Protein AF-0000000086527463 (afdb_homodimer)

Organism: NCBI:txid488447

pLDDT: mean 90.23, std 19.52, range [22.48, 98.94]

Radius of gyration: 25.92 Å; Cα contacts (8 Å, |Δi|>4): 1272; chains: 2; bounding box: 123×71×60 Å

Sequence (572 aa):
MDASEFSKFLKAALPVQATAGAALTVAEVEIPGYAQDIVLRLYRRPDKTGLPVVLYFHGGGFVRGSLEDADFAARFLAERLPALVVSVDYSLAPAFPFPAAPEDAYRAAVWAATRARAFGGNPKKIGVAGHDAGGQLANCLAFIARDRGEVQIVAQALFGPMLDPSMTRIGDADRLASDITPRECAACYRAYLPQAAQRMHPYAAPLESVRLAGLPPTLVVTAQNDVLHVEAEKYAGCLISSGVLTQVIRYPDITHAALATHEAAFEEAVRFFQCRFQARQPNRSEMDASEFSKFLKAALPVQATAGAALTVAEVEIPGYAQDIVLRLYRRPDKTGLPVVLYFHGGGFVRGSLEDADFAARFLAERLPALVVSVDYSLAPAFPFPAAPEDAYRAAVWAATRARAFGGNPKKIGVAGHDAGGQLANCLAFIARDRGEVQIVAQALFGPMLDPSMTRIGDADRLASDITPRECAACYRAYLPQAAQRMHPYAAPLESVRLAGLPPTLVVTAQNDVLHVEAEKYAGCLISSGVLTQVIRYPDITHAALATHEAAFEEAVRFFQCRFQARQPNRSE

InterPro domains:
  IPR013094 Alpha/beta hydrolase fold-3 [PF07859] (54-258)
  IPR029058 Alpha/Beta hydrolase fold [G3DSA:3.40.50.1820] (1-284)
  IPR029058 Alpha/Beta hydrolase fold [SSF53474] (37-273)
  IPR050300 GDXG lipolytic enzyme [PTHR48081] (34-261)

Solvent-accessible surface area (backbone atoms only — not comparable to full-atom values): 29367 Å² total; per-residue (Å²): 136,88,83,73,74,75,78,79,78,71,75,76,71,72,73,77,73,68,74,78,67,76,71,66,47,75,50,74,47,77,44,78,38,66,87,47,72,32,43,35,39,37,30,26,44,77,92,52,65,67,18,39,26,33,41,35,27,35,35,45,46,45,53,47,70,43,63,75,72,30,42,62,49,41,51,50,42,11,66,70,55,52,20,29,19,37,36,48,44,56,55,39,16,63,90,34,31,71,63,29,32,47,44,21,48,43,46,50,47,50,46,38,56,72,47,25,55,86,72,29,18,28,49,86,35,26,30,30,24,19,26,28,35,8,10,28,41,32,53,28,30,45,51,50,25,62,75,68,65,82,46,70,57,61,32,35,38,26,34,46,25,54,42,52,69,79,53,86,47,57,46,59,29,78,86,37,63,25,82,55,47,70,68,58,52,49,54,26,41,46,38,29,40,75,48,76,74,46,49,65,33,55,66,58,10,49,64,76,38,86,78,50,56,83,45,46,40,33,39,41,38,30,27,55,11,24,28,42,33,52,42,43,52,51,37,47,51,52,34,28,76,41,44,18,42,31,32,36,34,31,43,75,90,34,32,53,75,49,57,61,72,31,62,71,61,50,52,50,50,34,48,51,49,52,48,55,68,64,49,78,73,76,76,80,73,133,134,86,80,76,68,77,72,79,78,68,73,75,69,69,72,73,72,68,71,78,65,75,72,66,44,75,49,75,48,77,46,80,39,67,86,48,72,30,44,34,39,38,29,25,46,76,92,54,64,66,19,39,26,33,40,36,27,36,34,44,48,46,53,48,72,44,61,74,71,28,41,62,50,40,51,50,43,12,66,69,55,52,21,30,20,37,36,47,41,56,54,40,16,64,87,33,31,70,63,28,34,48,44,22,48,44,46,52,48,49,45,37,56,73,48,26,55,86,72,27,17,28,49,88,36,26,30,29,24,18,28,27,35,7,10,30,41,32,53,28,30,46,52,52,25,62,75,70,64,82,44,71,58,60,30,37,39,27,33,48,27,54,43,52,68,80,54,84,47,58,45,59,29,77,87,38,63,26,82,56,45,70,67,58,52,50,53,28,43,47,39,29,38,74,48,76,72,46,49,66,32,56,64,58,10,50,63,78,37,86,77,51,58,85,45,45,39,33,39,41,37,28,27,55,11,24,29,41,35,52,43,44,52,51,39,46,51,53,33,27,76,42,44,19,42,32,32,37,34,31,42,75,90,35,33,52,75,49,60,61,70,32,62,70,61,51,52,50,48,32,48,52,48,52,49,54,68,64,50,76,72,76,77,77,75,130

Foldseek 3Di:
DCPPCPDCPVPPPPPPPPVCQADWDKDKDWDQFDVGIKIKIKTARPVAAQFAEEEEEEADLLADDDVVLQVLLQNLLCRQLVHTYIYIGFHGFLVDAPPRRLRRVLVVLLCCLVPVRVVRYNQLRYAYEYAECRLLSRQLNLVVCVVVVNGHHQEYEGALYDAQLVCPQFADQVVQVAPDDPVNSNVSSCRRPVDPVVNQPCSNHVLNHLPLAPGHAYEYEEESNERSVRSSVSSQVSNVVNVHHYHYDYDYPDYSSCSSNVSVSSVVVSVVSSVRSPDDDPPPDD/DCPPPPDDPVVPPPPPPPVPQADWDKDKDWDQFDVGIKIKIKTARPVAAQFAEEEEEEADLQADDDPVLQVLLQNLLCRQLVHTYIYIGFHGFPVDAPPRRLRRLLVVLLCCLPPVRVVRYNQLRYAYEYAECRLLSRQLNLVVCVVVVNGHHQEYEGALYDAQLVCPQFADQVVQVAPDDPVNSNVSSCRRPVDPVVNQPCSNHVLNHLPLAPGHAYEYEEESNERSVRSSVSSQVSNVVNVHHYHYDYDYPDYRSCSSNVSVSSVVVSVVSSVRSPDDDPPPDD

Secondary structure (DSSP, 8-state):
------------------------EEEEEEEE-SSSEEEEEEEE-TT--SEEEEEEE--STTTS--GGGGHHHHHHHHHHTT-EEEEE----TTTS-TTHHHHHHHHHHHHHHHHGGGGTEEEEEEEEEEETHHHHHHHHHHHHHHHH-SS---EEEEES----TT-TT---HHHHT-SS-HHHHHHHHHHH--SGGGGG-TTT-GGG-S--TTPPPEEEEEEEE-TTHHHHHHHHHHHHHTT--EEEEEEEEEEHHHHTT-HHHHHHHHHHHHHHHHS-------/--TT--------------------EEEEEEEE-SSSEEEEEEEE-TT--SEEEEEEE--STTTS--GGGGHHHHHHHHHHTT-EEEEE----TTTS-TTHHHHHHHHHHHHHHHHGGGGTEEEEEEEEEEETHHHHHHHHHHHHHHHH-SS---EEEEES----TT-TT---HHHHT-SS-HHHHHHHHHHH--SGGGGG-TTT-GGG-S--TTPPPEEEEEEEE-TTHHHHHHHHHHHHHTT--EEEEEEEEEETGGGGG-HHHHHHHHHHHHHHHHS-------

Nearest PDB structures (foldseek):
  3zwq-assembly1_A-2  TM=9.003E-01  e=4.427E-28  Pyrobaculum calidifontis JCM 11548
  2yh2-assembly1_C  TM=8.959E-01  e=8.079E-28  Pyrobaculum calidifontis
  2yh2-assembly1_B  TM=9.011E-01  e=1.388E-27  Pyrobaculum calidifontis
  2yh2-assembly1_D  TM=8.986E-01  e=1.011E-26  Pyrobaculum calidifontis
  4ypv-assembly1_A  TM=9.272E-01  e=2.887E-24  Parvibaculum

Structure (mmCIF, N/CA/C/O backbone):
data_AF-0000000086527463-model_v1
#
loop_
_entity.id
_entity.type
_entity.pdbx_description
1 polymer 'Alpha/beta hydrolase'
#
loop_
_atom_site.group_PDB
_atom_site.id
_atom_site.type_symbol
_atom_site.label_atom_id
_atom_site.label_alt_id
_atom_site.label_comp_id
_atom_site.label_asym_id
_atom_site.label_entity_id
_atom_site.label_seq_id
_atom_site.pdbx_PDB_ins_code
_atom_site.Cartn_x
_atom_site.Cartn_y
_atom_site.Cartn_z
_atom_site.occupancy
_atom_site.B_iso_or_equiv
_atom_site.auth_seq_id
_atom_site.auth_comp_id
_atom_site.auth_asym_id
_atom_site.auth_atom_id
_atom_site.pdbx_PDB_model_num
ATOM 1 N N . MET A 1 1 ? 66.438 6.785 -9.094 1 24.23 1 MET A N 1
ATOM 2 C CA . MET A 1 1 ? 65.438 7.273 -10.047 1 24.23 1 MET A CA 1
ATOM 3 C C . MET A 1 1 ? 64.062 7.195 -9.453 1 24.23 1 MET A C 1
ATOM 5 O O . MET A 1 1 ? 63.625 6.141 -8.977 1 24.23 1 MET A O 1
ATOM 9 N N . ASP A 1 2 ? 63.406 8.359 -8.914 1 25 2 ASP A N 1
ATOM 10 C CA . ASP A 1 2 ? 62.469 8.82 -7.895 1 25 2 ASP A CA 1
ATOM 11 C C . ASP A 1 2 ? 61.031 8.547 -8.312 1 25 2 ASP A C 1
ATOM 13 O O . ASP A 1 2 ? 60.562 9.086 -9.305 1 25 2 ASP A O 1
ATOM 17 N N . ALA A 1 3 ? 60.562 7.195 -8.25 1 35.34 3 ALA A N 1
ATOM 18 C CA . ALA A 1 3 ? 59.375 6.398 -8.641 1 35.34 3 ALA A CA 1
ATOM 19 C C . ALA A 1 3 ? 58.094 7.062 -8.195 1 35.34 3 ALA A C 1
ATOM 21 O O . ALA A 1 3 ? 57.031 6.445 -8.227 1 35.34 3 ALA A O 1
ATOM 22 N N . SER A 1 4 ? 58.125 8.273 -7.574 1 26.22 4 SER A N 1
ATOM 23 C CA . SER A 1 4 ? 57.094 8.938 -6.758 1 26.22 4 SER A CA 1
ATOM 24 C C . SER A 1 4 ? 55.906 9.328 -7.594 1 26.22 4 SER A C 1
ATOM 26 O O . SER A 1 4 ? 54.875 9.773 -7.055 1 26.22 4 SER A O 1
ATOM 28 N N . GLU A 1 5 ? 55.938 9.5 -8.914 1 25.58 5 GLU A N 1
ATOM 29 C CA . GLU A 1 5 ? 55.031 10.445 -9.539 1 25.58 5 GLU A CA 1
ATOM 30 C C . GLU A 1 5 ? 53.656 9.812 -9.75 1 25.58 5 GLU A C 1
ATOM 32 O O . GLU A 1 5 ? 53.375 9.258 -10.82 1 25.58 5 GLU A O 1
ATOM 37 N N . PHE A 1 6 ? 53.344 8.859 -8.961 1 30.77 6 PHE A N 1
ATOM 38 C CA . PHE A 1 6 ? 52.125 8.172 -9.367 1 30.77 6 PHE A CA 1
ATOM 39 C C . PHE A 1 6 ? 50.969 9.164 -9.531 1 30.77 6 PHE A C 1
ATOM 41 O O . PHE A 1 6 ? 50.562 9.805 -8.562 1 30.77 6 PHE A O 1
ATOM 48 N N . SER A 1 7 ? 50.719 9.711 -10.688 1 26.78 7 SER A N 1
ATOM 49 C CA . SER A 1 7 ? 49.844 10.711 -11.266 1 26.78 7 SER A CA 1
ATOM 50 C C . SER A 1 7 ? 48.375 10.445 -10.883 1 26.78 7 SER A C 1
ATOM 52 O O . SER A 1 7 ? 47.938 9.289 -10.812 1 26.78 7 SER A O 1
ATOM 54 N N . LYS A 1 8 ? 47.562 11.477 -10.32 1 25.36 8 LYS A N 1
ATOM 55 C CA . LYS A 1 8 ? 46.281 11.945 -9.828 1 25.36 8 LYS A CA 1
ATOM 56 C C . LYS A 1 8 ? 45.188 11.695 -10.852 1 25.36 8 LYS A C 1
ATOM 58 O O . LYS A 1 8 ? 44.906 12.555 -11.695 1 25.36 8 LYS A O 1
ATOM 63 N N . PHE A 1 9 ? 45.156 10.656 -11.594 1 30.12 9 PHE A N 1
ATOM 64 C CA . PHE A 1 9 ? 44.062 10.68 -12.531 1 30.12 9 PHE A CA 1
ATOM 65 C C . PHE A 1 9 ? 42.719 10.805 -11.797 1 30.12 9 PHE A C 1
ATOM 67 O O . PHE A 1 9 ? 42.281 9.859 -11.141 1 30.12 9 PHE A O 1
ATOM 74 N N . LEU A 1 10 ? 42.469 11.938 -11.18 1 24.44 10 LEU A N 1
ATOM 75 C CA . LEU A 1 10 ? 41.188 12.375 -10.602 1 24.44 10 LEU A CA 1
ATOM 76 C C . LEU A 1 10 ? 40.031 12.117 -11.57 1 24.44 10 LEU A C 1
ATOM 78 O O . LEU A 1 10 ? 40.031 12.664 -12.672 1 24.44 10 LEU A O 1
ATOM 82 N N . LYS A 1 11 ? 39.625 10.945 -11.75 1 27.78 11 LYS A N 1
ATOM 83 C CA . LYS A 1 11 ? 38.438 10.758 -12.555 1 27.78 11 LYS A CA 1
ATOM 84 C C . LYS A 1 11 ? 37.375 11.805 -12.203 1 27.78 11 LYS A C 1
ATOM 86 O O . LYS A 1 11 ? 36.969 11.914 -11.047 1 27.78 11 LYS A O 1
ATOM 91 N N . ALA A 1 12 ? 37.156 12.82 -12.977 1 28.91 12 ALA A N 1
ATOM 92 C CA . ALA A 1 12 ? 36.094 13.828 -13 1 28.91 12 ALA A CA 1
ATOM 93 C C . ALA A 1 12 ? 34.719 13.172 -12.898 1 28.91 12 ALA A C 1
ATOM 95 O O . ALA A 1 12 ? 34.344 12.352 -13.742 1 28.91 12 ALA A O 1
ATOM 96 N N . ALA A 1 13 ? 34.281 12.867 -11.711 1 28.38 13 ALA A N 1
ATOM 97 C CA . ALA A 1 13 ? 32.875 12.492 -11.461 1 28.38 13 ALA A CA 1
ATOM 98 C C . ALA A 1 13 ? 31.938 13.273 -12.367 1 28.38 13 ALA A C 1
ATOM 100 O O . ALA A 1 13 ? 31.984 14.508 -12.414 1 28.38 13 ALA A O 1
ATOM 101 N N . LEU A 1 14 ? 31.625 12.734 -13.445 1 30.86 14 LEU A N 1
ATOM 102 C CA . LEU A 1 14 ? 30.609 13.422 -14.242 1 30.86 14 LEU A CA 1
ATOM 103 C C . LEU A 1 14 ? 29.5 13.969 -13.359 1 30.86 14 LEU A C 1
ATOM 105 O O . LEU A 1 14 ? 29.016 13.281 -12.461 1 30.86 14 LEU A O 1
ATOM 109 N N . PRO A 1 15 ? 29.359 15.297 -13.203 1 29.77 15 PRO A N 1
ATOM 110 C CA . PRO A 1 15 ? 28.297 15.875 -12.391 1 29.77 15 PRO A CA 1
ATOM 111 C C . PRO A 1 15 ? 26.938 15.219 -12.648 1 29.77 15 PRO A C 1
ATOM 113 O O . PRO A 1 15 ? 26.625 14.867 -13.789 1 29.77 15 PRO A O 1
ATOM 116 N N . VAL A 1 16 ? 26.5 14.281 -11.914 1 32.75 16 VAL A N 1
ATOM 117 C CA . VAL A 1 16 ? 25.094 13.945 -11.953 1 32.75 16 VAL A CA 1
ATOM 118 C C . VAL A 1 16 ? 24.266 15.195 -12.227 1 32.75 16 VAL A C 1
ATOM 120 O O . VAL A 1 16 ? 24.312 16.156 -11.453 1 32.75 16 VAL A O 1
ATOM 123 N N . GLN A 1 17 ? 24.141 15.641 -13.453 1 32.16 17 GLN A N 1
ATOM 124 C CA . GLN A 1 17 ? 23.344 16.812 -13.82 1 32.16 17 GLN A CA 1
ATOM 125 C C . GLN A 1 17 ? 22.094 16.906 -12.969 1 32.16 17 GLN A C 1
ATOM 127 O O . GLN A 1 17 ? 21.266 15.992 -12.945 1 32.16 17 GLN A O 1
ATOM 132 N N . ALA A 1 18 ? 22.031 17.516 -11.773 1 36.59 18 ALA A N 1
ATOM 133 C CA . ALA A 1 18 ? 20.828 18.094 -11.18 1 36.59 18 ALA A CA 1
ATOM 134 C C . ALA A 1 18 ? 19.859 18.578 -12.266 1 36.59 18 ALA A C 1
ATOM 136 O O . ALA A 1 18 ? 20.188 19.484 -13.039 1 36.59 18 ALA A O 1
ATOM 137 N N . THR A 1 19 ? 19.219 17.828 -13.039 1 37.28 19 THR A N 1
ATOM 138 C CA . THR A 1 19 ? 18.219 18.484 -13.883 1 37.28 19 THR A CA 1
ATOM 139 C C . THR A 1 19 ? 17.719 19.766 -13.219 1 37.28 19 THR A C 1
ATOM 141 O O . THR A 1 19 ? 17.312 19.75 -12.055 1 37.28 19 THR A O 1
ATOM 144 N N . ALA A 1 20 ? 18.203 20.828 -13.352 1 40.69 20 ALA A N 1
ATOM 145 C CA . ALA A 1 20 ? 17.828 22.188 -12.93 1 40.69 20 ALA A CA 1
ATOM 146 C C . ALA A 1 20 ? 16.312 22.359 -12.906 1 40.69 20 ALA A C 1
ATOM 148 O O . ALA A 1 20 ? 15.688 22.547 -13.945 1 40.69 20 ALA A O 1
ATOM 149 N N . GLY A 1 21 ? 15.469 21.453 -12.398 1 48.06 21 GLY A N 1
ATOM 150 C CA . GLY A 1 21 ? 14.039 21.656 -12.297 1 48.06 21 GLY A CA 1
ATOM 151 C C . GLY A 1 21 ? 13.672 23.109 -12.062 1 48.06 21 GLY A C 1
ATOM 152 O O . GLY A 1 21 ? 14.438 23.875 -11.461 1 48.06 21 GLY A O 1
ATOM 153 N N . ALA A 1 22 ? 12.789 23.641 -12.914 1 58.19 22 ALA A N 1
ATOM 154 C CA . ALA A 1 22 ? 12.297 25.016 -12.852 1 58.19 22 ALA A CA 1
ATOM 155 C C . ALA A 1 22 ? 12.031 25.438 -11.414 1 58.19 22 ALA A C 1
ATOM 157 O O . ALA A 1 22 ? 11.555 24.641 -10.602 1 58.19 22 ALA A O 1
ATOM 158 N N . ALA A 1 23 ? 12.602 26.438 -10.891 1 82.62 23 ALA A N 1
ATOM 159 C CA . ALA A 1 23 ? 12.484 27.016 -9.562 1 82.62 23 ALA A CA 1
ATOM 160 C C . ALA A 1 23 ? 11.023 27.125 -9.133 1 82.62 23 ALA A C 1
ATOM 162 O O . ALA A 1 23 ? 10.172 27.531 -9.922 1 82.62 23 ALA A O 1
ATOM 163 N N . LEU A 1 24 ? 10.664 26.469 -7.969 1 95.5 24 LEU A N 1
ATOM 164 C CA . LEU A 1 24 ? 9.32 26.562 -7.402 1 95.5 24 LEU A CA 1
ATOM 165 C C . LEU A 1 24 ? 8.953 28.016 -7.121 1 95.5 24 LEU A C 1
ATOM 167 O O . LEU A 1 24 ? 9.828 28.828 -6.801 1 95.5 24 LEU A O 1
ATOM 171 N N . THR A 1 25 ? 7.754 28.359 -7.387 1 97.19 25 THR A N 1
ATOM 172 C CA . THR A 1 25 ? 7.211 29.594 -6.82 1 97.19 25 THR A CA 1
ATOM 173 C C . THR A 1 25 ? 6.586 29.328 -5.453 1 97.19 25 THR A C 1
ATOM 175 O O . THR A 1 25 ? 5.891 28.328 -5.266 1 97.19 25 THR A O 1
ATOM 178 N N . VAL A 1 26 ? 6.859 30.188 -4.566 1 98 26 VAL A N 1
ATOM 179 C CA . VAL A 1 26 ? 6.32 30.109 -3.211 1 98 26 VAL A CA 1
ATOM 180 C C . VAL A 1 26 ? 5.555 31.391 -2.885 1 98 26 VAL A C 1
ATOM 182 O O . VAL A 1 26 ? 6.047 32.5 -3.117 1 98 26 VAL A O 1
ATOM 185 N N . ALA A 1 27 ? 4.312 31.25 -2.424 1 97.56 27 ALA A N 1
ATOM 186 C CA . ALA A 1 27 ? 3.461 32.375 -2.033 1 97.56 27 ALA A CA 1
ATOM 187 C C . ALA A 1 27 ? 2.701 32.062 -0.748 1 97.56 27 ALA A C 1
ATOM 189 O O . ALA A 1 27 ? 2.57 30.891 -0.365 1 97.56 27 ALA A O 1
ATOM 190 N N . GLU A 1 28 ? 2.266 33.094 -0.1 1 98.38 28 GLU A N 1
ATOM 191 C CA . GLU A 1 28 ? 1.471 32.906 1.112 1 98.38 28 GLU A CA 1
ATOM 192 C C . GLU A 1 28 ? 0.116 33.594 0.99 1 98.38 28 GLU A C 1
ATOM 194 O O . GLU A 1 28 ? 0.011 34.688 0.384 1 98.38 28 GLU A O 1
ATOM 199 N N . VAL A 1 29 ? -0.867 33.031 1.497 1 98.31 29 VAL A N 1
ATOM 200 C CA . VAL A 1 29 ? -2.209 33.594 1.59 1 98.31 29 VAL A CA 1
ATOM 201 C C . VAL A 1 29 ? -2.729 33.438 3.02 1 98.31 29 VAL A C 1
ATOM 203 O O . VAL A 1 29 ? -2.49 32.438 3.684 1 98.31 29 VAL A O 1
ATOM 206 N N . GLU A 1 30 ? -3.369 34.469 3.461 1 98.56 30 GLU A N 1
ATOM 207 C CA . GLU A 1 30 ? -4.035 34.438 4.762 1 98.56 30 GLU A CA 1
ATOM 208 C C . GLU A 1 30 ? -5.527 34.156 4.605 1 98.56 30 GLU A C 1
ATOM 210 O O . GLU A 1 30 ? -6.191 34.781 3.771 1 98.56 30 GLU A O 1
ATOM 215 N N . ILE A 1 31 ? -6.043 33.25 5.371 1 98.56 31 ILE A N 1
ATOM 216 C CA . ILE A 1 31 ? -7.469 32.969 5.34 1 98.56 31 ILE A CA 1
ATOM 217 C C . ILE A 1 31 ? -8.031 32.969 6.762 1 98.56 31 ILE A C 1
ATOM 219 O O . ILE A 1 31 ? -7.277 32.812 7.73 1 98.56 31 ILE A O 1
ATOM 223 N N . PRO A 1 32 ? -9.391 33.125 6.902 1 98.25 32 PRO A N 1
ATOM 224 C CA . PRO A 1 32 ? -9.977 32.906 8.227 1 98.25 32 PRO A CA 1
ATOM 225 C C . PRO A 1 32 ? -9.852 31.484 8.719 1 98.25 32 PRO A C 1
ATOM 227 O O . PRO A 1 32 ? -10.211 30.547 7.992 1 98.25 32 PRO A O 1
ATOM 230 N N . GLY A 1 33 ? -9.289 31.312 9.859 1 97.88 33 GLY A N 1
ATOM 231 C CA . GLY A 1 33 ? -9.273 30.016 10.508 1 97.88 33 GLY A CA 1
ATOM 232 C C . GLY A 1 33 ? -10.422 29.812 11.484 1 97.88 33 GLY A C 1
ATOM 233 O O . GLY A 1 33 ? -11.461 30.469 11.359 1 97.88 33 GLY A O 1
ATOM 234 N N . TYR A 1 34 ? -10.25 28.781 12.328 1 97.81 34 TYR A N 1
ATOM 235 C CA . TYR A 1 34 ? -11.305 28.484 13.289 1 97.81 34 TYR A CA 1
ATOM 236 C C . TYR A 1 34 ? -11.328 29.516 14.414 1 97.81 34 TYR A C 1
ATOM 238 O O . TYR A 1 34 ? -12.375 30.094 14.703 1 97.81 34 TYR A O 1
ATOM 246 N N . ALA A 1 35 ? -10.172 29.75 15.023 1 97.75 35 ALA A N 1
ATOM 247 C CA . ALA A 1 35 ? -10.094 30.641 16.172 1 97.75 35 ALA A CA 1
ATOM 248 C C . ALA A 1 35 ? -9.352 31.922 15.828 1 97.75 35 ALA A C 1
ATOM 250 O O . ALA A 1 35 ? -9.492 32.938 16.531 1 97.75 35 ALA A O 1
ATOM 251 N N . GLN A 1 36 ? -8.562 31.891 14.789 1 98.25 36 GLN A N 1
ATOM 252 C CA . GLN A 1 36 ? -7.77 33 14.281 1 98.25 36 GLN A CA 1
ATOM 253 C C . GLN A 1 36 ? -7.484 32.844 12.789 1 98.25 36 GLN A C 1
ATOM 255 O O . GLN A 1 36 ? -7.703 31.766 12.227 1 98.25 36 GLN A O 1
ATOM 260 N N . ASP A 1 37 ? -7.031 33.906 12.25 1 98.62 37 ASP A N 1
ATOM 261 C CA . ASP A 1 37 ? -6.57 33.75 10.867 1 98.62 37 ASP A CA 1
ATOM 262 C C . ASP A 1 37 ? -5.352 32.844 10.781 1 98.62 37 ASP A C 1
ATOM 264 O O . ASP A 1 37 ? -4.527 32.812 11.695 1 98.62 37 ASP A O 1
ATOM 268 N N . ILE A 1 38 ? -5.25 32.094 9.672 1 98.75 38 ILE A N 1
ATOM 269 C CA . ILE A 1 38 ? -4.105 31.219 9.477 1 98.75 38 ILE A CA 1
ATOM 270 C C . ILE A 1 38 ? -3.471 31.5 8.117 1 98.75 38 ILE A C 1
ATOM 272 O O . ILE A 1 38 ? -4.113 32.062 7.227 1 98.75 38 ILE A O 1
ATOM 276 N N . VAL A 1 39 ? -2.252 31.125 8.008 1 98.81 39 VAL A N 1
ATOM 277 C CA . VAL A 1 39 ? -1.498 31.328 6.773 1 98.81 39 VAL A CA 1
ATOM 278 C C . VAL A 1 39 ? -1.345 30.016 6.023 1 98.81 39 VAL A C 1
ATOM 280 O O . VAL A 1 39 ? -1.074 28.969 6.629 1 98.81 39 VAL A O 1
ATOM 283 N N . LEU A 1 40 ? -1.614 30.047 4.73 1 98.88 40 LEU A N 1
ATOM 284 C CA . LEU A 1 40 ? -1.284 28.984 3.801 1 98.88 40 LEU A CA 1
ATOM 285 C C . LEU A 1 40 ? -0.083 29.359 2.939 1 98.88 40 LEU A C 1
ATOM 287 O O . LEU A 1 40 ? -0.058 30.438 2.34 1 98.88 40 LEU A O 1
ATOM 291 N N . ARG A 1 41 ? 0.917 28.531 2.953 1 98.88 41 ARG A N 1
ATOM 292 C CA . ARG A 1 41 ? 2.021 28.703 2.018 1 98.88 41 ARG A CA 1
ATOM 293 C C . ARG A 1 41 ? 1.896 27.766 0.829 1 98.88 41 ARG A C 1
ATOM 295 O O . ARG A 1 41 ? 1.764 26.547 1.007 1 98.88 41 ARG A O 1
ATOM 302 N N . LEU A 1 42 ? 1.976 28.344 -0.354 1 98.75 42 LEU A N 1
ATOM 303 C CA . LEU A 1 42 ? 1.746 27.625 -1.598 1 98.75 42 LEU A CA 1
ATOM 304 C C . LEU A 1 42 ? 3.059 27.375 -2.336 1 98.75 42 LEU A C 1
ATOM 306 O O . LEU A 1 42 ? 3.85 28.312 -2.527 1 98.75 42 LEU A O 1
ATOM 310 N N . TYR A 1 43 ? 3.357 26.141 -2.666 1 98.62 43 TYR A N 1
ATOM 311 C CA . TYR A 1 43 ? 4.504 25.734 -3.475 1 98.62 43 TYR A CA 1
ATOM 312 C C . TYR A 1 43 ? 4.051 25.141 -4.801 1 98.62 43 TYR A C 1
ATOM 314 O O . TYR A 1 43 ? 3.213 24.234 -4.828 1 98.62 43 TYR A O 1
ATOM 322 N N . ARG A 1 44 ? 4.605 25.609 -5.922 1 97.75 44 ARG A N 1
ATOM 323 C CA . ARG A 1 44 ? 4.23 25 -7.195 1 97.75 44 ARG A CA 1
ATOM 324 C C . ARG A 1 44 ? 5.277 25.281 -8.266 1 97.75 44 ARG A C 1
ATOM 326 O O . ARG A 1 44 ? 6.012 26.281 -8.18 1 97.75 44 ARG A O 1
ATOM 333 N N . ARG A 1 45 ? 5.312 24.375 -9.211 1 96.38 45 ARG A N 1
ATOM 334 C CA . ARG A 1 45 ? 6.008 24.656 -10.461 1 96.38 45 ARG A CA 1
ATOM 335 C C . ARG A 1 45 ? 5.215 25.625 -11.32 1 96.38 45 ARG A C 1
ATOM 337 O O . ARG A 1 45 ? 4.078 25.344 -11.703 1 96.38 45 ARG A O 1
ATOM 344 N N . PRO A 1 46 ? 5.809 26.766 -11.656 1 93.56 46 PRO A N 1
ATOM 345 C CA . PRO A 1 46 ? 5.047 27.781 -12.367 1 93.56 46 PRO A CA 1
ATOM 346 C C . PRO A 1 46 ? 4.754 27.406 -13.812 1 93.56 46 PRO A C 1
ATOM 348 O O . PRO A 1 46 ? 3.855 27.984 -14.438 1 93.56 46 PRO A O 1
ATOM 351 N N . ASP A 1 47 ? 5.449 26.484 -14.352 1 93.94 47 ASP A N 1
ATOM 352 C CA . ASP A 1 47 ? 5.309 26.109 -15.758 1 93.94 47 ASP A CA 1
ATOM 353 C C . ASP A 1 47 ? 4.211 25.062 -15.93 1 93.94 47 ASP A C 1
ATOM 355 O O . ASP A 1 47 ? 3.93 24.625 -17.047 1 93.94 47 ASP A O 1
ATOM 359 N N . LYS A 1 48 ? 3.586 24.719 -14.805 1 94.75 48 LYS A N 1
ATOM 360 C CA . LYS A 1 48 ? 2.574 23.656 -14.875 1 94.75 48 LYS A CA 1
ATOM 361 C C . LYS A 1 48 ? 1.218 24.172 -14.398 1 94.75 48 LYS A C 1
ATOM 363 O O . LYS A 1 48 ? 1.15 25.078 -13.562 1 94.75 48 LYS A O 1
ATOM 368 N N . THR A 1 49 ? 0.14 23.609 -14.945 1 94.75 49 THR A N 1
ATOM 369 C CA . THR A 1 49 ? -1.229 23.891 -14.523 1 94.75 49 THR A CA 1
ATOM 370 C C . THR A 1 49 ? -2.018 22.594 -14.344 1 94.75 49 THR A C 1
ATOM 372 O O . THR A 1 49 ? -1.514 21.5 -14.633 1 94.75 49 THR A O 1
ATOM 375 N N . GLY A 1 50 ? -3.186 22.734 -13.727 1 96.62 50 GLY A N 1
ATOM 376 C CA . GLY A 1 50 ? -3.99 21.547 -13.469 1 96.62 50 GLY A CA 1
ATOM 377 C C . GLY A 1 50 ? -3.35 20.594 -12.484 1 96.62 50 GLY A C 1
ATOM 378 O O . GLY A 1 50 ? -3.605 19.391 -12.516 1 96.62 50 GLY A O 1
ATOM 379 N N . LEU A 1 51 ? -2.529 21.109 -11.633 1 97.88 51 LEU A N 1
ATOM 380 C CA . LEU A 1 51 ? -1.77 20.297 -10.68 1 97.88 51 LEU A CA 1
ATOM 381 C C . LEU A 1 51 ? -2.689 19.703 -9.625 1 97.88 51 LEU A C 1
ATOM 383 O O . LEU A 1 51 ? -3.602 20.359 -9.133 1 97.88 51 LEU A O 1
ATOM 387 N N . PRO A 1 52 ? -2.494 18.406 -9.312 1 98.25 52 PRO A N 1
ATOM 388 C CA . PRO A 1 52 ? -3.139 17.969 -8.07 1 98.25 52 PRO A CA 1
ATOM 389 C C . PRO A 1 52 ? -2.742 18.828 -6.871 1 98.25 52 PRO A C 1
ATOM 391 O O . PRO A 1 52 ? -1.703 19.484 -6.898 1 98.25 52 PRO A O 1
ATOM 394 N N . VAL A 1 53 ? -3.6 18.875 -5.871 1 98.81 53 VAL A N 1
ATOM 395 C CA . VAL A 1 53 ? -3.352 19.656 -4.668 1 98.81 53 VAL A CA 1
ATOM 396 C C . VAL A 1 53 ? -3.025 18.734 -3.498 1 98.81 53 VAL A C 1
ATOM 398 O O . VAL A 1 53 ? -3.686 17.719 -3.305 1 98.81 53 VAL A O 1
ATOM 401 N N . VAL A 1 54 ? -1.982 19.031 -2.771 1 98.94 54 VAL A N 1
ATOM 402 C CA . VAL A 1 54 ? -1.675 18.297 -1.548 1 98.94 54 VAL A CA 1
ATOM 403 C C . VAL A 1 54 ? -1.601 19.266 -0.37 1 98.94 54 VAL A C 1
ATOM 405 O O . VAL A 1 54 ? -0.744 20.156 -0.341 1 98.94 54 VAL A O 1
ATOM 408 N N . LEU A 1 55 ? -2.549 19.188 0.557 1 98.94 55 LEU A N 1
ATOM 409 C CA . LEU A 1 55 ? -2.393 19.875 1.826 1 98.94 55 LEU A CA 1
ATOM 410 C C . LEU A 1 55 ? -1.363 19.188 2.709 1 98.94 55 LEU A C 1
ATOM 412 O O . LEU A 1 55 ? -1.397 17.953 2.861 1 98.94 55 LEU A O 1
ATOM 416 N N . TYR A 1 56 ? -0.48 19.938 3.266 1 98.94 56 TYR A N 1
ATOM 417 C CA . TYR A 1 56 ? 0.542 19.359 4.133 1 98.94 56 TYR A CA 1
ATOM 418 C C . TYR A 1 56 ? 0.501 20 5.52 1 98.94 56 TYR A C 1
ATOM 420 O O . TYR A 1 56 ? 0.375 21.219 5.645 1 98.94 56 TYR A O 1
ATOM 428 N N . PHE A 1 57 ? 0.634 19.188 6.523 1 98.94 57 PHE A N 1
ATOM 429 C CA . PHE A 1 57 ? 0.602 19.625 7.914 1 98.94 57 PHE A CA 1
ATOM 430 C C . PHE A 1 57 ? 1.903 19.266 8.625 1 98.94 57 PHE A C 1
ATOM 432 O O . PHE A 1 57 ? 2.283 18.094 8.688 1 98.94 57 PHE A O 1
ATOM 439 N N . HIS A 1 58 ? 2.541 20.281 9.164 1 98.88 58 HIS A N 1
ATOM 440 C CA . HIS A 1 58 ? 3.826 20.094 9.828 1 98.88 58 HIS A CA 1
ATOM 441 C C . HIS A 1 58 ? 3.656 19.391 11.164 1 98.88 58 HIS A C 1
ATOM 443 O O . HIS A 1 58 ? 2.564 19.391 11.742 1 98.88 58 HIS A O 1
ATOM 449 N N . GLY A 1 59 ? 4.773 18.797 11.617 1 98.62 59 GLY A N 1
ATOM 450 C CA . GLY A 1 59 ? 4.789 18.188 12.945 1 98.62 59 GLY A CA 1
ATOM 451 C C . GLY A 1 59 ? 4.93 19.219 14.055 1 98.62 59 GLY A C 1
ATOM 452 O O . GLY A 1 59 ? 4.688 20.406 13.844 1 98.62 59 GLY A O 1
ATOM 453 N N . GLY A 1 60 ? 5.164 18.656 15.281 1 98.44 60 GLY A N 1
ATOM 454 C CA . GLY A 1 60 ? 5.336 19.531 16.438 1 98.44 60 GLY A CA 1
ATOM 455 C C . GLY A 1 60 ? 4.41 19.188 17.594 1 98.44 60 GLY A C 1
ATOM 456 O O . GLY A 1 60 ? 4.215 19.984 18.5 1 98.44 60 GLY A O 1
ATOM 457 N N . GLY A 1 61 ? 3.811 18.047 17.5 1 98.44 61 GLY A N 1
ATOM 458 C CA . GLY A 1 61 ? 3.018 17.547 18.609 1 98.44 61 GLY A CA 1
ATOM 459 C C . GLY A 1 61 ? 1.823 18.422 18.922 1 98.44 61 GLY A C 1
ATOM 460 O O . GLY A 1 61 ? 1.418 18.531 20.094 1 98.44 61 GLY A O 1
ATOM 461 N N . PHE A 1 62 ? 1.405 19.219 18.016 1 98.56 62 PHE A N 1
ATOM 462 C CA . PHE A 1 62 ? 0.257 20.109 18.141 1 98.56 62 PHE A CA 1
ATOM 463 C C . PHE A 1 62 ? 0.637 21.391 18.891 1 98.56 62 PHE A C 1
ATOM 465 O O . PHE A 1 62 ? -0.159 22.328 18.969 1 98.56 62 PHE A O 1
ATOM 472 N N . VAL A 1 63 ? 1.843 21.469 19.469 1 98.75 63 VAL A N 1
ATOM 473 C CA . VAL A 1 63 ? 2.145 22.547 20.391 1 98.75 63 VAL A CA 1
ATOM 474 C C . VAL A 1 63 ? 3.266 23.422 19.828 1 98.75 63 VAL A C 1
ATOM 476 O O . VAL A 1 63 ? 3.535 24.516 20.344 1 98.75 63 VAL A O 1
ATOM 479 N N . ARG A 1 64 ? 3.91 22.938 18.875 1 98.44 64 ARG A N 1
ATOM 480 C CA . ARG A 1 64 ? 4.957 23.703 18.203 1 98.44 64 ARG A CA 1
ATOM 481 C C . ARG A 1 64 ? 4.969 23.422 16.703 1 98.44 64 ARG A C 1
ATOM 483 O O . ARG A 1 64 ? 4.125 22.672 16.203 1 98.44 64 ARG A O 1
ATOM 490 N N . GLY A 1 65 ? 5.957 24.062 15.961 1 98.06 65 GLY A N 1
ATOM 491 C CA . GLY A 1 65 ? 6.098 23.906 14.523 1 98.06 65 GLY A CA 1
ATOM 492 C C . GLY A 1 65 ? 5.691 25.141 13.742 1 98.06 65 GLY A C 1
ATOM 493 O O . GLY A 1 65 ? 5.09 26.062 14.297 1 98.06 65 GLY A O 1
ATOM 494 N N . SER A 1 66 ? 6.059 25.156 12.523 1 98.31 66 SER A N 1
ATOM 495 C CA . SER A 1 66 ? 5.824 26.281 11.617 1 98.31 66 SER A CA 1
ATOM 496 C C . SER A 1 66 ? 5.887 25.828 10.164 1 98.31 66 SER A C 1
ATOM 498 O O . SER A 1 66 ? 6.176 24.672 9.867 1 98.31 66 SER A O 1
ATOM 500 N N . LEU A 1 67 ? 5.617 26.781 9.305 1 98.56 67 LEU A N 1
ATOM 501 C CA . LEU A 1 67 ? 5.707 26.531 7.871 1 98.56 67 LEU A CA 1
ATOM 502 C C . LEU A 1 67 ? 7.137 26.172 7.473 1 98.56 67 LEU A C 1
ATOM 504 O O . LEU A 1 67 ? 7.352 25.438 6.508 1 98.56 67 LEU A O 1
ATOM 508 N N . GLU A 1 68 ? 8.109 26.625 8.266 1 98.25 68 GLU A N 1
ATOM 509 C CA . GLU A 1 68 ? 9.508 26.297 7.996 1 98.25 68 GLU A CA 1
ATOM 510 C C . GLU A 1 68 ? 9.773 24.812 8.219 1 98.25 68 GLU A C 1
ATOM 512 O O . GLU A 1 68 ? 10.562 24.203 7.488 1 98.25 68 GLU A O 1
ATOM 517 N N . ASP A 1 69 ? 9.109 24.25 9.188 1 98.19 69 ASP A N 1
ATOM 518 C CA . ASP A 1 69 ? 9.281 22.828 9.492 1 98.19 69 ASP A CA 1
ATOM 519 C C . ASP A 1 69 ? 8.727 21.953 8.375 1 98.19 69 ASP A C 1
ATOM 521 O O . ASP A 1 69 ? 9.102 20.797 8.242 1 98.19 69 ASP A O 1
ATOM 525 N N . ALA A 1 70 ? 7.844 22.516 7.566 1 98.38 70 ALA A N 1
ATOM 526 C CA . ALA A 1 70 ? 7.203 21.781 6.48 1 98.38 70 ALA A CA 1
ATOM 527 C C . ALA A 1 70 ? 7.902 22.031 5.152 1 98.38 70 ALA A C 1
ATOM 529 O O . ALA A 1 70 ? 7.547 21.438 4.129 1 98.38 70 ALA A O 1
ATOM 530 N N . ASP A 1 71 ? 8.883 22.891 5.137 1 98.5 71 ASP A N 1
ATOM 531 C CA . ASP A 1 71 ? 9.43 23.406 3.889 1 98.5 71 ASP A CA 1
ATOM 532 C C . ASP A 1 71 ? 10.031 22.281 3.043 1 98.5 71 ASP A C 1
ATOM 534 O O . ASP A 1 71 ? 9.797 22.219 1.835 1 98.5 71 ASP A O 1
ATOM 538 N N . PHE A 1 72 ? 10.805 21.422 3.65 1 98.31 72 PHE A N 1
ATOM 539 C CA . PHE A 1 72 ? 11.422 20.328 2.908 1 98.31 72 PHE A CA 1
ATOM 540 C C . PHE A 1 72 ? 10.359 19.469 2.227 1 98.31 72 PHE A C 1
ATOM 542 O O . PHE A 1 72 ? 10.422 19.25 1.017 1 98.31 72 PHE A O 1
ATOM 549 N N . ALA A 1 73 ? 9.414 19 3.041 1 98.69 73 ALA A N 1
ATOM 550 C CA . ALA A 1 73 ? 8.367 18.125 2.525 1 98.69 73 ALA A CA 1
ATOM 551 C C . ALA A 1 73 ? 7.566 18.812 1.425 1 98.69 73 ALA A C 1
ATOM 553 O O . ALA A 1 73 ? 7.289 18.219 0.382 1 98.69 73 ALA A O 1
ATOM 554 N N . ALA A 1 74 ? 7.215 20.062 1.674 1 98.75 74 ALA A N 1
ATOM 555 C CA . ALA A 1 74 ? 6.41 20.812 0.721 1 98.75 74 ALA A CA 1
ATOM 556 C C . ALA A 1 74 ? 7.141 20.984 -0.608 1 98.75 74 ALA A C 1
ATOM 558 O O . ALA A 1 74 ? 6.566 20.734 -1.673 1 98.75 74 ALA A O 1
ATOM 559 N N . ARG A 1 75 ? 8.391 21.344 -0.572 1 98.38 75 ARG A N 1
ATOM 560 C CA . ARG A 1 75 ? 9.188 21.516 -1.784 1 98.38 75 ARG A CA 1
ATOM 561 C C . ARG A 1 75 ? 9.367 20.188 -2.51 1 98.38 75 ARG A C 1
ATOM 563 O O . ARG A 1 75 ? 9.273 20.125 -3.736 1 98.38 75 ARG A O 1
ATOM 570 N N . PHE A 1 76 ? 9.641 19.172 -1.735 1 98.19 76 PHE A N 1
ATOM 571 C CA . PHE A 1 76 ? 9.867 17.859 -2.312 1 98.19 76 PHE A CA 1
ATOM 572 C C . PHE A 1 76 ? 8.648 17.391 -3.104 1 98.19 76 PHE A C 1
ATOM 574 O O . PHE A 1 76 ? 8.773 16.984 -4.262 1 98.19 76 PHE A O 1
ATOM 581 N N . LEU A 1 77 ? 7.5 17.5 -2.506 1 98.44 77 LEU A N 1
ATOM 582 C CA . LEU A 1 77 ? 6.266 17.062 -3.154 1 98.44 77 LEU A CA 1
ATOM 583 C C . LEU A 1 77 ? 5.93 17.953 -4.34 1 98.44 77 LEU A C 1
ATOM 585 O O . LEU A 1 77 ? 5.492 17.469 -5.387 1 98.44 77 LEU A O 1
ATOM 589 N N . ALA A 1 78 ? 6.129 19.234 -4.184 1 98.5 78 ALA A N 1
ATOM 590 C CA . ALA A 1 78 ? 5.812 20.172 -5.258 1 98.5 78 ALA A CA 1
ATOM 591 C C . ALA A 1 78 ? 6.684 19.906 -6.484 1 98.5 78 ALA A C 1
ATOM 593 O O . ALA A 1 78 ? 6.215 20.016 -7.621 1 98.5 78 ALA A O 1
ATOM 594 N N . GLU A 1 79 ? 7.887 19.516 -6.234 1 96.94 79 GLU A N 1
ATOM 595 C CA . GLU A 1 79 ? 8.844 19.344 -7.316 1 96.94 79 GLU A CA 1
ATOM 596 C C . GLU A 1 79 ? 8.703 17.953 -7.953 1 96.94 79 GLU A C 1
ATOM 598 O O . GLU A 1 79 ? 8.68 17.828 -9.18 1 96.94 79 GLU A O 1
ATOM 603 N N . ARG A 1 80 ? 8.531 16.922 -7.152 1 95.69 80 ARG A N 1
ATOM 604 C CA . ARG A 1 80 ? 8.695 15.562 -7.641 1 95.69 80 ARG A CA 1
ATOM 605 C C . ARG A 1 80 ? 7.355 14.961 -8.031 1 95.69 80 ARG A C 1
ATOM 607 O O . ARG A 1 80 ? 7.289 14.102 -8.922 1 95.69 80 ARG A O 1
ATOM 614 N N . LEU A 1 81 ? 6.289 15.422 -7.488 1 93.5 81 LEU A N 1
ATOM 615 C CA . LEU A 1 81 ? 4.98 14.836 -7.762 1 93.5 81 LEU A CA 1
ATOM 616 C C . LEU A 1 81 ? 4.438 15.312 -9.109 1 93.5 81 LEU A C 1
ATOM 618 O O . LEU A 1 81 ? 3.992 14.508 -9.922 1 93.5 81 LEU A O 1
ATOM 622 N N . PRO A 1 82 ? 4.715 16.578 -9.641 1 94.31 82 PRO A N 1
ATOM 623 C CA . PRO A 1 82 ? 4.484 18 -9.312 1 94.31 82 PRO A CA 1
ATOM 624 C C . PRO A 1 82 ? 3.061 18.266 -8.82 1 94.31 82 PRO A C 1
ATOM 626 O O . PRO A 1 82 ? 2.1 17.75 -9.406 1 94.31 82 PRO A O 1
ATOM 629 N N . ALA A 1 83 ? 2.857 19 -7.836 1 98.31 83 ALA A N 1
ATOM 630 C CA . ALA A 1 83 ? 1.604 19.359 -7.176 1 98.31 83 ALA A CA 1
ATOM 631 C C . ALA A 1 83 ? 1.623 20.812 -6.715 1 98.31 83 ALA A C 1
ATOM 633 O O . ALA A 1 83 ? 2.686 21.438 -6.633 1 98.31 83 ALA A O 1
ATOM 634 N N . LEU A 1 84 ? 0.445 21.375 -6.602 1 98.69 84 LEU A N 1
ATOM 635 C CA . LEU A 1 84 ? 0.279 22.547 -5.738 1 98.69 84 LEU A CA 1
ATOM 636 C C . LEU A 1 84 ? 0.216 22.125 -4.273 1 98.69 84 LEU A C 1
ATOM 638 O O . LEU A 1 84 ? -0.8 21.594 -3.816 1 98.69 84 LEU A O 1
ATOM 642 N N . VAL A 1 85 ? 1.309 22.344 -3.607 1 98.94 85 VAL A N 1
ATOM 643 C CA . VAL A 1 85 ? 1.331 21.984 -2.193 1 98.94 85 VAL A CA 1
ATOM 644 C C . VAL A 1 85 ? 0.917 23.188 -1.349 1 98.94 85 VAL A C 1
ATOM 646 O O . VAL A 1 85 ? 1.426 24.297 -1.542 1 98.94 85 VAL A O 1
ATOM 649 N N . VAL A 1 86 ? -0.042 22.969 -0.455 1 98.94 86 VAL A N 1
ATOM 650 C CA . VAL A 1 86 ? -0.544 23.984 0.472 1 98.94 86 VAL A CA 1
ATOM 651 C C . VAL A 1 86 ? -0.152 23.609 1.901 1 98.94 86 VAL A C 1
ATOM 653 O O . VAL A 1 86 ? -0.799 22.766 2.531 1 98.94 86 VAL A O 1
ATOM 656 N N . SER A 1 87 ? 0.889 24.25 2.352 1 98.94 87 SER A N 1
ATOM 657 C CA . SER A 1 87 ? 1.295 24.062 3.74 1 98.94 87 SER A CA 1
ATOM 658 C C . SER A 1 87 ? 0.474 24.938 4.676 1 98.94 87 SER A C 1
ATOM 660 O O . SER A 1 87 ? 0.329 26.141 4.438 1 98.94 87 SER A O 1
ATOM 662 N N . VAL A 1 88 ? 0.005 24.375 5.742 1 98.94 88 VAL A N 1
ATOM 663 C CA . VAL A 1 88 ? -0.956 25.078 6.59 1 98.94 88 VAL A CA 1
ATOM 664 C C . VAL A 1 88 ? -0.299 25.453 7.918 1 98.94 88 VAL A C 1
ATOM 666 O O . VAL A 1 88 ? 0.265 24.594 8.602 1 98.94 88 VAL A O 1
ATOM 669 N N . ASP A 1 89 ? -0.347 26.688 8.242 1 98.88 89 ASP A N 1
ATOM 670 C CA . ASP A 1 89 ? 0.081 27.172 9.547 1 98.88 89 ASP A CA 1
ATOM 671 C C . ASP A 1 89 ? -1.065 27.109 10.555 1 98.88 89 ASP A C 1
ATOM 673 O O . ASP A 1 89 ? -1.54 28.156 11.023 1 98.88 89 ASP A O 1
ATOM 677 N N . TYR A 1 90 ? -1.412 25.906 10.93 1 98.88 90 TYR A N 1
ATOM 678 C CA . TYR A 1 90 ? -2.596 25.688 11.758 1 98.88 90 TYR A CA 1
ATOM 679 C C . TYR A 1 90 ? -2.371 26.203 13.172 1 98.88 90 TYR A C 1
ATOM 681 O O . TYR A 1 90 ? -1.229 26.391 13.602 1 98.88 90 TYR A O 1
ATOM 689 N N . SER A 1 91 ? -3.465 26.438 13.961 1 98.88 91 SER A N 1
ATOM 690 C CA . SER A 1 91 ? -3.418 26.953 15.328 1 98.88 91 SER A CA 1
ATOM 691 C C . SER A 1 91 ? -2.818 25.922 16.281 1 98.88 91 SER A C 1
ATOM 693 O O . SER A 1 91 ? -3.1 24.734 16.172 1 98.88 91 SER A O 1
ATOM 695 N N . LEU A 1 92 ? -2.043 26.391 17.266 1 98.81 92 LEU A N 1
ATOM 696 C CA . LEU A 1 92 ? -1.296 25.484 18.125 1 98.81 92 LEU A CA 1
ATOM 697 C C . LEU A 1 92 ? -1.856 25.5 19.547 1 98.81 92 LEU A C 1
ATOM 699 O O . LEU A 1 92 ? -2.254 26.547 20.047 1 98.81 92 LEU A O 1
ATOM 703 N N . ALA A 1 93 ? -1.928 24.375 20.109 1 98.5 93 ALA A N 1
ATOM 704 C CA . ALA A 1 93 ? -2.172 24.234 21.531 1 98.5 93 ALA A CA 1
ATOM 705 C C . ALA A 1 93 ? -0.945 24.641 22.344 1 98.5 93 ALA A C 1
ATOM 707 O O . ALA A 1 93 ? 0.18 24.594 21.844 1 98.5 93 ALA A O 1
ATOM 708 N N . PRO A 1 94 ? -1.016 25.094 23.562 1 98.12 94 PRO A N 1
ATOM 709 C CA . PRO A 1 94 ? -2.268 25.078 24.328 1 98.12 94 PRO A CA 1
ATOM 710 C C . PRO A 1 94 ? -3.102 26.344 24.109 1 98.12 94 PRO A C 1
ATOM 712 O O . PRO A 1 94 ? -4.246 26.406 24.562 1 98.12 94 PRO A O 1
ATOM 715 N N . ALA A 1 95 ? -2.551 27.391 23.422 1 98.56 95 ALA A N 1
ATOM 716 C CA . ALA A 1 95 ? -3.314 28.609 23.203 1 98.56 95 ALA A CA 1
ATOM 717 C C . ALA A 1 95 ? -4.617 28.312 22.469 1 98.56 95 ALA A C 1
ATOM 719 O O . ALA A 1 95 ? -5.652 28.922 22.75 1 98.56 95 ALA A O 1
ATOM 720 N N . PHE A 1 96 ? -4.613 27.438 21.531 1 98.62 96 PHE A N 1
ATOM 721 C CA . PHE A 1 96 ? -5.773 27.016 20.75 1 98.62 96 PHE A CA 1
ATOM 722 C C . PHE A 1 96 ? -5.875 25.5 20.703 1 98.62 96 PHE A C 1
ATOM 724 O O . PHE A 1 96 ? -5.477 24.875 19.719 1 98.62 96 PHE A O 1
ATOM 731 N N . PRO A 1 97 ? -6.453 24.875 21.688 1 98.25 97 PRO A N 1
ATOM 732 C CA . PRO A 1 97 ? -6.559 23.406 21.734 1 98.25 97 PRO A CA 1
ATOM 733 C C . PRO A 1 97 ? -7.625 22.859 20.797 1 98.25 97 PRO A C 1
ATOM 735 O O . PRO A 1 97 ? -8.242 23.625 20.047 1 98.25 97 PRO A O 1
ATOM 738 N N . PHE A 1 98 ? -7.809 21.562 20.797 1 98.06 98 PHE A N 1
ATOM 739 C CA . PHE A 1 98 ? -8.836 20.891 20 1 98.06 98 PHE A CA 1
ATOM 740 C C . PHE A 1 98 ? -10.203 21.516 20.25 1 98.06 98 PHE A C 1
ATOM 742 O O . PHE A 1 98 ? -10.578 21.781 21.391 1 98.06 98 PHE A O 1
ATOM 749 N N . PRO A 1 99 ? -10.852 21.828 19.125 1 98.06 99 PRO A N 1
ATOM 750 C CA . PRO A 1 99 ? -10.711 21.344 17.75 1 98.06 99 PRO A CA 1
ATOM 751 C C . PRO A 1 99 ? -10.109 22.391 16.828 1 98.06 99 PRO A C 1
ATOM 753 O O . PRO A 1 99 ? -10.375 22.375 15.617 1 98.06 99 PRO A O 1
ATOM 756 N N . ALA A 1 100 ? -9.312 23.312 17.281 1 98.69 100 ALA A N 1
ATOM 757 C CA . ALA A 1 100 ? -8.844 24.438 16.484 1 98.69 100 ALA A CA 1
ATOM 758 C C . ALA A 1 100 ? -8.047 23.953 15.273 1 98.69 100 ALA A C 1
ATOM 760 O O . ALA A 1 100 ? -8.328 24.344 14.141 1 98.69 100 ALA A O 1
ATOM 761 N N . ALA A 1 101 ? -7.105 23.094 15.5 1 98.75 101 ALA A N 1
ATOM 762 C CA . ALA A 1 101 ? -6.203 22.656 14.438 1 98.75 101 ALA A CA 1
ATOM 763 C C . ALA A 1 101 ? -6.949 21.859 13.375 1 98.75 101 ALA A C 1
ATOM 765 O O . ALA A 1 101 ? -6.852 22.156 12.18 1 98.75 101 ALA A O 1
ATOM 766 N N . PRO A 1 102 ? -7.797 20.859 13.766 1 98.56 102 PRO A N 1
ATOM 767 C CA . PRO A 1 102 ? -8.578 20.141 12.758 1 98.56 102 PRO A CA 1
ATOM 768 C C . PRO A 1 102 ? -9.516 21.062 11.969 1 98.56 102 PRO A C 1
ATOM 770 O O . PRO A 1 102 ? -9.68 20.891 10.758 1 98.56 102 PRO A O 1
ATOM 773 N N . GLU A 1 103 ? -10.086 21.984 12.586 1 98.69 103 GLU A N 1
ATOM 774 C CA . GLU A 1 103 ? -10.984 22.922 11.914 1 98.69 103 GLU A CA 1
ATOM 775 C C . GLU A 1 103 ? -10.219 23.828 10.961 1 98.69 103 GLU A C 1
ATOM 777 O O . GLU A 1 103 ? -10.703 24.172 9.883 1 98.69 103 GLU A O 1
ATOM 782 N N . ASP A 1 104 ? -9.055 24.281 11.391 1 98.88 104 ASP A N 1
ATOM 783 C CA . ASP A 1 104 ? -8.188 25.016 10.477 1 98.88 104 ASP A CA 1
ATOM 784 C C . ASP A 1 104 ? -7.863 24.188 9.234 1 98.88 104 ASP A C 1
ATOM 786 O O . ASP A 1 104 ? -7.879 24.703 8.117 1 98.88 104 ASP A O 1
ATOM 790 N N . ALA A 1 105 ? -7.547 22.906 9.469 1 98.94 105 ALA A N 1
ATOM 791 C CA . ALA A 1 105 ? -7.262 22.016 8.359 1 98.94 105 ALA A CA 1
ATOM 792 C C . ALA A 1 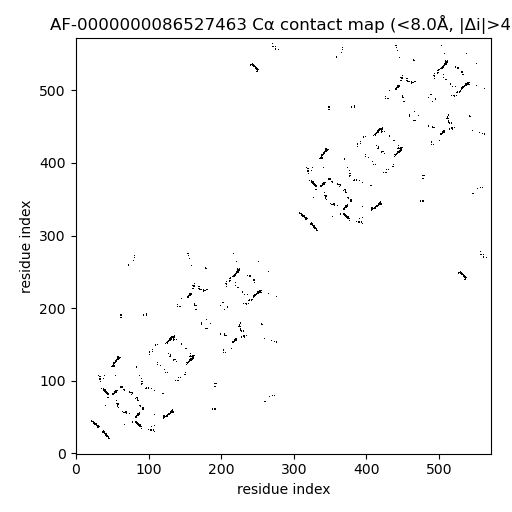105 ? -8.445 21.938 7.395 1 98.94 105 ALA A C 1
ATOM 794 O O . ALA A 1 105 ? -8.266 21.969 6.176 1 98.94 105 ALA A O 1
ATOM 795 N N . TYR A 1 106 ? -9.617 21.828 7.926 1 98.81 106 TYR A N 1
ATOM 796 C CA . TYR A 1 106 ? -10.812 21.766 7.102 1 98.81 106 TYR A CA 1
ATOM 797 C C . TYR A 1 106 ? -11.016 23.047 6.316 1 98.81 106 TYR A C 1
ATOM 799 O O . TYR A 1 106 ? -11.352 23.016 5.129 1 98.81 106 TYR A O 1
ATOM 807 N N . ARG A 1 107 ? -10.805 24.172 6.934 1 98.69 107 ARG A N 1
ATOM 808 C CA . ARG A 1 107 ? -10.93 25.453 6.246 1 98.69 107 ARG A CA 1
ATOM 809 C C . ARG A 1 107 ? -9.914 25.562 5.117 1 98.69 107 ARG A C 1
ATOM 811 O O . ARG A 1 107 ? -10.227 26.109 4.055 1 98.69 107 ARG A O 1
ATOM 818 N N . ALA A 1 108 ? -8.734 25.078 5.383 1 98.88 108 ALA A N 1
ATOM 819 C CA . ALA A 1 108 ? -7.719 25.062 4.332 1 98.88 108 ALA A CA 1
ATOM 820 C C . ALA A 1 108 ? -8.164 24.188 3.164 1 98.88 108 ALA A C 1
ATOM 822 O O . ALA A 1 108 ? -7.934 24.531 2.002 1 98.88 108 ALA A O 1
ATOM 823 N N . ALA A 1 109 ? -8.766 23.047 3.469 1 98.88 109 ALA A N 1
ATOM 824 C CA . ALA A 1 109 ? -9.25 22.156 2.424 1 98.88 109 ALA A CA 1
ATOM 825 C C . ALA A 1 109 ? -10.359 22.812 1.608 1 98.88 109 ALA A C 1
ATOM 827 O O . ALA A 1 109 ? -10.391 22.688 0.382 1 98.88 109 ALA A O 1
ATOM 828 N N . VAL A 1 110 ? -11.242 23.484 2.27 1 98.69 110 VAL A N 1
ATOM 829 C CA . VAL A 1 110 ? -12.312 24.203 1.581 1 98.69 110 VAL A CA 1
ATOM 830 C C . VAL A 1 110 ? -11.719 25.281 0.684 1 98.69 110 VAL A C 1
ATOM 832 O O . VAL A 1 110 ? -12.148 25.453 -0.457 1 98.69 110 VAL A O 1
ATOM 835 N N . TRP A 1 111 ? -10.773 26 1.214 1 98.5 111 TRP A N 1
ATOM 836 C CA . TRP A 1 111 ? -10.07 27 0.408 1 98.5 111 TRP A CA 1
ATOM 837 C C . TRP A 1 111 ? -9.484 26.375 -0.85 1 98.5 111 TRP A C 1
ATOM 839 O O . TRP A 1 111 ? -9.641 26.906 -1.95 1 98.5 111 TRP A O 1
ATOM 849 N N . ALA A 1 112 ? -8.781 25.234 -0.695 1 98.5 112 ALA A N 1
ATOM 850 C CA . ALA A 1 112 ? -8.188 24.547 -1.836 1 98.5 112 ALA A CA 1
ATOM 851 C C . ALA A 1 112 ? -9.258 24.141 -2.852 1 98.5 112 ALA A C 1
ATOM 853 O O . ALA A 1 112 ? -9.062 24.312 -4.059 1 98.5 112 ALA A O 1
ATOM 854 N N . ALA A 1 113 ? -10.359 23.641 -2.412 1 98.06 113 ALA A N 1
ATOM 855 C CA . ALA A 1 113 ? -11.445 23.188 -3.277 1 98.06 113 ALA A CA 1
ATOM 856 C C . ALA A 1 113 ? -12.039 24.344 -4.07 1 98.06 113 ALA A C 1
ATOM 858 O O . ALA A 1 113 ? -12.555 24.156 -5.176 1 98.06 113 ALA A O 1
ATOM 859 N N . THR A 1 114 ? -11.93 25.547 -3.547 1 97.56 114 THR A N 1
ATOM 860 C CA . THR A 1 114 ? -12.641 26.672 -4.145 1 97.56 114 THR A CA 1
ATOM 861 C C . THR A 1 114 ? -11.672 27.609 -4.871 1 97.56 114 THR A C 1
ATOM 863 O O . THR A 1 114 ? -12.047 28.266 -5.84 1 97.56 114 THR A O 1
ATOM 866 N N . ARG A 1 115 ? -10.391 27.656 -4.465 1 97.12 115 ARG A N 1
ATOM 867 C CA . ARG A 1 115 ? -9.523 28.719 -4.941 1 97.12 115 ARG A CA 1
ATOM 868 C C . ARG A 1 115 ? -8.281 28.156 -5.617 1 97.12 115 ARG A C 1
ATOM 870 O O . ARG A 1 115 ? -7.516 28.891 -6.246 1 97.12 115 ARG A O 1
ATOM 877 N N . ALA A 1 116 ? -8.047 26.875 -5.492 1 95 116 ALA A N 1
ATOM 878 C CA . ALA A 1 116 ? -6.797 26.281 -5.961 1 95 116 ALA A CA 1
ATOM 879 C C . ALA A 1 116 ? -6.602 26.531 -7.453 1 95 116 ALA A C 1
ATOM 881 O O . ALA A 1 116 ? -5.469 26.656 -7.926 1 95 116 ALA A O 1
ATOM 882 N N . ARG A 1 117 ? -7.664 26.609 -8.203 1 96.44 117 ARG A N 1
ATOM 883 C CA . ARG A 1 117 ? -7.574 26.781 -9.648 1 96.44 117 ARG A CA 1
ATOM 884 C C . ARG A 1 117 ? -6.828 28.062 -10 1 96.44 117 ARG A C 1
ATOM 886 O O . ARG A 1 117 ? -6.059 28.094 -10.961 1 96.44 117 ARG A O 1
ATOM 893 N N . ALA A 1 118 ? -7.031 29.094 -9.219 1 96.62 118 ALA A N 1
ATOM 894 C CA . ALA A 1 118 ? -6.387 30.375 -9.445 1 96.62 118 ALA A CA 1
ATOM 895 C C . ALA A 1 118 ? -4.875 30.281 -9.289 1 96.62 118 ALA A C 1
ATOM 897 O O . ALA A 1 118 ? -4.133 31.141 -9.766 1 96.62 118 ALA A O 1
ATOM 898 N N . PHE A 1 119 ? -4.422 29.203 -8.711 1 96.75 119 PHE A N 1
ATOM 899 C CA . PHE A 1 119 ? -2.996 29 -8.461 1 96.75 119 PHE A CA 1
AT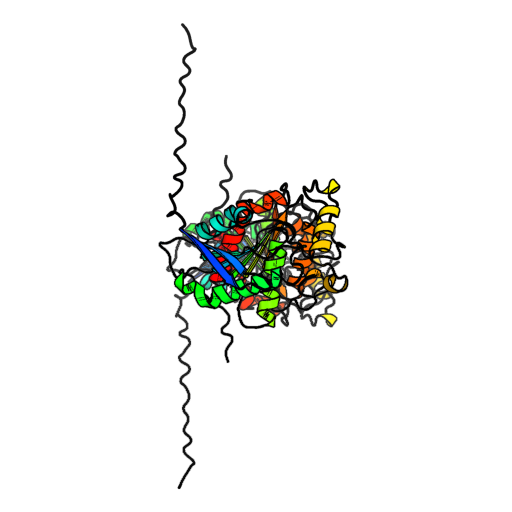OM 900 C C . PHE A 1 119 ? -2.469 27.797 -9.234 1 96.75 119 PHE A C 1
ATOM 902 O O . PHE A 1 119 ? -1.438 27.234 -8.875 1 96.75 119 PHE A O 1
ATOM 909 N N . GLY A 1 120 ? -3.279 27.328 -10.156 1 96.88 120 GLY A N 1
ATOM 910 C CA . GLY A 1 120 ? -2.832 26.25 -11.031 1 96.88 120 GLY A CA 1
ATOM 911 C C . GLY A 1 120 ? -3.201 24.875 -10.516 1 96.88 120 GLY A C 1
ATOM 912 O O . GLY A 1 120 ? -2.748 23.859 -11.055 1 96.88 120 GLY A O 1
ATOM 913 N N . GLY A 1 121 ? -3.975 24.844 -9.5 1 97.75 121 GLY A N 1
ATOM 914 C CA . GLY A 1 121 ? -4.363 23.562 -8.922 1 97.75 121 GLY A CA 1
ATOM 915 C C . GLY A 1 121 ? -5.668 23.031 -9.477 1 97.75 121 GLY A C 1
ATOM 916 O O . GLY A 1 121 ? -6.484 23.797 -10 1 97.75 121 GLY A O 1
ATOM 917 N N . ASN A 1 122 ? -5.852 21.734 -9.414 1 97.44 122 ASN A N 1
ATOM 918 C CA . ASN A 1 122 ? -7.09 21.031 -9.742 1 97.44 122 ASN A CA 1
ATOM 919 C C . ASN A 1 122 ? -7.879 20.672 -8.484 1 97.44 122 ASN A C 1
ATOM 921 O O . ASN A 1 122 ? -7.488 19.781 -7.734 1 97.44 122 ASN A O 1
ATOM 925 N N . PRO A 1 123 ? -8.992 21.281 -8.227 1 96.19 123 PRO A N 1
ATOM 926 C CA . PRO A 1 123 ? -9.727 21.078 -6.977 1 96.19 123 PRO A CA 1
ATOM 927 C C . PRO A 1 123 ? -10.352 19.688 -6.887 1 96.19 123 PRO A C 1
ATOM 929 O O . PRO A 1 123 ? -10.852 19.297 -5.824 1 96.19 123 PRO A O 1
ATOM 932 N N . LYS A 1 124 ? -10.328 18.922 -7.922 1 95.06 124 LYS A N 1
ATOM 933 C CA . LYS A 1 124 ? -10.898 17.578 -7.914 1 95.06 124 LYS A CA 1
ATOM 934 C C . LYS A 1 124 ? -9.852 16.547 -7.496 1 95.06 124 LYS A C 1
ATOM 936 O O . LYS A 1 124 ? -10.18 15.375 -7.305 1 95.06 124 LYS A O 1
ATOM 941 N N . LYS A 1 125 ? -8.648 16.938 -7.387 1 97.31 125 LYS A N 1
ATOM 942 C CA . LYS A 1 125 ? -7.539 16.062 -6.996 1 97.31 125 LYS A CA 1
ATOM 943 C C . LYS A 1 125 ? -6.836 16.609 -5.754 1 97.31 125 LYS A C 1
ATOM 945 O O . LYS A 1 125 ? -5.758 17.203 -5.848 1 97.31 125 LYS A O 1
ATOM 950 N N . ILE A 1 126 ? -7.449 16.406 -4.609 1 98.62 126 ILE A N 1
ATOM 951 C CA . ILE A 1 126 ? -6.898 16.906 -3.355 1 98.62 126 ILE A CA 1
ATOM 952 C C . ILE A 1 126 ? -6.43 15.734 -2.494 1 98.62 126 ILE A C 1
ATOM 954 O O . ILE A 1 126 ? -7.203 14.82 -2.195 1 98.62 126 ILE A O 1
ATOM 958 N N . GLY A 1 127 ? -5.223 15.648 -2.215 1 98.75 127 GLY A N 1
ATOM 959 C CA . GLY A 1 127 ? -4.645 14.758 -1.223 1 98.75 127 GLY A CA 1
ATOM 960 C C . GLY A 1 127 ? -4.176 15.484 0.026 1 98.75 127 GLY A C 1
ATOM 961 O O . GLY A 1 127 ? -4.109 16.719 0.051 1 98.75 127 GLY A O 1
ATOM 962 N N . VAL A 1 128 ? -3.879 14.734 1.081 1 98.94 128 VAL A N 1
ATOM 963 C CA . VAL A 1 128 ? -3.408 15.32 2.33 1 98.94 128 VAL A CA 1
ATOM 964 C C . VAL A 1 128 ? -2.244 14.5 2.883 1 98.94 128 VAL A C 1
ATOM 966 O O . VAL A 1 128 ? -2.174 13.289 2.672 1 98.94 128 VAL A O 1
ATOM 969 N N . ALA A 1 129 ? -1.349 15.172 3.539 1 98.94 129 ALA A N 1
ATOM 970 C CA . ALA A 1 129 ? -0.175 14.523 4.121 1 98.94 129 ALA A CA 1
ATOM 971 C C . ALA A 1 129 ? 0.328 15.305 5.336 1 98.94 129 ALA A C 1
ATOM 973 O O . ALA A 1 129 ? 0.012 16.484 5.504 1 98.94 129 ALA A O 1
ATOM 974 N N . GLY A 1 130 ? 1.078 14.656 6.129 1 98.88 130 GLY A N 1
ATOM 975 C CA . GLY A 1 130 ? 1.686 15.32 7.27 1 98.88 130 GLY A CA 1
ATOM 976 C C . GLY A 1 130 ? 2.559 14.398 8.102 1 98.88 130 GLY A C 1
ATOM 977 O O . GLY A 1 130 ? 2.539 13.18 7.918 1 98.88 130 GLY A O 1
ATOM 978 N N . HIS A 1 131 ? 3.324 14.992 8.992 1 98.75 131 HIS A N 1
ATOM 979 C CA . HIS A 1 131 ? 4.258 14.289 9.859 1 98.75 131 HIS A CA 1
ATOM 980 C C . HIS A 1 131 ? 3.9 14.484 11.328 1 98.75 131 HIS A C 1
ATOM 982 O O . HIS A 1 131 ? 3.568 15.594 11.75 1 98.75 131 HIS A O 1
ATOM 988 N N . ASP A 1 132 ? 3.939 13.352 12.109 1 98.5 132 ASP A N 1
ATOM 989 C CA . ASP A 1 132 ? 3.715 13.469 13.547 1 98.5 132 ASP A CA 1
ATOM 990 C C . ASP A 1 132 ? 2.309 13.977 13.852 1 98.5 132 ASP A C 1
ATOM 992 O O . ASP A 1 132 ? 1.32 13.383 13.414 1 98.5 132 ASP A O 1
ATOM 996 N N . ALA A 1 133 ? 2.17 15.07 14.578 1 98.81 133 ALA A N 1
ATOM 997 C CA . ALA A 1 133 ? 0.875 15.711 14.805 1 98.81 133 ALA A CA 1
ATOM 998 C C . ALA A 1 133 ? 0.225 16.109 13.484 1 98.81 133 ALA A C 1
ATOM 1000 O O . ALA A 1 133 ? -1 16.062 13.344 1 98.81 133 ALA A O 1
ATOM 1001 N N . GLY A 1 134 ? 1.036 16.453 12.531 1 98.88 134 GLY A N 1
ATOM 1002 C CA . GLY A 1 134 ? 0.522 16.766 11.211 1 98.88 134 GLY A CA 1
ATOM 1003 C C . GLY A 1 134 ? -0.098 15.578 10.508 1 98.88 134 GLY A C 1
ATOM 1004 O O . GLY A 1 134 ? -1.045 15.734 9.734 1 98.88 134 GLY A O 1
ATOM 1005 N N . GLY A 1 135 ? 0.518 14.375 10.688 1 98.81 135 GLY A N 1
ATOM 1006 C CA . GLY A 1 135 ? -0.113 13.164 10.18 1 98.81 135 GLY A CA 1
ATOM 1007 C C . GLY A 1 135 ? -1.479 12.906 10.789 1 98.81 135 GLY A C 1
ATOM 1008 O O . GLY A 1 135 ? -2.398 12.461 10.102 1 98.81 135 GLY A O 1
ATOM 1009 N N . GLN A 1 136 ? -1.616 13.18 12.07 1 98.5 136 GLN A N 1
ATOM 1010 C CA . GLN A 1 136 ? -2.91 13.094 12.734 1 98.5 136 GLN A CA 1
ATOM 1011 C C . GLN A 1 136 ? -3.904 14.086 12.141 1 98.5 136 GLN A C 1
ATOM 1013 O O . GLN A 1 136 ? -5.074 13.758 11.93 1 98.5 136 GLN A O 1
ATOM 1018 N N . LEU A 1 137 ? -3.463 15.297 11.859 1 98.81 137 LEU A N 1
ATOM 1019 C CA . LEU A 1 137 ? -4.344 16.328 11.305 1 98.81 137 LEU A CA 1
ATOM 1020 C C . LEU A 1 137 ? -4.793 15.945 9.898 1 98.81 137 LEU A C 1
ATOM 1022 O O . LEU A 1 137 ? -5.953 16.156 9.539 1 98.81 137 LEU A O 1
ATOM 1026 N N . ALA A 1 138 ? -3.857 15.43 9.094 1 98.88 138 ALA A N 1
ATOM 1027 C CA . ALA A 1 138 ? -4.227 14.938 7.77 1 98.88 138 ALA A CA 1
ATOM 1028 C C . ALA A 1 138 ? -5.316 13.875 7.863 1 98.88 138 ALA A C 1
ATOM 1030 O O . ALA A 1 138 ? -6.316 13.938 7.145 1 98.88 138 ALA A O 1
ATOM 1031 N N . ASN A 1 139 ? -5.098 12.945 8.727 1 98.5 139 ASN 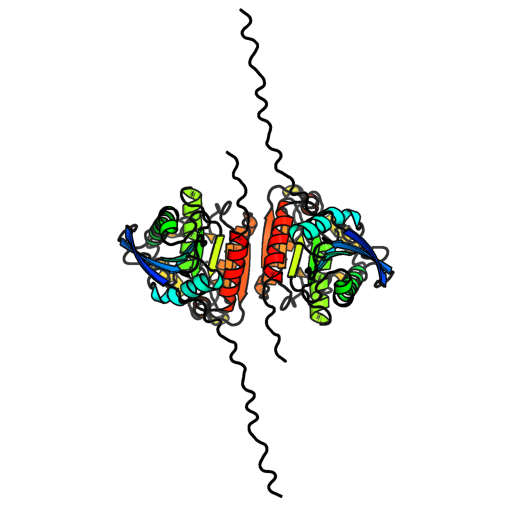A N 1
ATOM 1032 C CA . ASN A 1 139 ? -6.062 11.875 8.938 1 98.5 139 ASN A CA 1
ATOM 1033 C C . ASN A 1 139 ? -7.395 12.414 9.453 1 98.5 139 ASN A C 1
ATOM 1035 O O . ASN A 1 139 ? -8.461 12.016 8.977 1 98.5 139 ASN A O 1
ATOM 1039 N N . CYS A 1 140 ? -7.344 13.305 10.406 1 98 140 CYS A N 1
ATOM 1040 C CA . CYS A 1 140 ? -8.539 13.938 10.961 1 98 140 CYS A CA 1
ATOM 1041 C C . CYS A 1 140 ? -9.32 14.672 9.875 1 98 140 CYS A C 1
ATOM 1043 O O . CYS A 1 140 ? -10.547 14.578 9.82 1 98 140 CYS A O 1
ATOM 1045 N N . LEU A 1 141 ? -8.586 15.383 9.086 1 98.56 141 LEU A N 1
ATOM 1046 C CA . LEU A 1 141 ? -9.219 16.094 7.984 1 98.56 141 LEU A CA 1
ATOM 1047 C C . LEU A 1 141 ? -9.969 15.141 7.066 1 98.56 141 LEU A C 1
ATOM 1049 O O . LEU A 1 141 ? -11.062 15.445 6.594 1 98.56 141 LEU A O 1
ATOM 1053 N N . ALA A 1 142 ? -9.422 13.969 6.777 1 98.19 142 ALA A N 1
ATOM 1054 C CA . ALA A 1 142 ? -10.094 12.977 5.941 1 98.19 142 ALA A CA 1
ATOM 1055 C C . ALA A 1 142 ? -11.422 12.555 6.555 1 98.19 142 ALA A C 1
ATOM 1057 O O . ALA A 1 142 ? -12.414 12.391 5.84 1 98.19 142 ALA A O 1
ATOM 1058 N N . PHE A 1 143 ? -11.461 12.391 7.883 1 97.75 143 PHE A N 1
ATOM 1059 C CA . PHE A 1 143 ? -12.703 12.094 8.578 1 97.75 143 PHE A CA 1
ATOM 1060 C C . PHE A 1 143 ? -13.719 13.211 8.367 1 97.75 143 PHE A C 1
ATOM 1062 O O . PHE A 1 143 ? -14.852 12.961 7.953 1 97.75 143 PHE A O 1
ATOM 1069 N N . ILE A 1 144 ? -13.273 14.414 8.664 1 98 144 ILE A N 1
ATOM 1070 C CA . ILE A 1 144 ? -14.164 15.57 8.633 1 98 144 ILE A CA 1
ATOM 1071 C C . ILE A 1 144 ? -14.719 15.75 7.215 1 98 144 ILE A C 1
ATOM 1073 O O . ILE A 1 144 ? -15.914 15.969 7.031 1 98 144 ILE A O 1
ATOM 1077 N N . ALA A 1 145 ? -13.844 15.656 6.246 1 98.12 145 ALA A N 1
ATOM 1078 C CA . ALA A 1 145 ? -14.242 15.828 4.852 1 98.12 145 ALA A CA 1
ATOM 1079 C C . ALA A 1 145 ? -15.289 14.789 4.453 1 98.12 145 ALA A C 1
ATOM 1081 O O . ALA A 1 145 ? -16.281 15.117 3.799 1 98.12 145 ALA A O 1
ATOM 1082 N N . ARG A 1 146 ? -15.086 13.539 4.812 1 96.88 146 ARG A N 1
ATOM 1083 C CA . ARG A 1 146 ? -16.047 12.477 4.531 1 96.88 146 ARG A CA 1
ATOM 1084 C C . ARG A 1 146 ? -17.391 12.766 5.191 1 96.88 146 ARG A C 1
ATOM 1086 O O . ARG A 1 146 ? -18.438 12.672 4.551 1 96.88 146 ARG A O 1
ATOM 1093 N N . ASP A 1 147 ? -17.344 13.141 6.438 1 97.06 147 ASP A N 1
ATOM 1094 C CA . ASP A 1 147 ? -18.562 13.297 7.23 1 97.06 147 ASP A CA 1
ATOM 1095 C C . ASP A 1 147 ? -19.344 14.531 6.797 1 97.06 147 ASP A C 1
ATOM 1097 O O . ASP A 1 147 ? -20.578 14.516 6.789 1 97.06 147 ASP A O 1
ATOM 1101 N N . ARG A 1 148 ? -18.609 15.617 6.438 1 97.12 148 ARG A N 1
ATOM 1102 C CA . ARG A 1 148 ? -19.281 16.859 6.059 1 97.12 148 ARG A CA 1
ATOM 1103 C C . ARG A 1 148 ? -19.625 16.859 4.57 1 97.12 148 ARG A C 1
ATOM 1105 O O . ARG A 1 148 ? -20.531 17.578 4.137 1 97.12 148 ARG A O 1
ATOM 1112 N N . GLY A 1 149 ? -18.891 16.188 3.686 1 95.69 149 GLY A N 1
ATOM 1113 C CA . GLY A 1 149 ? -19.234 15.922 2.295 1 95.69 149 GLY A CA 1
ATOM 1114 C C . GLY A 1 149 ? -18.938 17.094 1.38 1 95.69 149 GLY A C 1
ATOM 1115 O O . GLY A 1 149 ? -19.297 17.078 0.203 1 95.69 149 GLY A O 1
ATOM 1116 N N . GLU A 1 150 ? -18.25 18.156 1.852 1 92.31 150 GLU A N 1
ATOM 1117 C CA . GLU A 1 150 ? -18.016 19.359 1.056 1 92.31 150 GLU A CA 1
ATOM 1118 C C . GLU A 1 150 ? -16.734 19.25 0.254 1 92.31 150 GLU A C 1
ATOM 1120 O O . GLU A 1 150 ? -16.594 19.875 -0.805 1 92.31 150 GLU A O 1
ATOM 1125 N N . VAL A 1 151 ? -15.742 18.578 0.772 1 96.75 151 VAL A N 1
ATOM 1126 C CA . VAL A 1 151 ? -14.453 18.406 0.122 1 96.75 151 VAL A CA 1
ATOM 1127 C C . VAL A 1 151 ? -14.125 16.922 0.005 1 96.75 151 VAL A C 1
ATOM 1129 O O . VAL A 1 151 ? -14.305 16.172 0.959 1 96.75 151 VAL A O 1
ATOM 1132 N N . GLN A 1 152 ? -13.695 16.516 -1.143 1 96.31 152 GLN A N 1
ATOM 1133 C CA . GLN A 1 152 ? -13.305 15.125 -1.348 1 96.31 152 GLN A CA 1
ATOM 1134 C C . GLN A 1 152 ? -11.789 14.969 -1.262 1 96.31 152 GLN A C 1
ATOM 1136 O O . GLN A 1 152 ? -11.047 15.625 -1.998 1 96.31 152 GLN A O 1
ATOM 1141 N N . ILE A 1 153 ? -11.352 14.156 -0.368 1 98.38 153 ILE A N 1
ATOM 1142 C CA . ILE A 1 153 ? -9.938 13.805 -0.264 1 98.38 153 ILE A CA 1
ATOM 1143 C C . ILE A 1 153 ? -9.672 12.5 -1.002 1 98.38 153 ILE A C 1
ATOM 1145 O O . ILE A 1 153 ? -10.266 11.461 -0.679 1 98.38 153 ILE A O 1
ATOM 1149 N N . VAL A 1 154 ? -8.727 12.492 -1.899 1 97.44 154 VAL A N 1
ATOM 1150 C CA . VAL A 1 154 ? -8.508 11.375 -2.811 1 97.44 154 VAL A CA 1
ATOM 1151 C C . VAL A 1 154 ? -7.547 10.375 -2.176 1 97.44 154 VAL A C 1
ATOM 1153 O O . VAL A 1 154 ? -7.641 9.172 -2.424 1 97.44 154 VAL A O 1
ATOM 1156 N N . ALA A 1 155 ? -6.645 10.898 -1.388 1 98.38 155 ALA A N 1
ATOM 1157 C CA . ALA A 1 155 ? -5.605 10.07 -0.786 1 98.38 155 ALA A CA 1
ATOM 1158 C C . ALA A 1 155 ? -4.945 10.781 0.39 1 98.38 155 ALA A C 1
ATOM 1160 O O . ALA A 1 155 ? -4.965 12.016 0.468 1 98.38 155 ALA A O 1
ATOM 1161 N N . GLN A 1 156 ? -4.379 10 1.312 1 98.81 156 GLN A N 1
ATOM 1162 C CA . GLN A 1 156 ? -3.654 10.586 2.434 1 98.81 156 GLN A CA 1
ATOM 1163 C C . GLN A 1 156 ? -2.348 9.836 2.695 1 98.81 156 GLN A C 1
ATOM 1165 O O . GLN A 1 156 ? -2.277 8.617 2.523 1 98.81 156 GLN A O 1
ATOM 1170 N N . ALA A 1 157 ? -1.324 10.562 3.037 1 98.94 157 ALA A N 1
ATOM 1171 C CA . ALA A 1 157 ? -0.024 10.016 3.422 1 98.94 157 ALA A CA 1
ATOM 1172 C C . ALA A 1 157 ? 0.361 10.461 4.828 1 98.94 157 ALA A C 1
ATOM 1174 O O . ALA A 1 157 ? 0.552 11.648 5.082 1 98.94 157 ALA A O 1
ATOM 1175 N N . LEU A 1 158 ? 0.511 9.5 5.707 1 98.88 158 LEU A N 1
ATOM 1176 C CA . LEU A 1 158 ? 0.74 9.766 7.121 1 98.88 158 LEU A CA 1
ATOM 1177 C C . LEU A 1 158 ? 2.146 9.344 7.535 1 98.88 158 LEU A C 1
ATOM 1179 O O . LEU A 1 158 ? 2.475 8.156 7.504 1 98.88 158 LEU A O 1
ATOM 1183 N N . PHE A 1 159 ? 2.992 10.328 7.965 1 98.88 159 PHE A N 1
ATOM 1184 C CA . PHE A 1 159 ? 4.363 10.055 8.367 1 98.88 159 PHE A CA 1
ATOM 1185 C C . PHE A 1 159 ? 4.496 10.07 9.891 1 98.88 159 PHE A C 1
ATOM 1187 O O . PHE A 1 159 ? 4.379 11.125 10.516 1 98.88 159 PHE A O 1
ATOM 1194 N N . GLY A 1 160 ? 4.715 8.891 10.492 1 98.56 160 GLY A N 1
ATOM 11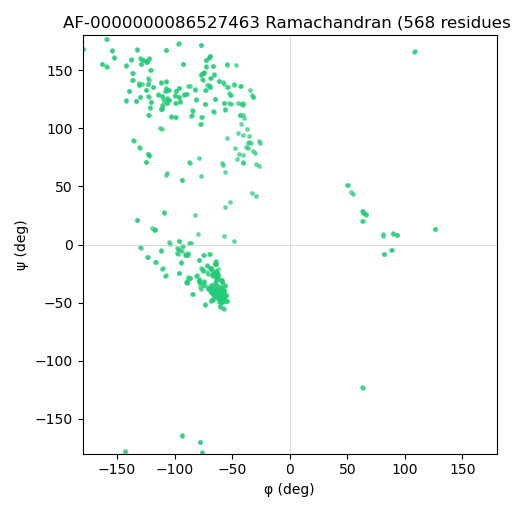95 C CA . GLY A 1 160 ? 4.852 8.812 11.938 1 98.56 160 GLY A CA 1
ATOM 1196 C C . GLY A 1 160 ? 3.729 9.508 12.68 1 98.56 160 GLY A C 1
ATOM 1197 O O . GLY A 1 160 ? 3.975 10.312 13.586 1 98.56 160 GLY A O 1
ATOM 1198 N N . PRO A 1 161 ? 2.504 9.195 12.336 1 98.69 161 PRO A N 1
ATOM 1199 C CA . PRO A 1 161 ? 1.376 9.977 12.852 1 98.69 161 PRO A CA 1
ATOM 1200 C C . PRO A 1 161 ? 1.073 9.68 14.32 1 98.69 161 PRO A C 1
ATOM 1202 O O . PRO A 1 161 ? 1.249 8.539 14.773 1 98.69 161 PRO A O 1
ATOM 1205 N N . MET A 1 162 ? 0.6 10.688 15.039 1 98.19 162 MET A N 1
ATOM 1206 C CA . MET A 1 162 ? 0.046 10.539 16.375 1 98.19 162 MET A CA 1
ATOM 1207 C C . MET A 1 162 ? -1.427 10.156 16.328 1 98.19 162 MET A C 1
ATOM 1209 O O . MET A 1 162 ? -2.277 10.977 15.984 1 98.19 162 MET A O 1
ATOM 1213 N N . LEU A 1 163 ? -1.741 8.891 16.75 1 97.62 163 LEU A N 1
ATOM 1214 C CA . LEU A 1 163 ? -3.078 8.406 16.422 1 97.62 163 LEU A CA 1
ATOM 1215 C C . LEU A 1 163 ? -3.768 7.844 17.656 1 97.62 163 LEU A C 1
ATOM 1217 O O . LEU A 1 163 ? -4.926 7.422 17.594 1 97.62 163 LEU A O 1
ATOM 1221 N N . ASP A 1 164 ? -3.096 7.812 18.828 1 96.31 164 ASP A N 1
ATOM 1222 C CA . ASP A 1 164 ? -3.656 7.168 20.016 1 96.31 164 ASP A CA 1
ATOM 1223 C C . ASP A 1 164 ? -3.445 8.023 21.25 1 96.31 164 ASP A C 1
ATOM 1225 O O . ASP A 1 164 ? -2.535 7.762 22.047 1 96.31 164 ASP A O 1
ATOM 1229 N N . PRO A 1 165 ? -4.398 8.914 21.547 1 95.94 165 PRO A N 1
ATOM 1230 C CA . PRO A 1 165 ? -4.262 9.75 22.734 1 95.94 165 PRO A CA 1
ATOM 1231 C C . PRO A 1 165 ? -4.289 8.945 24.031 1 95.94 165 PRO A C 1
ATOM 1233 O O . PRO A 1 165 ? -3.891 9.445 25.094 1 95.94 165 PRO A O 1
ATOM 1236 N N . SER A 1 166 ? -4.754 7.699 24 1 92.5 166 SER A N 1
ATOM 1237 C CA . SER A 1 166 ? -4.758 6.848 25.188 1 92.5 166 SER A CA 1
ATOM 1238 C C . SER A 1 166 ? -3.357 6.324 25.5 1 92.5 166 SER A C 1
ATOM 1240 O O . SER A 1 166 ? -3.094 5.848 26.594 1 92.5 166 SER A O 1
ATOM 1242 N N . MET A 1 167 ? -2.51 6.285 24.547 1 92.94 167 MET A N 1
ATOM 1243 C CA . MET A 1 167 ? -1.109 5.879 24.625 1 92.94 167 MET A CA 1
ATOM 1244 C C . MET A 1 167 ? -0.989 4.406 25 1 92.94 167 MET A C 1
ATOM 1246 O O . MET A 1 167 ? 0.025 3.988 25.562 1 92.94 167 MET A O 1
ATOM 1250 N N . THR A 1 168 ? -1.972 3.598 24.688 1 91 168 THR A N 1
ATOM 1251 C CA . THR A 1 168 ? -1.969 2.182 25.047 1 91 168 THR A CA 1
ATOM 1252 C C . THR A 1 168 ? -1.085 1.39 24.078 1 91 168 THR A C 1
ATOM 1254 O O . THR A 1 168 ? -0.721 0.247 24.359 1 91 168 THR A O 1
ATOM 1257 N N . ARG A 1 169 ? -0.701 1.931 23.016 1 89.94 169 ARG A N 1
ATOM 1258 C CA . ARG A 1 169 ? 0.074 1.226 22 1 89.94 169 ARG A CA 1
ATOM 1259 C C . ARG A 1 169 ? 1.438 1.876 21.812 1 89.94 169 ARG A C 1
ATOM 1261 O O . ARG A 1 169 ? 2.1 1.648 20.797 1 89.94 169 ARG A O 1
ATOM 1268 N N . ILE A 1 170 ? 1.795 2.746 22.703 1 93.56 170 ILE A N 1
ATOM 1269 C CA . ILE A 1 170 ? 3.068 3.445 22.578 1 93.56 170 ILE A CA 1
ATOM 1270 C C . ILE A 1 170 ? 4.219 2.477 22.828 1 93.56 170 ILE A C 1
ATOM 1272 O O . ILE A 1 170 ? 4.145 1.641 23.734 1 93.56 170 ILE A O 1
ATOM 1276 N N . GLY A 1 171 ? 5.27 2.555 22 1 91.5 171 GLY A N 1
ATOM 1277 C CA . GLY A 1 171 ? 6.414 1.662 22.125 1 91.5 171 GLY A CA 1
ATOM 1278 C C . GLY A 1 171 ? 7.336 2.039 23.266 1 91.5 171 GLY A C 1
ATOM 1279 O O . GLY A 1 171 ? 7.188 3.105 23.859 1 91.5 171 GLY A O 1
ATOM 1280 N N . ASP A 1 172 ? 8.305 1.126 23.516 1 93.69 172 ASP A N 1
ATOM 1281 C CA . ASP A 1 172 ? 9.352 1.358 24.5 1 93.69 172 ASP A CA 1
ATOM 1282 C C . ASP A 1 172 ? 10.508 2.158 23.906 1 93.69 172 ASP A C 1
ATOM 1284 O O . ASP A 1 172 ? 11.25 1.651 23.062 1 93.69 172 ASP A O 1
ATOM 1288 N N . ALA A 1 173 ? 10.719 3.367 24.406 1 93.31 173 ALA A N 1
ATOM 1289 C CA . ALA A 1 173 ? 11.664 4.305 23.812 1 93.31 173 ALA A CA 1
ATOM 1290 C C . ALA A 1 173 ? 13.094 3.771 23.891 1 93.31 173 ALA A C 1
ATOM 1292 O O . ALA A 1 173 ? 13.867 3.904 22.953 1 93.31 173 ALA A O 1
ATOM 1293 N N . ASP A 1 174 ? 13.445 3.225 25.016 1 94.12 174 ASP A N 1
ATOM 1294 C CA . ASP A 1 174 ? 14.797 2.717 25.203 1 94.12 174 ASP A CA 1
ATOM 1295 C C . ASP A 1 174 ? 15.078 1.525 24.297 1 94.12 174 ASP A C 1
ATOM 1297 O O . ASP A 1 174 ? 16.109 1.482 23.609 1 94.12 174 ASP A O 1
ATOM 1301 N N . ARG A 1 175 ? 14.18 0.646 24.219 1 93.75 175 ARG A N 1
ATOM 1302 C CA . ARG A 1 175 ? 14.336 -0.551 23.406 1 93.75 175 ARG A CA 1
ATOM 1303 C C . ARG A 1 175 ? 14.438 -0.193 21.922 1 93.75 175 ARG A C 1
ATOM 1305 O O . ARG A 1 175 ? 15.188 -0.826 21.172 1 93.75 175 ARG A O 1
ATOM 1312 N N . LEU A 1 176 ? 13.789 0.899 21.531 1 94 176 LEU A N 1
ATOM 1313 C CA . LEU A 1 176 ? 13.688 1.264 20.125 1 94 176 LEU A CA 1
ATOM 1314 C C . LEU A 1 176 ? 14.742 2.301 19.75 1 94 176 LEU A C 1
ATOM 1316 O O . LEU A 1 176 ? 14.844 2.707 18.594 1 94 176 LEU A O 1
ATOM 1320 N N . ALA A 1 177 ? 15.469 2.822 20.703 1 95.94 177 ALA A N 1
ATOM 1321 C CA . ALA A 1 177 ? 16.375 3.941 20.484 1 95.94 177 ALA A CA 1
ATOM 1322 C C . ALA A 1 177 ? 15.648 5.117 19.828 1 95.94 177 ALA A C 1
ATOM 1324 O O . ALA A 1 177 ? 16.125 5.688 18.844 1 95.94 177 ALA A O 1
ATOM 1325 N N . SER A 1 178 ? 14.484 5.41 20.344 1 96.31 178 SER A N 1
ATOM 1326 C CA . SER A 1 178 ? 13.625 6.477 19.828 1 96.31 178 SER A CA 1
ATOM 1327 C C . SER A 1 178 ? 14.117 7.848 20.266 1 96.31 178 SER A C 1
ATOM 1329 O O . SER A 1 178 ? 14.586 8.008 21.406 1 96.31 178 SER A O 1
ATOM 1331 N N . ASP A 1 179 ? 13.922 8.852 19.344 1 97.5 179 ASP A N 1
ATOM 1332 C CA . ASP A 1 179 ? 14.336 10.211 19.703 1 97.5 179 ASP A CA 1
ATOM 1333 C C . ASP A 1 179 ? 13.18 10.992 20.328 1 97.5 179 ASP A C 1
ATOM 1335 O O . ASP A 1 179 ? 13.336 12.156 20.688 1 97.5 179 ASP A O 1
ATOM 1339 N N . ILE A 1 180 ? 12.016 10.406 20.438 1 96.5 180 ILE A N 1
ATOM 1340 C CA . ILE A 1 180 ? 10.914 10.961 21.203 1 96.5 180 ILE A CA 1
ATOM 1341 C C . ILE A 1 180 ? 10.484 9.953 22.266 1 96.5 180 ILE A C 1
ATOM 1343 O O . ILE A 1 180 ? 10.75 8.758 22.156 1 96.5 180 ILE A O 1
ATOM 1347 N N . THR A 1 181 ? 9.773 10.484 23.312 1 96.81 181 THR A N 1
ATOM 1348 C CA . THR A 1 181 ? 9.438 9.641 24.453 1 96.81 181 THR A CA 1
ATOM 1349 C C . THR A 1 181 ? 7.934 9.633 24.703 1 96.81 181 THR A C 1
ATOM 1351 O O . THR A 1 181 ? 7.234 10.57 24.297 1 96.81 181 THR A O 1
ATOM 1354 N N . PRO A 1 182 ? 7.465 8.57 25.391 1 96.56 182 PRO A N 1
ATOM 1355 C CA . PRO A 1 182 ? 6.059 8.555 25.797 1 96.56 182 PRO A CA 1
ATOM 1356 C C . PRO A 1 182 ? 5.672 9.773 26.641 1 96.56 182 PRO A C 1
ATOM 1358 O O . PRO A 1 182 ? 4.566 10.297 26.484 1 96.56 182 PRO A O 1
ATOM 1361 N N . ARG A 1 183 ? 6.582 10.211 27.438 1 96.62 183 ARG A N 1
ATOM 1362 C CA . ARG A 1 183 ? 6.309 11.375 28.281 1 96.62 183 ARG A CA 1
ATOM 1363 C C . ARG A 1 183 ? 6.078 12.617 27.438 1 96.62 183 ARG A C 1
ATOM 1365 O O . ARG A 1 183 ? 5.164 13.398 27.703 1 96.62 183 ARG A O 1
ATOM 1372 N N . GLU A 1 184 ? 6.887 12.789 26.438 1 97.06 184 GLU A N 1
ATOM 1373 C CA . GLU A 1 184 ? 6.727 13.93 25.531 1 97.06 184 GLU A CA 1
ATOM 1374 C C . GLU A 1 184 ? 5.406 13.852 24.766 1 97.06 184 GLU A C 1
ATOM 1376 O O . GLU A 1 184 ? 4.703 14.852 24.641 1 97.06 184 GLU A O 1
ATOM 1381 N N . CYS A 1 185 ? 5.082 12.688 24.328 1 97.31 185 CYS A N 1
ATOM 1382 C CA . CYS A 1 185 ? 3.82 12.5 23.625 1 97.31 185 CYS A CA 1
ATOM 1383 C C . CYS A 1 185 ? 2.633 12.789 24.531 1 97.31 185 CYS A C 1
ATOM 1385 O O . CYS A 1 185 ? 1.675 13.445 24.125 1 97.31 185 CYS A O 1
ATOM 1387 N N . ALA A 1 186 ? 2.723 12.344 25.75 1 96.94 186 ALA A N 1
ATOM 1388 C CA . ALA A 1 186 ? 1.657 12.578 26.719 1 96.94 186 ALA A CA 1
ATOM 1389 C C . ALA A 1 186 ? 1.46 14.07 26.953 1 96.94 186 ALA A C 1
ATOM 1391 O O . ALA A 1 186 ? 0.326 14.547 27.047 1 96.94 186 ALA A O 1
ATOM 1392 N N . ALA A 1 187 ? 2.535 14.781 27.078 1 97.81 187 ALA A N 1
ATOM 1393 C CA . ALA A 1 187 ? 2.467 16.219 27.297 1 97.81 187 ALA A CA 1
ATOM 1394 C C . ALA A 1 187 ? 1.799 16.922 26.125 1 97.81 187 ALA A C 1
ATOM 1396 O O . ALA A 1 187 ? 0.993 17.844 26.312 1 97.81 187 ALA A O 1
ATOM 1397 N N . CYS A 1 188 ? 2.115 16.484 24.922 1 98.25 188 CYS A N 1
ATOM 1398 C CA . CYS A 1 188 ? 1.515 17.047 23.719 1 98.25 188 CYS A CA 1
ATOM 1399 C C . CYS A 1 188 ? 0.01 16.797 23.688 1 98.25 188 CYS A C 1
ATOM 1401 O O . CYS A 1 188 ? -0.769 17.719 23.469 1 98.25 188 CYS A O 1
ATOM 1403 N N . TYR A 1 189 ? -0.405 15.602 24.016 1 97.81 189 TYR A N 1
ATOM 1404 C CA . TYR A 1 189 ? -1.825 15.266 24 1 97.81 189 TYR A CA 1
ATOM 1405 C C . TYR A 1 189 ? -2.576 16.031 25.078 1 97.81 189 TYR A C 1
ATOM 1407 O O . TYR A 1 189 ? -3.709 16.469 24.859 1 97.81 189 TYR A O 1
ATOM 1415 N N . ARG A 1 190 ? -1.956 16.203 26.234 1 97.19 190 ARG A N 1
ATOM 1416 C CA . ARG A 1 190 ? -2.594 16.953 27.312 1 97.19 190 ARG A CA 1
ATOM 1417 C C . ARG A 1 190 ? -2.867 18.391 26.891 1 97.19 190 ARG A C 1
ATOM 1419 O O . ARG A 1 190 ? -3.926 18.938 27.219 1 97.19 190 ARG A O 1
ATOM 1426 N N . ALA A 1 191 ? -1.907 18.953 26.219 1 98.38 191 ALA A N 1
ATOM 1427 C CA . ALA A 1 191 ? -2.068 20.344 25.766 1 98.38 191 ALA A CA 1
ATOM 1428 C C . ALA A 1 191 ? -3.111 20.422 24.656 1 98.38 191 ALA A C 1
ATOM 1430 O O . ALA A 1 191 ? -3.914 21.359 24.625 1 98.38 191 ALA A O 1
ATOM 1431 N N . TYR A 1 192 ? -3.145 19.422 23.781 1 98.38 192 TYR A N 1
ATOM 1432 C CA . TYR A 1 192 ? -4 19.406 22.594 1 98.38 192 TYR A CA 1
ATOM 1433 C C . TYR A 1 192 ? -5.438 19.078 22.969 1 98.38 192 TYR A C 1
ATOM 1435 O O . TYR A 1 192 ? -6.379 19.641 22.406 1 98.38 192 TYR A O 1
ATOM 1443 N N . LEU A 1 193 ? -5.57 18.188 23.906 1 98.25 193 LEU A N 1
ATOM 1444 C CA . LEU A 1 193 ? -6.863 17.672 24.375 1 98.25 193 LEU A CA 1
ATOM 1445 C C . LEU A 1 193 ? -7.035 17.906 25.875 1 98.25 193 LEU A C 1
ATOM 1447 O O . LEU A 1 193 ? -7.074 16.953 26.656 1 98.25 193 LEU A O 1
ATOM 1451 N N . PRO A 1 194 ? -7.344 19.109 26.266 1 96.06 194 PRO A N 1
ATOM 1452 C CA . PRO A 1 194 ? -7.344 19.438 27.688 1 96.06 194 PRO A CA 1
ATOM 1453 C C . PRO A 1 194 ? -8.508 18.781 28.438 1 96.06 194 PRO A C 1
ATOM 1455 O O . PRO A 1 194 ? -8.414 18.547 29.641 1 96.06 194 PRO A O 1
ATOM 1458 N N . GLN A 1 195 ? -9.57 18.484 27.734 1 94.56 195 GLN A N 1
ATOM 1459 C CA . GLN A 1 195 ? -10.68 17.781 28.375 1 94.56 195 GLN A CA 1
ATOM 1460 C C . GLN A 1 195 ? -10.602 16.281 28.141 1 94.56 195 GLN A C 1
ATOM 1462 O O . GLN A 1 195 ? -10.469 15.828 27 1 94.56 195 GLN A O 1
ATOM 1467 N N . ALA A 1 196 ? -10.805 15.531 29.141 1 89.38 196 ALA A N 1
ATOM 1468 C CA . ALA A 1 196 ? -10.648 14.078 29.094 1 89.38 196 ALA A CA 1
ATOM 1469 C C . ALA A 1 196 ? -11.578 13.461 28.062 1 89.38 196 ALA A C 1
ATOM 1471 O O . ALA A 1 196 ? -11.211 12.508 27.375 1 89.38 196 ALA A O 1
ATOM 1472 N N . ALA A 1 197 ? -12.727 13.961 27.969 1 89.56 197 ALA A N 1
ATOM 1473 C CA . ALA A 1 197 ? -13.719 13.414 27.047 1 89.56 197 ALA A CA 1
ATOM 1474 C C . ALA A 1 197 ? -13.258 13.555 25.594 1 89.56 197 ALA A C 1
ATOM 1476 O O . ALA A 1 197 ? -13.672 12.773 24.734 1 89.56 197 ALA A O 1
ATOM 1477 N N . GLN A 1 198 ? -12.391 14.516 25.297 1 91.5 198 GLN A N 1
ATOM 1478 C CA . GLN A 1 198 ? -11.898 14.758 23.953 1 91.5 198 GLN A CA 1
ATOM 1479 C C . GLN A 1 198 ? -10.992 13.617 23.484 1 91.5 198 GLN A C 1
ATOM 1481 O O . GLN A 1 198 ? -10.82 13.414 22.281 1 91.5 198 GLN A O 1
ATOM 1486 N N . ARG A 1 199 ? -10.484 12.883 24.391 1 91 199 ARG A N 1
ATOM 1487 C CA . ARG A 1 199 ? -9.516 11.828 24.078 1 91 199 ARG A CA 1
ATOM 1488 C C . ARG A 1 199 ? -10.195 10.625 23.453 1 91 199 ARG A C 1
ATOM 1490 O O . ARG A 1 199 ? -9.531 9.758 22.875 1 91 199 ARG A O 1
ATOM 1497 N N . MET A 1 200 ? -11.516 10.672 23.484 1 89.5 200 MET A N 1
ATOM 1498 C CA . MET A 1 200 ? -12.273 9.586 22.875 1 89.5 200 MET A CA 1
ATOM 1499 C C . MET A 1 200 ? -13.008 10.078 21.641 1 89.5 200 MET A C 1
ATOM 1501 O O . MET A 1 200 ? -13.719 9.305 20.984 1 89.5 200 MET A O 1
ATOM 1505 N N . HIS A 1 201 ? -12.898 11.383 21.438 1 93.12 201 HIS A N 1
ATOM 1506 C CA . HIS A 1 201 ? -13.547 11.914 20.234 1 93.12 201 HIS A CA 1
ATOM 1507 C C . HIS A 1 201 ? -13.086 11.18 18.984 1 93.12 201 HIS A C 1
ATOM 1509 O O . HIS A 1 201 ? -11.883 10.977 18.781 1 93.12 201 HIS A O 1
ATOM 1515 N N . PRO A 1 202 ? -13.938 10.781 18.031 1 91.62 202 PRO A N 1
ATOM 1516 C CA . PRO A 1 202 ? -13.578 9.961 16.875 1 91.62 202 PRO A CA 1
ATOM 1517 C C . PRO A 1 202 ? -12.523 10.617 15.992 1 91.62 202 PRO A C 1
ATOM 1519 O O . PRO A 1 202 ? -11.703 9.93 15.391 1 91.62 202 PRO A O 1
ATOM 1522 N N . TYR A 1 203 ? -12.531 11.977 15.953 1 94.44 203 TYR A N 1
ATOM 1523 C CA . TYR A 1 203 ? -11.555 12.688 15.141 1 94.44 203 TYR A CA 1
ATOM 1524 C C . TYR A 1 203 ? -10.203 12.75 15.836 1 94.44 203 TYR A C 1
ATOM 1526 O O . TYR A 1 203 ? -9.164 12.812 15.18 1 94.44 203 TYR A O 1
ATOM 1534 N N . ALA A 1 204 ? -10.188 12.766 17.188 1 94.62 204 ALA A N 1
ATOM 1535 C CA . ALA A 1 204 ? -8.969 12.938 17.969 1 94.62 204 ALA A CA 1
ATOM 1536 C C . ALA A 1 204 ? -8.297 11.594 18.234 1 94.62 204 ALA A C 1
ATOM 1538 O O . ALA A 1 204 ? -7.07 11.523 18.375 1 94.62 204 ALA A O 1
ATOM 1539 N N . ALA A 1 205 ? -9.094 10.539 18.281 1 94.88 205 ALA A N 1
ATOM 1540 C CA . ALA A 1 205 ? -8.617 9.195 18.594 1 94.88 205 ALA A CA 1
ATOM 1541 C C . ALA A 1 205 ? -9 8.203 17.5 1 94.88 205 ALA A C 1
ATOM 1543 O O . ALA A 1 205 ? -9.773 7.273 17.75 1 94.88 205 ALA A O 1
ATOM 1544 N N . PRO A 1 206 ? -8.336 8.367 16.375 1 94.38 206 PRO A N 1
ATOM 1545 C CA . PRO A 1 206 ? -8.742 7.543 15.234 1 94.38 206 PRO A CA 1
ATOM 1546 C C . PRO A 1 206 ? -8.531 6.051 15.477 1 94.38 206 PRO A C 1
ATOM 1548 O O . PRO A 1 206 ? -9.273 5.227 14.938 1 94.38 206 PRO A O 1
ATOM 1551 N N . LEU A 1 207 ? -7.609 5.672 16.266 1 93.38 207 LEU A N 1
ATOM 1552 C CA . LEU A 1 207 ? -7.359 4.262 16.531 1 93.38 207 LEU A CA 1
ATOM 1553 C C . LEU A 1 207 ? -8.555 3.621 17.234 1 93.38 207 LEU A C 1
ATOM 1555 O O . LEU A 1 207 ? -8.789 2.418 17.094 1 93.38 207 LEU A O 1
ATOM 1559 N N . GLU A 1 208 ? -9.305 4.406 17.969 1 90.12 208 GLU A N 1
ATOM 1560 C CA . GLU A 1 208 ? -10.469 3.904 18.688 1 90.12 208 GLU A CA 1
ATOM 1561 C C . GLU A 1 208 ? -11.742 4.074 17.875 1 90.12 208 GLU A C 1
ATOM 1563 O O . GLU A 1 208 ? -12.812 3.625 18.297 1 90.12 208 GLU A O 1
ATOM 1568 N N . SER A 1 209 ? -11.594 4.719 16.766 1 88.12 209 SER A N 1
ATOM 1569 C CA . SER A 1 209 ? -12.773 4.988 15.953 1 88.12 209 SER A CA 1
ATOM 1570 C C . SER A 1 209 ? -13.242 3.729 15.227 1 88.12 209 SER A C 1
ATOM 1572 O O . SER A 1 209 ? -12.422 2.945 14.742 1 88.12 209 SER A O 1
ATOM 1574 N N . VAL A 1 210 ? -14.547 3.527 15.125 1 82.69 210 VAL A N 1
ATOM 1575 C CA . VAL A 1 210 ? -15.109 2.369 14.445 1 82.69 210 VAL A CA 1
ATOM 1576 C C . VAL A 1 210 ? -15.648 2.785 13.078 1 82.69 210 VAL A C 1
ATOM 1578 O O . VAL A 1 210 ? -16.172 1.956 12.328 1 82.69 210 VAL A O 1
ATOM 1581 N N . ARG A 1 211 ? -15.523 4.055 12.734 1 90.81 211 ARG A N 1
ATOM 1582 C CA . ARG A 1 211 ? -16.062 4.566 11.484 1 90.81 211 ARG A CA 1
ATOM 1583 C C . ARG A 1 211 ? -14.961 4.84 10.477 1 90.81 211 ARG A C 1
ATOM 1585 O O . ARG A 1 211 ? -14.805 5.965 10 1 90.81 211 ARG A O 1
ATOM 1592 N N . LEU A 1 212 ? -14.258 3.818 10.125 1 95.56 212 LEU A N 1
ATOM 1593 C CA . LEU A 1 212 ? -13.102 4 9.266 1 95.56 212 LEU A CA 1
ATOM 1594 C C . LEU A 1 212 ? -13.469 3.791 7.801 1 95.56 212 LEU A C 1
ATOM 1596 O O . LEU A 1 212 ? -12.727 4.191 6.902 1 95.56 212 LEU A O 1
ATOM 1600 N N . ALA A 1 213 ? -14.656 3.184 7.578 1 93.44 213 ALA A N 1
ATOM 1601 C CA . ALA A 1 213 ? -15.07 2.912 6.203 1 93.44 213 ALA A CA 1
ATOM 1602 C C . ALA A 1 213 ? -15.211 4.207 5.41 1 93.44 213 ALA A C 1
ATOM 1604 O O . ALA A 1 213 ? -15.719 5.207 5.926 1 93.44 213 ALA A O 1
ATOM 1605 N N . GLY A 1 214 ? -14.812 4.207 4.18 1 94.88 214 GLY A N 1
ATOM 1606 C CA . GLY A 1 214 ? -15 5.344 3.293 1 94.88 214 GLY A CA 1
ATOM 1607 C C . GLY A 1 214 ? -13.859 6.344 3.355 1 94.88 214 GLY A C 1
ATOM 1608 O O . GLY A 1 214 ? -13.844 7.324 2.611 1 94.88 214 GLY A O 1
ATOM 1609 N N . LEU A 1 215 ? -12.93 6.109 4.254 1 97.5 215 LEU A N 1
ATOM 1610 C CA . LEU A 1 215 ? -11.742 6.953 4.238 1 97.5 215 LEU A CA 1
ATOM 1611 C C . LEU A 1 215 ? -10.922 6.715 2.973 1 97.5 215 LEU A C 1
ATOM 1613 O O . LEU A 1 215 ? -11.047 5.66 2.342 1 97.5 215 LEU A O 1
ATOM 1617 N N . PRO A 1 216 ? -10.18 7.691 2.543 1 97.88 216 PRO A N 1
ATOM 1618 C CA . PRO A 1 216 ? -9.422 7.547 1.297 1 97.88 216 PRO A CA 1
ATOM 1619 C C . PRO A 1 216 ? -8.273 6.547 1.416 1 97.88 216 PRO A C 1
ATOM 1621 O O . PRO A 1 216 ? -7.848 6.219 2.527 1 97.88 216 PRO A O 1
ATOM 1624 N N . PRO A 1 217 ? -7.781 6.094 0.225 1 98.19 217 PRO A N 1
ATOM 1625 C CA . PRO A 1 217 ? -6.539 5.316 0.248 1 98.19 217 PRO A CA 1
ATOM 1626 C C . PRO A 1 217 ? -5.445 5.98 1.081 1 98.19 217 PRO A C 1
ATOM 1628 O O . PRO A 1 217 ? -5.27 7.199 1.018 1 98.19 217 PRO A O 1
ATOM 1631 N N . THR A 1 218 ? -4.734 5.125 1.884 1 98.75 218 THR A N 1
ATOM 1632 C CA . THR A 1 218 ? -3.852 5.688 2.898 1 98.75 218 THR A CA 1
ATOM 1633 C C . THR A 1 218 ? -2.461 5.062 2.814 1 98.75 218 THR A C 1
ATOM 1635 O O . THR A 1 218 ? -2.326 3.84 2.758 1 98.75 218 THR A O 1
ATOM 1638 N N . LEU A 1 219 ? -1.49 5.902 2.715 1 98.75 219 LEU A N 1
ATOM 1639 C CA . LEU A 1 219 ? -0.104 5.508 2.939 1 98.75 219 LEU A CA 1
ATOM 1640 C C . LEU A 1 219 ? 0.317 5.801 4.375 1 98.75 219 LEU A C 1
ATOM 1642 O O . LEU A 1 219 ? 0.178 6.93 4.848 1 98.75 219 LEU A O 1
ATOM 1646 N N . VAL A 1 220 ? 0.771 4.77 5.086 1 98.81 220 VAL A N 1
ATOM 1647 C CA . VAL A 1 220 ? 1.334 4.922 6.426 1 98.81 220 VAL A CA 1
ATOM 1648 C C . VAL A 1 220 ? 2.836 4.652 6.387 1 98.81 220 VAL A C 1
ATOM 1650 O O . VAL A 1 220 ? 3.268 3.564 5.992 1 98.81 220 VAL A O 1
ATOM 1653 N N . VAL A 1 221 ? 3.582 5.656 6.77 1 98.75 221 VAL A N 1
ATOM 1654 C CA . VAL A 1 221 ? 5.039 5.551 6.816 1 98.75 221 VAL A CA 1
ATOM 1655 C C . VAL A 1 221 ? 5.512 5.562 8.266 1 98.75 221 VAL A C 1
ATOM 1657 O O . VAL A 1 221 ? 5.148 6.457 9.039 1 98.75 221 VAL A O 1
ATOM 1660 N N . THR A 1 222 ? 6.324 4.551 8.633 1 98.31 222 THR A N 1
ATOM 1661 C CA . THR A 1 222 ? 6.816 4.469 10.008 1 98.31 222 THR A CA 1
ATOM 1662 C C . THR A 1 222 ? 8.336 4.293 10.023 1 98.31 222 THR A C 1
ATOM 1664 O O . THR A 1 222 ? 8.938 3.959 9.008 1 98.31 222 THR A O 1
ATOM 1667 N N . ALA A 1 223 ? 8.922 4.707 11.117 1 97.69 223 ALA A N 1
ATOM 1668 C CA . ALA A 1 223 ? 10.344 4.535 11.391 1 97.69 223 ALA A CA 1
ATOM 1669 C C . ALA A 1 223 ? 10.578 3.469 12.453 1 97.69 223 ALA A C 1
ATOM 1671 O O . ALA A 1 223 ? 9.836 3.395 13.438 1 97.69 223 ALA A O 1
ATOM 1672 N N . GLN A 1 224 ? 11.609 2.654 12.25 1 95.25 224 GLN A N 1
ATOM 1673 C CA . GLN A 1 224 ? 11.922 1.59 13.203 1 95.25 224 GLN A CA 1
ATOM 1674 C C . GLN A 1 224 ? 12.219 2.156 14.586 1 95.25 224 GLN A C 1
ATOM 1676 O O . GLN A 1 224 ? 11.773 1.611 15.594 1 95.25 224 GLN A O 1
ATOM 1681 N N . ASN A 1 225 ? 12.977 3.256 14.656 1 97.12 225 ASN A N 1
ATOM 1682 C CA . ASN A 1 225 ? 13.359 3.861 15.93 1 97.12 225 ASN A CA 1
ATOM 1683 C C . ASN A 1 225 ? 12.391 4.965 16.344 1 97.12 225 ASN A C 1
ATOM 1685 O O . ASN A 1 225 ? 12.797 6.109 16.531 1 97.12 225 ASN A O 1
ATOM 1689 N N . ASP A 1 226 ? 11.094 4.613 16.422 1 97.94 226 ASP A N 1
ATOM 1690 C CA . ASP A 1 226 ? 10 5.535 16.719 1 97.94 226 ASP A CA 1
ATOM 1691 C C . ASP A 1 226 ? 8.953 4.867 17.609 1 97.94 226 ASP A C 1
ATOM 1693 O O . ASP A 1 226 ? 8.359 3.855 17.219 1 97.94 226 ASP A O 1
ATOM 1697 N N . VAL A 1 227 ? 8.648 5.445 18.75 1 97.62 227 VAL A N 1
ATOM 1698 C CA . VAL A 1 227 ? 7.695 4.879 19.688 1 97.62 227 VAL A CA 1
ATOM 1699 C C . VAL A 1 227 ? 6.305 4.855 19.062 1 97.62 227 VAL A C 1
ATOM 1701 O O . VAL A 1 227 ? 5.422 4.125 19.531 1 97.62 227 VAL A O 1
ATOM 1704 N N . LEU A 1 228 ? 6.082 5.605 17.984 1 97.75 228 LEU A N 1
ATOM 1705 C CA . LEU A 1 228 ? 4.75 5.758 17.406 1 97.75 228 LEU A CA 1
ATOM 1706 C C . LEU A 1 228 ? 4.488 4.684 16.359 1 97.75 228 LEU A C 1
ATOM 1708 O O . LEU A 1 228 ? 3.365 4.555 15.859 1 97.75 228 LEU A O 1
ATOM 1712 N N . HIS A 1 229 ? 5.5 3.865 15.945 1 96.44 229 HIS A N 1
ATOM 1713 C CA . HIS A 1 229 ? 5.297 2.959 14.828 1 96.44 229 HIS A CA 1
ATOM 1714 C C . HIS A 1 229 ? 4.285 1.87 15.172 1 96.44 229 HIS A C 1
ATOM 1716 O O . HIS A 1 229 ? 3.545 1.404 14.305 1 96.44 229 HIS A O 1
ATOM 1722 N N . VAL A 1 230 ? 4.168 1.529 16.469 1 95.38 230 VAL A N 1
ATOM 1723 C CA . VAL A 1 230 ? 3.256 0.467 16.875 1 95.38 230 VAL A CA 1
ATOM 1724 C C . VAL A 1 230 ? 1.812 0.919 16.672 1 95.38 230 VAL A C 1
ATOM 1726 O O . VAL A 1 230 ? 1.013 0.209 16.047 1 95.38 230 VAL A O 1
ATOM 1729 N N . GLU A 1 231 ? 1.426 2.088 17.109 1 96.69 231 GLU A N 1
ATOM 1730 C CA . GLU A 1 231 ? 0.057 2.57 16.938 1 96.69 231 GLU A CA 1
ATOM 1731 C C . GLU A 1 231 ? -0.258 2.848 15.477 1 96.69 231 GLU A C 1
ATOM 1733 O O . GLU A 1 231 ? -1.382 2.623 15.023 1 96.69 231 GLU A O 1
ATOM 1738 N N . ALA A 1 232 ? 0.729 3.355 14.766 1 98 232 ALA A N 1
ATOM 1739 C CA . ALA A 1 232 ? 0.513 3.646 13.352 1 98 232 ALA A CA 1
ATOM 1740 C C . ALA A 1 232 ? 0.208 2.373 12.57 1 98 232 ALA A C 1
ATOM 1742 O O . ALA A 1 232 ? -0.71 2.346 11.75 1 98 232 ALA A O 1
ATOM 1743 N N . GLU A 1 233 ? 0.937 1.313 12.828 1 96.69 233 GLU A N 1
ATOM 1744 C CA . GLU A 1 233 ? 0.75 0.056 12.109 1 96.69 233 GLU A CA 1
ATOM 1745 C C . GLU A 1 233 ? -0.513 -0.663 12.578 1 96.69 233 GLU A C 1
ATOM 1747 O O . GLU A 1 233 ? -1.182 -1.331 11.789 1 96.69 233 GLU A O 1
ATOM 1752 N N . LYS A 1 234 ? -0.85 -0.563 13.852 1 96.19 234 LYS A N 1
ATOM 1753 C CA . LYS A 1 234 ? -2.146 -1.055 14.305 1 96.19 234 LYS A CA 1
ATOM 1754 C C . LYS A 1 234 ? -3.289 -0.331 13.602 1 96.19 234 LYS A C 1
ATOM 1756 O O . LYS A 1 234 ? -4.262 -0.959 13.18 1 96.19 234 LYS A O 1
ATOM 1761 N N . TYR A 1 235 ? -3.164 1.011 13.508 1 97.56 235 TYR A N 1
ATOM 1762 C CA . TYR A 1 235 ? -4.18 1.787 12.805 1 97.56 235 TYR A CA 1
ATOM 1763 C C . TYR A 1 235 ? -4.312 1.327 11.359 1 97.56 235 TYR A C 1
ATOM 1765 O O . TYR A 1 235 ? -5.426 1.219 10.836 1 97.56 235 TYR A O 1
ATOM 1773 N N . ALA A 1 236 ? -3.207 1.046 10.695 1 97.44 236 ALA A N 1
ATOM 1774 C CA . ALA A 1 236 ? -3.236 0.501 9.336 1 97.44 236 ALA A CA 1
ATOM 1775 C C . ALA A 1 236 ? -4.059 -0.783 9.281 1 97.44 236 ALA A C 1
ATOM 1777 O O . ALA A 1 236 ? -4.852 -0.978 8.359 1 97.44 236 ALA A O 1
ATOM 1778 N N . GLY A 1 237 ? -3.836 -1.654 10.25 1 95.19 237 GLY A N 1
ATOM 1779 C CA . GLY A 1 237 ? -4.645 -2.861 10.336 1 95.19 237 GLY A CA 1
ATOM 1780 C C . GLY A 1 237 ? -6.133 -2.578 10.438 1 95.19 237 GLY A C 1
ATOM 1781 O O . GLY A 1 237 ? -6.941 -3.26 9.805 1 95.19 237 GLY A O 1
ATOM 1782 N N . CYS A 1 238 ? -6.512 -1.555 11.203 1 96.25 238 CYS A N 1
ATOM 1783 C CA . CYS A 1 238 ? -7.91 -1.162 11.344 1 96.25 238 CYS A CA 1
ATOM 1784 C C . CYS A 1 238 ? -8.469 -0.653 10.016 1 96.25 238 CYS A C 1
ATOM 1786 O O . CYS A 1 238 ? -9.602 -0.977 9.648 1 96.25 238 CYS A O 1
ATOM 1788 N N . LEU A 1 239 ? -7.656 0.151 9.336 1 97.25 239 LEU A N 1
ATOM 1789 C CA . LEU A 1 239 ? -8.07 0.641 8.023 1 97.25 239 LEU A CA 1
ATOM 1790 C C . LEU A 1 239 ? -8.344 -0.519 7.078 1 97.25 239 LEU A C 1
ATOM 1792 O O . LEU A 1 239 ? -9.391 -0.554 6.422 1 97.25 239 LEU A O 1
ATOM 1796 N N . ILE A 1 240 ? -7.434 -1.515 7.016 1 94.25 240 ILE A N 1
ATOM 1797 C CA . ILE A 1 240 ? -7.551 -2.672 6.137 1 94.25 240 ILE A CA 1
ATOM 1798 C C . ILE A 1 240 ? -8.828 -3.443 6.465 1 94.25 240 ILE A C 1
ATOM 1800 O O . ILE A 1 240 ? -9.602 -3.791 5.57 1 94.25 240 ILE A O 1
ATOM 1804 N N . SER A 1 241 ? -9.094 -3.623 7.781 1 92 241 SER A N 1
ATOM 1805 C CA . SER A 1 241 ? -10.273 -4.355 8.234 1 92 241 SER A CA 1
ATOM 1806 C C . SER A 1 241 ? -11.562 -3.643 7.828 1 92 241 SER A C 1
ATOM 1808 O O . SER A 1 241 ? -12.617 -4.27 7.723 1 92 241 SER A O 1
ATOM 1810 N N . SER A 1 242 ? -11.43 -2.346 7.598 1 94.25 242 SER A N 1
ATOM 1811 C CA . SER A 1 242 ? -12.594 -1.546 7.234 1 94.25 242 SER A CA 1
ATOM 1812 C C . SER A 1 242 ? -12.703 -1.381 5.719 1 94.25 242 SER A C 1
ATOM 1814 O O . SER A 1 242 ? -13.539 -0.62 5.23 1 94.25 242 SER A O 1
ATOM 1816 N N . GLY A 1 243 ? -11.797 -2.012 4.961 1 92.31 243 GLY A N 1
ATOM 1817 C CA . GLY A 1 243 ? -11.867 -2.018 3.51 1 92.31 243 GLY A CA 1
ATOM 1818 C C . GLY A 1 243 ? -11.133 -0.855 2.873 1 92.31 243 GLY A C 1
ATOM 1819 O O . GLY A 1 243 ? -11.266 -0.615 1.671 1 92.31 243 GLY A O 1
ATOM 1820 N N . VAL A 1 244 ? -10.383 -0.104 3.648 1 96.38 244 VAL A N 1
ATOM 1821 C CA . VAL A 1 244 ? -9.617 1.021 3.115 1 96.38 244 VAL A CA 1
ATOM 1822 C C . VAL A 1 244 ? -8.312 0.52 2.5 1 96.38 244 VAL A C 1
ATOM 1824 O O . VAL A 1 244 ? -7.562 -0.217 3.143 1 96.38 244 VAL A O 1
ATOM 1827 N N . LEU A 1 245 ? -8.094 0.861 1.239 1 96.69 245 LEU A N 1
ATOM 1828 C CA . LEU A 1 245 ? -6.793 0.557 0.642 1 96.69 245 LEU A CA 1
ATOM 1829 C C . LEU A 1 245 ? -5.664 1.196 1.441 1 96.69 245 LEU A C 1
ATOM 1831 O O . LEU A 1 245 ? -5.629 2.416 1.611 1 96.69 245 LEU A O 1
ATOM 1835 N N . THR A 1 246 ? -4.691 0.33 1.939 1 98.06 246 THR A N 1
ATOM 1836 C CA . THR A 1 246 ? -3.67 0.816 2.859 1 98.06 246 THR A CA 1
ATOM 1837 C C . THR A 1 246 ? -2.289 0.318 2.443 1 98.06 246 THR A C 1
ATOM 1839 O O . THR A 1 246 ? -2.102 -0.876 2.197 1 98.06 246 THR A O 1
ATOM 1842 N N . GLN A 1 247 ? -1.437 1.212 2.248 1 97.88 247 GLN A N 1
ATOM 1843 C CA . GLN A 1 247 ? -0.024 0.923 2.021 1 97.88 247 GLN A CA 1
ATOM 1844 C C . GLN A 1 247 ? 0.816 1.296 3.238 1 97.88 247 GLN A C 1
ATOM 1846 O O . GLN A 1 247 ? 0.629 2.363 3.826 1 97.88 247 GLN A O 1
ATOM 1851 N N . VAL A 1 248 ? 1.73 0.394 3.639 1 97.88 248 VAL A N 1
ATOM 1852 C CA . VAL A 1 248 ? 2.566 0.631 4.809 1 97.88 248 VAL A CA 1
ATOM 1853 C C . VAL A 1 248 ? 4.027 0.35 4.465 1 97.88 248 VAL A C 1
ATOM 1855 O O . VAL A 1 248 ? 4.336 -0.637 3.793 1 97.88 248 VAL A O 1
ATOM 1858 N N . ILE A 1 249 ? 4.875 1.208 4.914 1 95.94 249 ILE A N 1
ATOM 1859 C CA . ILE A 1 249 ? 6.309 0.939 4.848 1 95.94 249 ILE A CA 1
ATOM 1860 C C . ILE A 1 249 ? 6.98 1.408 6.137 1 95.94 249 ILE A C 1
ATOM 1862 O O . ILE A 1 249 ? 6.727 2.52 6.605 1 95.94 249 ILE A O 1
ATOM 1866 N N . ARG A 1 250 ? 7.809 0.557 6.711 1 95.94 250 ARG A N 1
ATOM 1867 C CA . ARG A 1 250 ? 8.664 0.893 7.844 1 95.94 250 ARG A CA 1
ATOM 1868 C C . ARG A 1 250 ? 10.125 1.03 7.41 1 95.94 250 ARG A C 1
ATOM 1870 O O . ARG A 1 250 ? 10.695 0.102 6.832 1 95.94 250 ARG A O 1
ATOM 1877 N N . TYR A 1 251 ? 10.695 2.131 7.629 1 95.62 251 TYR A N 1
ATOM 1878 C CA . TYR A 1 251 ? 12.102 2.309 7.285 1 95.62 251 TYR A CA 1
ATOM 1879 C C . TYR A 1 251 ? 13 1.916 8.453 1 95.62 251 TYR A C 1
ATOM 1881 O O . TYR A 1 251 ? 12.781 2.348 9.586 1 95.62 251 TYR A O 1
ATOM 1889 N N . PRO A 1 252 ? 14.008 1.066 8.172 1 92.44 252 PRO A N 1
ATOM 1890 C CA . PRO A 1 252 ? 14.922 0.619 9.227 1 92.44 252 PRO A CA 1
ATOM 1891 C C . PRO A 1 252 ? 15.93 1.691 9.633 1 92.44 252 PRO A C 1
ATOM 1893 O O . PRO A 1 252 ? 16.297 2.541 8.812 1 92.44 252 PRO A O 1
ATOM 1896 N N . ASP A 1 253 ? 16.266 1.685 10.789 1 91.94 253 ASP A N 1
ATOM 1897 C CA . ASP A 1 253 ? 17.422 2.391 11.344 1 91.94 253 ASP A CA 1
ATOM 1898 C C . ASP A 1 253 ? 17.266 3.9 11.188 1 91.94 253 ASP A C 1
ATOM 1900 O O . ASP A 1 253 ? 18.234 4.609 10.922 1 91.94 253 ASP A O 1
ATOM 1904 N N . ILE A 1 254 ? 16.047 4.43 11.164 1 95.25 254 ILE A N 1
ATOM 1905 C CA . ILE A 1 254 ? 15.836 5.875 11.219 1 95.25 254 ILE A CA 1
ATOM 1906 C C . ILE A 1 254 ? 14.914 6.219 12.383 1 95.25 254 ILE A C 1
ATOM 1908 O O . ILE A 1 254 ? 14.195 5.355 12.891 1 95.25 254 ILE A O 1
ATOM 1912 N N . THR A 1 255 ? 15.039 7.48 12.812 1 97.69 255 THR A N 1
ATOM 1913 C CA . THR A 1 255 ? 14.289 7.965 13.961 1 97.69 255 THR A CA 1
ATOM 1914 C C . THR A 1 255 ? 13.023 8.695 13.516 1 97.69 255 THR A C 1
ATOM 1916 O O . THR A 1 255 ? 12.812 8.906 12.32 1 97.69 255 THR A O 1
ATOM 1919 N N . HIS A 1 256 ? 12.18 9.055 14.469 1 98.06 256 HIS A N 1
ATOM 1920 C CA . HIS A 1 256 ? 10.953 9.812 14.242 1 98.06 256 HIS A CA 1
ATOM 1921 C C . HIS A 1 256 ? 11.25 11.141 13.562 1 98.06 256 HIS A C 1
ATOM 1923 O O . HIS A 1 256 ? 10.633 11.477 12.547 1 98.06 256 HIS A O 1
ATOM 1929 N N . ALA A 1 257 ? 12.211 11.875 14.078 1 97.62 257 ALA A N 1
ATOM 1930 C CA . ALA A 1 257 ? 12.555 13.195 13.547 1 97.62 257 ALA A CA 1
ATOM 1931 C C . ALA A 1 257 ? 13.094 13.094 12.125 1 97.62 257 ALA A C 1
ATOM 1933 O O . ALA A 1 257 ? 12.828 13.961 11.289 1 97.62 257 ALA A O 1
ATOM 1934 N N . ALA A 1 258 ? 13.797 11.992 11.852 1 97.44 258 ALA A N 1
ATOM 1935 C CA . ALA A 1 258 ? 14.406 11.805 10.539 1 97.44 258 ALA A CA 1
ATOM 1936 C C . ALA A 1 258 ? 13.344 11.625 9.461 1 97.44 258 ALA A C 1
ATOM 1938 O O . ALA A 1 258 ? 13.57 11.961 8.297 1 97.44 258 ALA A O 1
ATOM 1939 N N . LEU A 1 259 ? 12.18 11.156 9.82 1 97.44 259 LEU A N 1
ATOM 1940 C CA . LEU A 1 259 ? 11.109 10.914 8.867 1 97.44 259 LEU A CA 1
ATOM 1941 C C . LEU A 1 259 ? 10.672 12.219 8.203 1 97.44 259 LEU A C 1
ATOM 1943 O O . LEU A 1 259 ? 10.25 12.211 7.043 1 97.44 259 LEU A O 1
ATOM 1947 N N . ALA A 1 260 ? 10.828 13.336 8.867 1 97.88 260 ALA A N 1
ATOM 1948 C CA . ALA A 1 260 ? 10.328 14.625 8.391 1 97.88 260 ALA A CA 1
ATOM 1949 C C . ALA A 1 260 ? 11.055 15.047 7.113 1 97.88 260 ALA A C 1
ATOM 1951 O O . ALA A 1 260 ? 10.531 15.852 6.34 1 97.88 260 ALA A O 1
ATOM 1952 N N . THR A 1 261 ? 12.266 14.531 6.938 1 97.94 261 THR A N 1
ATOM 1953 C CA . THR A 1 261 ? 13.047 14.914 5.766 1 97.94 261 THR A CA 1
ATOM 1954 C C . THR A 1 261 ? 13.633 13.68 5.082 1 97.94 261 THR A C 1
ATOM 1956 O O . THR A 1 261 ? 14.672 13.766 4.426 1 97.94 261 THR A O 1
ATOM 1959 N N . HIS A 1 262 ? 13.07 12.547 5.309 1 97.94 262 HIS A N 1
ATOM 1960 C CA . HIS A 1 262 ? 13.602 11.305 4.75 1 97.94 262 HIS A CA 1
ATOM 1961 C C . HIS A 1 262 ? 13.25 11.172 3.275 1 97.94 262 HIS A C 1
ATOM 1963 O O . HIS A 1 262 ? 12.109 10.828 2.936 1 97.94 262 HIS A O 1
ATOM 1969 N N . GLU A 1 263 ? 14.219 11.289 2.4 1 96.81 263 GLU A N 1
ATOM 1970 C CA . GLU A 1 263 ? 13.977 11.383 0.963 1 96.81 263 GLU A CA 1
ATOM 1971 C C . GLU A 1 263 ? 13.289 10.133 0.433 1 96.81 263 GLU A C 1
ATOM 1973 O O . GLU A 1 263 ? 12.344 10.227 -0.357 1 96.81 263 GLU A O 1
ATOM 1978 N N . ALA A 1 264 ? 13.727 8.953 0.909 1 95.5 264 ALA A N 1
ATOM 1979 C CA . ALA A 1 264 ? 13.141 7.707 0.414 1 95.5 264 ALA A CA 1
ATOM 1980 C C . ALA A 1 264 ? 11.664 7.617 0.774 1 95.5 264 ALA A C 1
ATOM 1982 O O . ALA A 1 264 ? 10.852 7.121 -0.014 1 95.5 264 ALA A O 1
ATOM 1983 N N . ALA A 1 265 ? 11.273 8.047 1.919 1 97.31 265 ALA A N 1
ATOM 1984 C CA . ALA A 1 265 ? 9.883 8.055 2.352 1 97.31 265 ALA A CA 1
ATOM 1985 C C . ALA A 1 265 ? 9.039 8.984 1.482 1 97.31 265 ALA A C 1
ATOM 1987 O O . ALA A 1 265 ? 7.93 8.633 1.078 1 97.31 265 ALA A O 1
ATOM 1988 N N . PHE A 1 266 ? 9.594 10.148 1.183 1 98.12 266 PHE A N 1
ATOM 1989 C CA . PHE A 1 266 ? 8.836 11.102 0.382 1 98.12 266 PHE A CA 1
ATOM 1990 C C . PHE A 1 266 ? 8.781 10.664 -1.076 1 98.12 266 PHE A C 1
ATOM 1992 O O . PHE A 1 266 ? 7.793 10.922 -1.769 1 98.12 266 PHE A O 1
ATOM 1999 N N . GLU A 1 267 ? 9.844 9.992 -1.522 1 96.5 267 GLU A N 1
ATOM 2000 C CA . GLU A 1 267 ? 9.758 9.398 -2.854 1 96.5 267 GLU A CA 1
ATOM 2001 C C . GLU A 1 267 ? 8.594 8.406 -2.943 1 96.5 267 GLU A C 1
ATOM 2003 O O . GLU A 1 267 ? 7.879 8.375 -3.945 1 96.5 2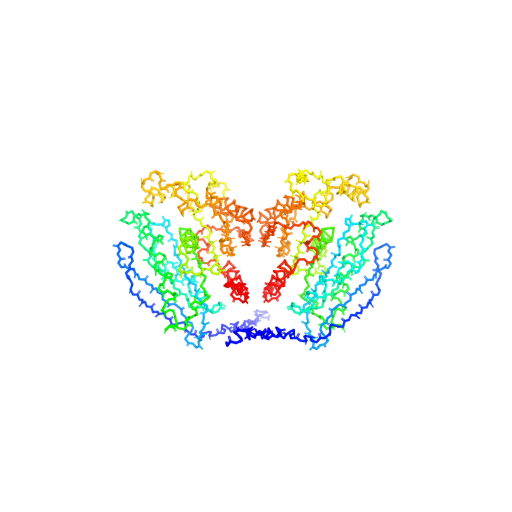67 GLU A O 1
ATOM 2008 N N . GLU A 1 268 ? 8.445 7.629 -1.915 1 96.31 268 GLU A N 1
ATOM 2009 C CA . GLU A 1 268 ? 7.324 6.691 -1.893 1 96.31 268 GLU A CA 1
ATOM 2010 C C . GLU A 1 268 ? 5.988 7.426 -1.85 1 96.31 268 GLU A C 1
ATOM 2012 O O . GLU A 1 268 ? 5.023 7.004 -2.488 1 96.31 268 GLU A O 1
ATOM 2017 N N . ALA A 1 269 ? 5.918 8.484 -1.121 1 98.19 269 ALA A N 1
ATOM 2018 C CA . ALA A 1 269 ? 4.699 9.289 -1.087 1 98.19 269 ALA A CA 1
ATOM 2019 C C . ALA A 1 269 ? 4.379 9.859 -2.465 1 98.19 269 ALA A C 1
ATOM 2021 O O . ALA A 1 269 ? 3.217 9.898 -2.875 1 98.19 269 ALA A O 1
ATOM 2022 N N . VAL A 1 270 ? 5.414 10.328 -3.162 1 97.56 270 VAL A N 1
ATOM 2023 C CA . VAL A 1 270 ? 5.238 10.836 -4.52 1 97.56 270 VAL A CA 1
ATOM 2024 C C . VAL A 1 270 ? 4.637 9.75 -5.402 1 97.56 270 VAL A C 1
ATOM 2026 O O . VAL A 1 270 ? 3.645 9.984 -6.102 1 97.56 270 VAL A O 1
ATOM 2029 N N . ARG A 1 271 ? 5.188 8.602 -5.336 1 94.62 271 ARG A N 1
ATOM 2030 C CA . ARG A 1 271 ? 4.691 7.484 -6.141 1 94.62 271 ARG A CA 1
ATOM 2031 C C . ARG A 1 271 ? 3.258 7.133 -5.758 1 94.62 271 ARG A C 1
ATOM 2033 O O . ARG A 1 271 ? 2.42 6.895 -6.633 1 94.62 271 ARG A O 1
ATOM 2040 N N . PHE A 1 272 ? 3.002 7.098 -4.492 1 96.94 272 PHE A N 1
ATOM 2041 C CA . PHE A 1 272 ? 1.671 6.777 -3.99 1 96.94 272 PHE A CA 1
ATOM 2042 C C . PHE A 1 272 ? 0.641 7.773 -4.512 1 96.94 272 PHE A C 1
ATOM 2044 O O . PHE A 1 272 ? -0.386 7.375 -5.066 1 96.94 272 PHE A O 1
ATOM 2051 N N . PHE A 1 273 ? 0.946 9.031 -4.375 1 97.69 273 PHE A N 1
ATOM 2052 C CA . PHE A 1 273 ? 0.024 10.07 -4.82 1 97.69 273 PHE A CA 1
ATOM 2053 C C . PHE A 1 273 ? -0.149 10.023 -6.336 1 97.69 273 PHE A C 1
ATOM 2055 O O . PHE A 1 273 ? -1.256 10.211 -6.844 1 97.69 273 PHE A O 1
ATOM 2062 N N . GLN A 1 274 ? 0.953 9.844 -7.027 1 94.62 274 GLN A N 1
ATOM 2063 C CA . GLN A 1 274 ? 0.865 9.742 -8.484 1 94.62 274 GLN A CA 1
ATOM 2064 C C . GLN A 1 274 ? -0.109 8.641 -8.898 1 94.62 274 GLN A C 1
ATOM 2066 O O . GLN A 1 274 ? -0.939 8.852 -9.789 1 94.62 274 GLN A O 1
ATOM 2071 N N . CYS A 1 275 ? 0.007 7.562 -8.234 1 92 275 CYS A N 1
ATOM 2072 C CA . CYS A 1 275 ? -0.856 6.422 -8.531 1 92 275 CYS A CA 1
ATOM 2073 C C . CYS A 1 275 ? -2.309 6.742 -8.203 1 92 275 CYS A C 1
ATOM 2075 O O . CYS A 1 275 ? -3.211 6.414 -8.977 1 92 275 CYS A O 1
ATOM 2077 N N . ARG A 1 276 ? -2.564 7.391 -7.133 1 95 276 ARG A N 1
ATOM 2078 C CA . ARG A 1 276 ? -3.926 7.625 -6.66 1 95 276 ARG A CA 1
ATOM 2079 C C . ARG A 1 276 ? -4.598 8.742 -7.453 1 95 276 ARG A C 1
ATOM 2081 O O . ARG A 1 276 ? -5.812 8.727 -7.656 1 95 276 ARG A O 1
ATOM 2088 N N . PHE A 1 277 ? -3.803 9.727 -7.879 1 94.31 277 PHE A N 1
ATOM 2089 C CA . PHE A 1 277 ? -4.375 10.844 -8.617 1 94.31 277 PHE A CA 1
ATOM 2090 C C . PHE A 1 277 ? -4.691 10.43 -10.055 1 94.31 277 PHE A C 1
ATOM 2092 O O . PHE A 1 277 ? -5.465 11.109 -10.742 1 94.31 277 PHE A O 1
ATOM 2099 N N . GLN A 1 278 ? -4.074 9.391 -10.539 1 85.19 278 GLN A N 1
ATOM 2100 C CA . GLN A 1 278 ? -4.367 8.883 -11.875 1 85.19 278 GLN A CA 1
ATOM 2101 C C . GLN A 1 278 ? -5.621 8.016 -11.875 1 85.19 278 GLN A C 1
ATOM 2103 O O . GLN A 1 278 ? -6.246 7.824 -12.922 1 85.19 278 GLN A O 1
ATOM 2108 N N . ALA A 1 279 ? -5.926 7.426 -10.75 1 69.81 279 ALA A N 1
ATOM 2109 C CA . ALA A 1 279 ? -7.066 6.52 -10.664 1 69.81 279 ALA A CA 1
ATOM 2110 C C . ALA A 1 279 ? -8.383 7.273 -10.867 1 69.81 279 ALA A C 1
ATOM 2112 O O . ALA A 1 279 ? -8.555 8.383 -10.352 1 69.81 279 ALA A O 1
ATOM 2113 N N . ARG A 1 280 ? -9.023 6.883 -12 1 56.06 280 ARG A N 1
ATOM 2114 C CA . ARG A 1 280 ? -10.32 7.492 -12.281 1 56.06 280 ARG A CA 1
ATOM 2115 C C . ARG A 1 280 ? -11.289 7.277 -11.125 1 56.06 280 ARG A C 1
ATOM 2117 O O . ARG A 1 280 ? -11.367 6.18 -10.57 1 56.06 280 ARG A O 1
ATOM 2124 N N . GLN A 1 281 ? -11.773 8.43 -10.406 1 51.41 281 GLN A N 1
ATOM 2125 C CA . GLN A 1 281 ? -12.766 8.32 -9.344 1 51.41 281 GLN A CA 1
ATOM 2126 C C . GLN A 1 281 ? -13.992 7.551 -9.82 1 51.41 281 GLN A C 1
ATOM 2128 O O . GLN A 1 281 ? -14.438 7.723 -10.961 1 51.41 281 GLN A O 1
ATOM 2133 N N . PRO A 1 282 ? -14.406 6.391 -9.164 1 43.84 282 PRO A N 1
ATOM 2134 C CA . PRO A 1 282 ? -15.695 5.809 -9.555 1 43.84 282 PRO A CA 1
ATOM 2135 C C . PRO A 1 282 ? -16.781 6.863 -9.742 1 43.84 282 PRO A C 1
ATOM 2137 O O . PRO A 1 282 ? -16.797 7.875 -9.039 1 43.84 282 PRO A O 1
ATOM 2140 N N . ASN A 1 283 ? -17.25 7.105 -10.906 1 31.98 283 ASN A N 1
ATOM 2141 C CA . ASN A 1 283 ? -18.422 7.949 -11.086 1 31.98 283 ASN A CA 1
ATOM 2142 C C . ASN A 1 283 ? -19.453 7.711 -9.984 1 31.98 283 ASN A C 1
ATOM 2144 O O . ASN A 1 283 ? -19.953 6.594 -9.82 1 31.98 283 ASN A O 1
ATOM 2148 N N . ARG A 1 284 ? -19.438 8.281 -8.797 1 35.53 284 ARG A N 1
ATOM 2149 C CA . ARG A 1 284 ? -20.688 8.328 -8.039 1 35.53 284 ARG A CA 1
ATOM 2150 C C . ARG A 1 284 ? -21.859 8.656 -8.953 1 35.53 284 ARG A C 1
ATOM 2152 O O . ARG A 1 284 ? -22 9.781 -9.43 1 35.53 284 ARG A O 1
ATOM 2159 N N . SER A 1 285 ? -22.344 7.848 -9.852 1 27.31 285 SER A N 1
ATOM 2160 C CA . SER A 1 285 ? -23.656 8.094 -10.438 1 27.31 285 SER A CA 1
ATOM 2161 C C . SER A 1 285 ? -24.609 8.695 -9.414 1 27.31 285 SER A C 1
ATOM 2163 O O . SER A 1 285 ? -24.625 8.281 -8.258 1 27.31 285 SER A O 1
ATOM 2165 N N . GLU A 1 286 ? -25.391 9.773 -9.695 1 26.3 286 GLU A N 1
ATOM 2166 C CA . GLU A 1 286 ? -26.75 10.188 -9.352 1 26.3 286 GLU A CA 1
ATOM 2167 C C . GLU A 1 286 ? -27.672 8.984 -9.234 1 26.3 286 GLU A C 1
ATOM 2169 O O . GLU A 1 286 ? -27.609 8.055 -10.039 1 26.3 286 GLU A O 1
ATOM 2174 N N . MET B 1 1 ? -59.031 13.797 -26.531 1 22.48 1 MET B N 1
ATOM 2175 C CA . MET B 1 1 ? -57.688 14.008 -27.047 1 22.48 1 MET B CA 1
ATOM 2176 C C . MET B 1 1 ? -56.719 13.047 -26.406 1 22.48 1 MET B C 1
ATOM 2178 O O . MET B 1 1 ? -56.781 12.797 -25.203 1 22.48 1 MET B O 1
ATOM 2182 N N . ASP B 1 2 ? -56.062 12.031 -27.203 1 23.69 2 ASP B N 1
ATOM 2183 C CA . ASP B 1 2 ? -55.5 10.688 -27.203 1 23.69 2 ASP B CA 1
ATOM 2184 C C . ASP B 1 2 ? -54.125 10.672 -26.531 1 23.69 2 ASP B C 1
ATOM 2186 O O . ASP B 1 2 ? -53.156 11.211 -27.062 1 23.69 2 ASP B O 1
ATOM 2190 N N . ALA B 1 3 ? -54.125 11.086 -25.266 1 34.22 3 ALA B N 1
ATOM 2191 C CA . ALA B 1 3 ? -53 11.523 -24.422 1 34.22 3 ALA B CA 1
ATOM 2192 C C . ALA B 1 3 ? -51.938 10.445 -24.328 1 34.22 3 ALA B C 1
ATOM 2194 O O . ALA B 1 3 ? -51.094 10.461 -23.406 1 34.22 3 ALA B O 1
ATOM 2195 N N . SER B 1 4 ? -52.062 9.305 -25.141 1 26.09 4 SER B N 1
ATOM 2196 C CA . SER B 1 4 ? -51.344 8.031 -25.125 1 26.09 4 SER B CA 1
ATOM 2197 C C . SER B 1 4 ? -49.875 8.234 -25.391 1 26.09 4 SER B C 1
ATOM 2199 O O . SER B 1 4 ? -49.062 7.297 -25.266 1 26.09 4 SER B O 1
ATOM 2201 N N . GLU B 1 5 ? -49.438 9.352 -26 1 24.5 5 GLU B N 1
ATOM 2202 C CA . GLU B 1 5 ? -48.219 9.305 -26.828 1 24.5 5 GLU B CA 1
ATOM 2203 C C . GLU B 1 5 ? -46.969 9.344 -25.953 1 24.5 5 GLU B C 1
ATOM 2205 O O . GLU B 1 5 ? -46.25 10.344 -25.938 1 24.5 5 GLU B O 1
ATOM 2210 N N . PHE B 1 6 ? -47.156 9.234 -24.703 1 30.44 6 PHE B N 1
ATOM 2211 C CA . PHE B 1 6 ? -45.938 9.633 -24 1 30.44 6 PHE B CA 1
ATOM 2212 C C . PHE B 1 6 ? -44.75 8.781 -24.422 1 30.44 6 PHE B C 1
ATOM 2214 O O . PHE B 1 6 ? -44.688 7.59 -24.109 1 30.44 6 PHE B O 1
ATOM 2221 N N . SER B 1 7 ? -44.25 8.938 -25.672 1 25.81 7 SER B N 1
ATOM 2222 C CA . SER B 1 7 ? -43.219 8.258 -26.469 1 25.81 7 SER B CA 1
ATOM 2223 C C . SER B 1 7 ? -41.938 8.047 -25.656 1 25.81 7 SER B C 1
ATOM 2225 O O . SER B 1 7 ? -41.719 8.75 -24.672 1 25.81 7 SER B O 1
ATOM 2227 N N . LYS B 1 8 ? -41.062 6.938 -26.031 1 25.64 8 LYS B N 1
ATOM 2228 C CA . LYS B 1 8 ? -39.906 6.07 -25.875 1 25.64 8 LYS B CA 1
ATOM 2229 C C . LYS B 1 8 ? -38.594 6.879 -25.844 1 25.64 8 LYS B C 1
ATOM 2231 O O . LYS B 1 8 ? -38 7.125 -26.891 1 25.64 8 LYS B O 1
ATOM 2236 N N . PHE B 1 9 ? -38.562 8.055 -25.344 1 28.03 9 PHE B N 1
ATOM 2237 C CA . PHE B 1 9 ? -37.25 8.625 -25.547 1 28.03 9 PHE B CA 1
ATOM 2238 C C . PHE B 1 9 ? -36.156 7.727 -24.953 1 28.03 9 PHE B C 1
ATOM 2240 O O . PHE B 1 9 ? -36.031 7.625 -23.734 1 28.03 9 PHE B O 1
ATOM 2247 N N . LEU B 1 10 ? -36.062 6.52 -25.484 1 25.17 10 LEU B N 1
ATOM 2248 C CA . LEU B 1 10 ? -34.969 5.602 -25.266 1 25.17 10 LEU B CA 1
ATOM 2249 C C . LEU B 1 10 ? -33.625 6.344 -25.281 1 25.17 10 LEU B C 1
ATOM 2251 O O . LEU B 1 10 ? -33.25 6.93 -26.297 1 25.17 10 LEU B O 1
ATOM 2255 N N . LYS B 1 11 ? -33.375 7.102 -24.297 1 27.53 11 LYS B N 1
ATOM 2256 C CA . LYS B 1 11 ? -32.031 7.68 -24.25 1 27.53 11 LYS B CA 1
ATOM 2257 C C . LYS B 1 11 ? -30.984 6.676 -24.75 1 27.53 11 LYS B C 1
ATOM 2259 O O . LYS B 1 11 ? -30.891 5.566 -24.203 1 27.53 11 LYS B O 1
ATOM 2264 N N . ALA B 1 12 ? -30.562 6.785 -25.938 1 28.88 12 ALA B N 1
ATOM 2265 C CA . ALA B 1 12 ? -29.422 6.121 -26.562 1 28.88 12 ALA B CA 1
ATOM 2266 C C . ALA B 1 12 ? -28.203 6.141 -25.641 1 28.88 12 ALA B C 1
ATOM 2268 O O . ALA B 1 12 ? -27.703 7.207 -25.281 1 28.88 12 ALA B O 1
ATOM 2269 N N . ALA B 1 13 ? -28.188 5.277 -24.672 1 28.17 13 ALA B N 1
ATOM 2270 C CA . ALA B 1 13 ? -26.938 5.039 -23.953 1 28.17 13 ALA B CA 1
ATOM 2271 C C . ALA B 1 13 ? -25.734 5.117 -24.875 1 28.17 13 ALA B C 1
ATOM 2273 O O . ALA B 1 13 ? -25.688 4.43 -25.906 1 28.17 13 ALA B O 1
ATOM 2274 N N . LEU B 1 14 ? -25.25 6.266 -25.016 1 30.88 14 LEU B N 1
ATOM 2275 C CA . LEU B 1 14 ? -24.031 6.312 -25.812 1 30.88 14 LEU B CA 1
ATOM 2276 C C . LEU B 1 14 ? -23.125 5.121 -25.484 1 30.88 14 LEU B C 1
ATOM 2278 O O . LEU B 1 14 ? -22.938 4.777 -24.312 1 30.88 14 LEU B O 1
ATOM 2282 N N . PRO B 1 15 ? -22.984 4.164 -26.359 1 30 15 PRO B N 1
ATOM 2283 C CA . PRO B 1 15 ? -22.078 3.035 -26.109 1 30 15 PRO B CA 1
ATOM 2284 C C . PRO B 1 15 ? -20.766 3.457 -25.469 1 30 15 PRO B C 1
ATOM 2286 O O . PRO B 1 15 ? -20.234 4.523 -25.781 1 30 15 PRO B O 1
ATOM 2289 N N . VAL B 1 16 ? -20.672 3.408 -24.203 1 32.38 16 VAL B N 1
ATOM 2290 C CA . VAL B 1 16 ? -19.312 3.463 -23.672 1 32.38 16 VAL B CA 1
ATOM 2291 C C . VAL B 1 16 ? -18.344 2.83 -24.672 1 32.38 16 VAL B C 1
ATOM 2293 O O . VAL B 1 16 ? -18.484 1.65 -25.016 1 32.38 16 VAL B O 1
ATOM 2296 N N . GLN B 1 17 ? -17.969 3.518 -25.703 1 32.31 17 GLN B N 1
ATOM 2297 C CA . GLN B 1 17 ? -17 2.996 -26.688 1 32.31 17 GLN B CA 1
ATOM 2298 C C . GLN B 1 17 ? -15.961 2.109 -26 1 32.31 17 GLN B C 1
ATOM 2300 O O . GLN B 1 17 ? -15.273 2.547 -25.078 1 32.31 17 GLN B O 1
ATOM 2305 N N . ALA B 1 18 ? -16.141 0.805 -25.797 1 36.91 18 ALA B N 1
ATOM 2306 C CA . ALA B 1 18 ? -15.039 -0.151 -25.688 1 36.91 18 ALA B CA 1
ATOM 2307 C C . ALA B 1 18 ? -13.812 0.338 -26.453 1 36.91 18 ALA B C 1
ATOM 2309 O O . ALA B 1 18 ? -13.852 0.479 -27.672 1 36.91 18 ALA B O 1
ATOM 2310 N N . THR B 1 19 ? -13.133 1.327 -26.141 1 37 19 THR B N 1
ATOM 2311 C CA . THR B 1 19 ? -11.922 1.491 -26.922 1 37 19 THR B CA 1
ATOM 2312 C C . THR B 1 19 ? -11.438 0.148 -27.469 1 37 19 THR B C 1
ATOM 2314 O O . THR B 1 19 ? -11.305 -0.819 -26.703 1 37 19 THR B O 1
ATOM 2317 N N . ALA B 1 20 ? -11.797 -0.32 -28.484 1 40.81 20 ALA B N 1
ATOM 2318 C CA . ALA B 1 20 ? -11.367 -1.486 -29.25 1 40.81 20 ALA B CA 1
ATOM 2319 C C . ALA B 1 20 ? -9.891 -1.773 -29.031 1 40.81 20 ALA B C 1
ATOM 2321 O O . ALA B 1 20 ? -9.023 -1.134 -29.641 1 40.81 20 ALA B O 1
ATOM 2322 N N . GLY B 1 21 ? -9.32 -1.695 -27.812 1 48.06 21 GLY B N 1
ATOM 2323 C CA . GLY B 1 21 ? -7.93 -2.059 -27.609 1 48.06 21 GLY B CA 1
ATOM 2324 C C . GLY B 1 21 ? -7.457 -3.16 -28.531 1 48.06 21 GLY B C 1
ATOM 2325 O O . GLY B 1 21 ? -8.25 -3.986 -28.984 1 48.06 21 GLY B O 1
ATOM 2326 N N . ALA B 1 22 ? -6.367 -2.9 -29.219 1 58.28 22 ALA B N 1
ATOM 2327 C CA . ALA B 1 22 ? -5.742 -3.832 -30.156 1 58.28 22 ALA B CA 1
ATOM 2328 C C . ALA B 1 22 ? -5.77 -5.258 -29.609 1 58.28 22 ALA B C 1
ATOM 2330 O O . ALA B 1 22 ? -5.594 -5.473 -28.406 1 58.28 22 ALA B O 1
ATOM 2331 N N . ALA B 1 23 ? -6.352 -6.203 -30.219 1 82.5 23 ALA B N 1
ATOM 2332 C CA . ALA B 1 23 ? -6.473 -7.621 -29.906 1 82.5 23 ALA B CA 1
ATOM 2333 C C . ALA B 1 23 ? -5.145 -8.188 -29.406 1 82.5 23 ALA B C 1
ATOM 2335 O O . ALA B 1 23 ? -4.086 -7.898 -29.969 1 82.5 23 ALA B O 1
ATOM 2336 N N . LEU B 1 24 ? -5.156 -8.75 -28.141 1 95.5 24 LEU B N 1
ATOM 2337 C CA . LEU B 1 24 ? -3.979 -9.414 -27.578 1 95.5 24 LEU B CA 1
ATOM 2338 C C . LEU B 1 24 ? -3.518 -10.547 -28.484 1 95.5 24 LEU B C 1
ATOM 2340 O O . LEU B 1 24 ? -4.336 -11.188 -29.156 1 95.5 24 LEU B O 1
ATOM 2344 N N . THR B 1 25 ? -2.244 -10.664 -28.656 1 97.12 25 THR B N 1
ATOM 2345 C CA . THR B 1 25 ? -1.705 -11.914 -29.172 1 97.12 25 THR B CA 1
ATOM 2346 C C . THR B 1 25 ? -1.448 -12.914 -28.047 1 97.12 25 THR B C 1
ATOM 2348 O O . THR B 1 25 ? -0.937 -12.547 -27 1 97.12 25 THR B O 1
ATOM 2351 N N . VAL B 1 26 ? -1.829 -14.102 -28.297 1 98 26 VAL B N 1
ATOM 2352 C CA . VAL B 1 26 ? -1.631 -15.195 -27.359 1 98 26 VAL B CA 1
ATOM 2353 C C . VAL B 1 26 ? -0.815 -16.312 -28 1 98 26 VAL B C 1
ATOM 2355 O O . VAL B 1 26 ? -1.111 -16.719 -29.125 1 98 26 VAL B O 1
ATOM 2358 N N . ALA B 1 27 ? 0.271 -16.734 -27.344 1 97.5 27 ALA B N 1
ATOM 2359 C CA . ALA B 1 27 ? 1.136 -17.812 -27.812 1 97.5 27 ALA B CA 1
ATOM 2360 C C . ALA B 1 27 ? 1.543 -18.719 -26.672 1 97.5 27 ALA B C 1
ATOM 2362 O O . ALA B 1 27 ? 1.445 -18.344 -25.5 1 97.5 27 ALA B O 1
ATOM 2363 N N . GLU B 1 28 ? 1.929 -19.906 -27.016 1 98.38 28 GLU B N 1
ATOM 2364 C CA . GLU B 1 28 ? 2.402 -20.859 -26.016 1 98.38 28 GLU B CA 1
ATOM 2365 C C . GLU B 1 28 ? 3.82 -21.328 -26.328 1 98.38 28 GLU B C 1
ATOM 2367 O O . GLU B 1 28 ? 4.184 -21.5 -27.484 1 98.38 28 GLU B O 1
ATOM 2372 N N . VAL B 1 29 ? 4.598 -21.484 -25.344 1 98.31 29 VAL B N 1
ATOM 2373 C CA . VAL B 1 29 ? 5.938 -22.047 -25.422 1 98.31 29 VAL B CA 1
ATOM 2374 C C . VAL B 1 29 ? 6.098 -23.172 -24.391 1 98.31 29 VAL B C 1
ATOM 2376 O O . VAL B 1 29 ? 5.602 -23.062 -23.266 1 98.31 29 VAL B O 1
ATOM 2379 N N . GLU B 1 30 ? 6.719 -24.219 -24.812 1 98.56 30 GLU B N 1
ATOM 2380 C CA . GLU B 1 30 ? 7.059 -25.297 -23.891 1 98.56 30 GLU B CA 1
ATOM 2381 C C . GLU B 1 30 ? 8.508 -25.203 -23.422 1 98.56 30 GLU B C 1
ATOM 2383 O O . GLU B 1 30 ? 9.414 -24.984 -24.234 1 98.56 30 GLU B O 1
ATOM 2388 N N . ILE B 1 31 ? 8.742 -25.312 -22.156 1 98.56 31 ILE B N 1
ATOM 2389 C CA . ILE B 1 31 ? 10.094 -25.266 -21.609 1 98.56 31 ILE B CA 1
ATOM 2390 C C . ILE B 1 31 ? 10.305 -26.469 -20.688 1 98.56 31 ILE B C 1
ATOM 2392 O O . ILE B 1 31 ? 9.344 -27.062 -20.203 1 98.56 31 ILE B O 1
ATOM 2396 N N . PRO B 1 32 ? 11.609 -26.844 -20.422 1 98.25 32 PRO B N 1
ATOM 2397 C CA . PRO B 1 32 ? 11.844 -27.844 -19.375 1 98.25 32 PRO B CA 1
ATOM 2398 C C . PRO B 1 32 ? 11.445 -27.344 -17.984 1 98.25 32 PRO B C 1
ATOM 2400 O O . PRO B 1 32 ? 11.852 -26.266 -17.578 1 98.25 32 PRO B O 1
ATOM 2403 N N . GLY B 1 33 ? 10.617 -28.094 -17.344 1 97.81 33 GLY B N 1
ATOM 2404 C CA . GLY B 1 33 ? 10.297 -27.828 -15.945 1 97.81 33 GLY B CA 1
ATOM 2405 C C . GLY B 1 33 ? 11.164 -28.609 -14.977 1 97.81 33 GLY B C 1
ATOM 2406 O O . GLY B 1 33 ? 12.273 -29.016 -15.32 1 97.81 33 GLY B O 1
ATOM 2407 N N . TYR B 1 34 ? 10.68 -28.641 -13.727 1 97.81 34 TYR B N 1
ATOM 2408 C CA . TYR B 1 34 ? 11.438 -29.344 -12.703 1 97.81 34 TYR B CA 1
ATOM 2409 C C . TYR B 1 34 ? 11.32 -30.859 -12.875 1 97.81 34 TYR B C 1
ATOM 2411 O O . TYR B 1 34 ? 12.328 -31.562 -12.938 1 97.81 34 TYR B O 1
ATOM 2419 N N . ALA B 1 35 ? 10.086 -31.359 -12.977 1 97.75 35 ALA B N 1
ATOM 2420 C CA . ALA B 1 35 ? 9.852 -32.781 -13.055 1 97.75 35 ALA B CA 1
ATOM 2421 C C . ALA B 1 35 ? 9.359 -33.188 -14.438 1 97.75 35 ALA B C 1
ATOM 2423 O O . ALA B 1 35 ? 9.438 -34.375 -14.82 1 97.75 35 ALA B O 1
ATOM 2424 N N . GLN B 1 36 ? 8.836 -32.25 -15.18 1 98.25 36 GLN B N 1
ATOM 2425 C CA . GLN B 1 36 ? 8.312 -32.438 -16.531 1 98.25 36 GLN B CA 1
ATOM 2426 C C . GLN B 1 36 ? 8.367 -31.109 -17.312 1 98.25 36 GLN B C 1
ATOM 2428 O O . GLN B 1 36 ? 8.586 -30.047 -16.734 1 98.25 36 GLN B O 1
ATOM 2433 N N . ASP B 1 37 ? 8.172 -31.25 -18.562 1 98.62 37 ASP B N 1
ATOM 2434 C CA . ASP B 1 37 ? 8.031 -30.031 -19.344 1 98.62 37 ASP B CA 1
ATOM 2435 C C . ASP B 1 37 ? 6.77 -29.266 -18.953 1 98.62 37 ASP B C 1
ATOM 2437 O O . ASP B 1 37 ? 5.758 -29.875 -18.578 1 98.62 37 ASP B O 1
ATOM 2441 N N . ILE B 1 38 ? 6.84 -27.938 -19 1 98.75 38 ILE B N 1
ATOM 2442 C CA . ILE B 1 38 ? 5.676 -27.125 -18.672 1 98.75 38 ILE B CA 1
ATOM 2443 C C . ILE B 1 38 ? 5.406 -26.125 -19.812 1 98.75 38 ILE B C 1
ATOM 2445 O O . ILE B 1 38 ? 6.297 -25.844 -20.609 1 98.75 38 ILE B O 1
ATOM 2449 N N . VAL B 1 39 ? 4.207 -25.672 -19.844 1 98.81 39 VAL B N 1
ATOM 2450 C CA . VAL B 1 39 ? 3.787 -24.734 -20.891 1 98.81 39 VAL B CA 1
ATOM 2451 C C . VAL B 1 39 ? 3.656 -23.344 -20.297 1 98.81 39 VAL B C 1
ATOM 2453 O O . VAL B 1 39 ? 3.129 -23.172 -19.203 1 98.81 39 VAL B O 1
ATOM 2456 N N . LEU B 1 40 ? 4.227 -22.375 -21 1 98.88 40 LEU B N 1
ATOM 2457 C CA . LEU B 1 40 ? 3.998 -20.953 -20.75 1 98.88 40 LEU B CA 1
ATOM 2458 C C . LEU B 1 40 ? 3.078 -20.359 -21.812 1 98.88 40 LEU B C 1
ATOM 2460 O O . LEU B 1 40 ? 3.322 -20.516 -23 1 98.88 40 LEU B O 1
ATOM 2464 N N . ARG B 1 41 ? 2.008 -19.766 -21.375 1 98.88 41 ARG B N 1
ATOM 2465 C CA . ARG B 1 41 ? 1.175 -19 -22.297 1 98.88 41 ARG B CA 1
ATOM 2466 C C . ARG B 1 41 ? 1.458 -17.5 -22.188 1 98.88 41 ARG B C 1
ATOM 2468 O O . ARG B 1 41 ? 1.405 -16.938 -21.094 1 98.88 41 ARG B O 1
ATOM 2475 N N . LEU B 1 42 ? 1.713 -16.906 -23.344 1 98.75 42 LEU B N 1
ATOM 2476 C CA . LEU B 1 42 ? 2.135 -15.516 -23.422 1 98.75 42 LEU B CA 1
ATOM 2477 C C . LEU B 1 42 ? 1.007 -14.633 -23.953 1 98.75 42 LEU B C 1
ATOM 2479 O O . LEU B 1 42 ? 0.394 -14.945 -24.969 1 98.75 42 LEU B O 1
ATOM 2483 N N . TYR B 1 43 ? 0.657 -13.586 -23.219 1 98.62 43 TYR B N 1
ATOM 2484 C CA . TYR B 1 43 ? -0.312 -12.578 -23.609 1 98.62 43 TYR B CA 1
ATOM 2485 C C . TYR B 1 43 ? 0.357 -11.219 -23.781 1 98.62 43 TYR B C 1
ATOM 2487 O O . TYR B 1 43 ? 1.068 -10.75 -22.891 1 98.62 43 TYR B O 1
ATOM 2495 N N . ARG B 1 44 ? 0.137 -10.555 -24.922 1 97.75 44 ARG B N 1
ATOM 2496 C CA . ARG B 1 44 ? 0.722 -9.227 -25.078 1 97.75 44 ARG B CA 1
ATOM 2497 C C . ARG B 1 44 ? -0.014 -8.422 -26.141 1 97.75 44 ARG B C 1
ATOM 2499 O O . ARG B 1 44 ? -0.628 -9 -27.047 1 97.75 44 ARG B O 1
ATOM 2506 N N . ARG B 1 45 ? 0.062 -7.121 -25.953 1 96.44 45 ARG B N 1
ATOM 2507 C CA . ARG B 1 45 ? -0.293 -6.215 -27.031 1 96.44 45 ARG B CA 1
ATOM 2508 C C . ARG B 1 45 ? 0.785 -6.207 -28.109 1 96.44 45 ARG B C 1
ATOM 2510 O O . ARG B 1 45 ? 1.939 -5.867 -27.844 1 96.44 45 ARG B O 1
ATOM 2517 N N . PRO B 1 46 ? 0.425 -6.555 -29.344 1 93.62 46 PRO B N 1
ATOM 2518 C CA . PRO B 1 46 ? 1.444 -6.695 -30.375 1 93.62 46 PRO B CA 1
ATOM 2519 C C . PRO B 1 46 ? 2.018 -5.355 -30.828 1 93.62 46 PRO B C 1
ATOM 2521 O O . PRO B 1 46 ? 3.092 -5.309 -31.438 1 93.62 46 PRO B O 1
ATOM 2524 N N . ASP B 1 47 ? 1.351 -4.297 -30.578 1 93.88 47 ASP B N 1
ATOM 2525 C CA . ASP B 1 47 ? 1.768 -2.973 -31.031 1 93.88 47 ASP B CA 1
ATOM 2526 C C . ASP B 1 47 ? 2.742 -2.334 -30.047 1 93.88 47 ASP B C 1
ATOM 2528 O O . ASP B 1 47 ? 3.219 -1.22 -30.266 1 93.88 47 ASP B O 1
ATOM 2532 N N . LYS B 1 48 ? 3.049 -3.09 -28.984 1 94.62 48 LYS B N 1
ATOM 2533 C CA . LYS B 1 48 ? 3.922 -2.527 -27.969 1 94.62 48 LYS B CA 1
ATOM 2534 C C . LYS B 1 48 ? 5.18 -3.369 -27.797 1 94.62 48 LYS B C 1
ATOM 2536 O O . LYS B 1 48 ? 5.164 -4.578 -28.031 1 94.62 48 LYS B O 1
ATOM 2541 N N . THR B 1 49 ? 6.285 -2.723 -27.406 1 94.69 49 THR B N 1
ATOM 2542 C CA . THR B 1 49 ? 7.547 -3.381 -27.078 1 94.69 49 THR B CA 1
ATOM 2543 C C . THR B 1 49 ? 8.117 -2.85 -25.766 1 94.69 49 THR B C 1
ATOM 2545 O O . THR B 1 49 ? 7.574 -1.909 -25.188 1 94.69 49 THR B O 1
ATOM 2548 N N . GLY B 1 50 ? 9.109 -3.561 -25.266 1 96.62 50 GLY B N 1
ATOM 2549 C CA . GLY B 1 50 ? 9.695 -3.146 -24 1 96.62 50 GLY B CA 1
ATOM 2550 C C . GLY B 1 50 ? 8.742 -3.279 -22.828 1 96.62 50 GLY B C 1
ATOM 2551 O O . GLY B 1 50 ? 8.859 -2.559 -21.844 1 96.62 50 GLY B O 1
ATOM 2552 N N . LEU B 1 51 ? 7.801 -4.16 -22.938 1 97.88 51 LEU B N 1
ATOM 2553 C CA . LEU B 1 51 ? 6.758 -4.344 -21.938 1 97.88 51 LEU B CA 1
ATOM 2554 C C . LEU B 1 51 ? 7.336 -4.926 -20.656 1 97.88 51 LEU B C 1
ATOM 2556 O O . LEU B 1 51 ? 8.18 -5.824 -20.703 1 97.88 51 LEU B O 1
ATOM 2560 N N . PRO B 1 52 ? 6.926 -4.367 -19.5 1 98.25 52 PRO B N 1
ATOM 2561 C CA . PRO B 1 52 ? 7.215 -5.168 -18.297 1 98.25 52 PRO B CA 1
ATOM 2562 C C . PRO B 1 52 ? 6.656 -6.586 -18.391 1 98.25 52 PRO B C 1
ATOM 2564 O O . PRO B 1 52 ? 5.738 -6.844 -19.172 1 98.25 52 PRO B O 1
ATOM 2567 N N . VAL B 1 53 ? 7.266 -7.504 -17.656 1 98.81 53 VAL B N 1
ATOM 2568 C CA . VAL B 1 53 ? 6.844 -8.898 -17.672 1 98.81 53 VAL B CA 1
ATOM 2569 C C . VAL B 1 53 ? 6.152 -9.242 -16.344 1 98.81 53 VAL B C 1
ATOM 2571 O O . VAL B 1 53 ? 6.629 -8.859 -15.281 1 98.81 53 VAL B O 1
ATOM 2574 N N . VAL B 1 54 ? 5.012 -9.867 -16.422 1 98.94 54 VAL B N 1
ATOM 2575 C CA . VAL B 1 54 ? 4.348 -10.367 -15.211 1 98.94 54 VAL B CA 1
ATOM 2576 C C . VAL B 1 54 ? 4.125 -11.875 -15.328 1 98.94 54 VAL B C 1
ATOM 2578 O O . VAL B 1 54 ? 3.395 -12.328 -16.219 1 98.94 54 VAL B O 1
ATOM 2581 N N . LEU B 1 55 ? 4.82 -12.664 -14.523 1 98.94 55 LEU B N 1
ATOM 2582 C CA . LEU B 1 55 ? 4.465 -14.078 -14.398 1 98.94 55 LEU B CA 1
ATOM 2583 C C . LEU B 1 55 ? 3.188 -14.242 -13.578 1 98.94 55 LEU B C 1
ATOM 2585 O O . LEU B 1 55 ? 3.041 -13.633 -12.516 1 98.94 55 LEU B O 1
ATOM 2589 N N . TYR B 1 56 ? 2.289 -15.039 -14.07 1 98.94 56 TYR B N 1
ATOM 2590 C CA . TYR B 1 56 ? 1.037 -15.266 -13.352 1 98.94 56 TYR B CA 1
ATOM 2591 C C . TYR B 1 56 ? 0.834 -16.75 -13.07 1 98.94 56 TYR B C 1
ATOM 2593 O O . TYR B 1 56 ? 1.077 -17.594 -13.93 1 98.94 56 TYR B O 1
ATOM 2601 N N . PHE B 1 57 ? 0.382 -17.047 -11.883 1 98.94 57 PHE B N 1
ATOM 2602 C CA . PHE B 1 57 ? 0.144 -18.406 -11.438 1 98.94 57 PHE B CA 1
ATOM 2603 C C . PHE B 1 57 ? -1.317 -18.609 -11.055 1 98.94 57 PHE B C 1
ATOM 2605 O O . PHE B 1 57 ? -1.835 -17.906 -10.18 1 98.94 57 PHE B O 1
ATOM 2612 N N . HIS B 1 58 ? -1.942 -19.562 -11.695 1 98.88 58 HIS B N 1
ATOM 2613 C CA . HIS B 1 58 ? -3.359 -19.828 -11.469 1 98.88 58 HIS B CA 1
ATOM 2614 C C . HIS B 1 58 ? -3.586 -20.484 -10.109 1 98.88 58 HIS B C 1
ATOM 2616 O O . HIS B 1 58 ? -2.66 -21.062 -9.531 1 98.88 58 HIS B O 1
ATOM 2622 N N . GLY B 1 59 ? -4.836 -20.359 -9.641 1 98.69 59 GLY B N 1
ATOM 2623 C CA . GLY B 1 59 ? -5.227 -21.047 -8.422 1 98.69 59 GLY B CA 1
ATOM 2624 C C . GLY B 1 59 ? -5.5 -22.531 -8.633 1 98.69 59 GLY B C 1
ATOM 2625 O O . GLY B 1 59 ? -5.09 -23.094 -9.648 1 98.69 59 GLY B O 1
ATOM 2626 N N . GLY B 1 60 ? -6.066 -23.141 -7.559 1 98.44 60 GLY B N 1
ATOM 2627 C CA . GLY B 1 60 ? -6.398 -24.562 -7.633 1 98.44 60 GLY B CA 1
ATOM 2628 C C . GLY B 1 60 ? -5.805 -25.375 -6.5 1 98.44 60 GLY B C 1
ATOM 2629 O O . GLY B 1 60 ? -5.723 -26.594 -6.586 1 98.44 60 GLY B O 1
ATOM 2630 N N . GLY B 1 61 ? -5.332 -24.688 -5.496 1 98.44 61 GLY B N 1
ATOM 2631 C CA . GLY B 1 61 ? -4.875 -25.359 -4.293 1 98.44 61 GLY B CA 1
ATOM 2632 C C . GLY B 1 61 ? -3.693 -26.281 -4.535 1 98.44 61 GLY B C 1
ATOM 2633 O O . GLY B 1 61 ? -3.555 -27.312 -3.873 1 98.44 61 GLY B O 1
ATOM 2634 N N . PHE B 1 62 ? -2.986 -26.078 -5.598 1 98.56 62 PHE B N 1
ATOM 2635 C CA . PHE B 1 62 ? -1.8 -26.844 -5.973 1 98.56 62 PHE B CA 1
ATOM 2636 C C . PHE B 1 62 ? -2.186 -28.141 -6.648 1 98.56 62 PHE B C 1
ATOM 2638 O O . PHE B 1 62 ? -1.325 -28.859 -7.164 1 98.56 62 PHE B O 1
ATOM 2645 N N . VAL B 1 63 ? -3.479 -28.516 -6.668 1 98.75 63 VAL B N 1
ATOM 2646 C CA . VAL B 1 63 ? -3.857 -29.875 -7.07 1 98.75 63 VAL B CA 1
ATOM 2647 C C . VAL B 1 63 ? -4.711 -29.812 -8.336 1 98.75 63 VAL B C 1
ATOM 2649 O O . VAL B 1 63 ? -4.969 -30.844 -8.961 1 98.75 63 VAL B O 1
ATOM 2652 N N . ARG B 1 64 ? -5.176 -28.688 -8.633 1 98.44 64 ARG B N 1
ATOM 2653 C CA . ARG B 1 64 ? -5.945 -28.484 -9.859 1 98.44 64 ARG B CA 1
ATOM 2654 C C . ARG B 1 64 ? -5.648 -27.125 -10.477 1 98.44 64 ARG B C 1
ATOM 2656 O O . ARG B 1 64 ? -4.809 -26.375 -9.977 1 98.44 64 ARG B O 1
ATOM 2663 N N . GLY B 1 65 ? -6.359 -26.812 -11.641 1 98.06 65 GLY B N 1
ATOM 2664 C CA . GLY B 1 65 ? -6.184 -25.562 -12.359 1 98.06 65 GLY B CA 1
ATOM 2665 C C . GLY B 1 65 ? -5.473 -25.719 -13.688 1 98.06 65 GLY B C 1
ATOM 2666 O O . GLY B 1 65 ? -4.914 -26.797 -13.961 1 98.06 65 GLY B O 1
ATOM 2667 N N . SER B 1 66 ? -5.539 -24.719 -14.461 1 98.31 66 SER B N 1
ATOM 2668 C CA . SER B 1 66 ? -4.98 -24.703 -15.805 1 98.31 66 SER B CA 1
ATOM 2669 C C . SER B 1 66 ? -4.754 -23.281 -16.297 1 98.31 66 SER B C 1
ATOM 2671 O O . SER B 1 66 ? -5.098 -22.328 -15.609 1 98.31 66 SER B O 1
ATOM 2673 N N . LEU B 1 67 ? -4.191 -23.203 -17.469 1 98.56 67 LEU B N 1
ATOM 2674 C CA . LEU B 1 67 ? -3.982 -21.906 -18.109 1 98.56 67 LEU B CA 1
ATOM 2675 C C . LEU B 1 67 ? -5.312 -21.219 -18.375 1 98.56 67 LEU B C 1
ATOM 2677 O O . LEU B 1 67 ? -5.383 -19.984 -18.391 1 98.56 67 LEU B O 1
ATOM 2681 N N . GLU B 1 68 ? -6.383 -22.016 -18.516 1 98.25 68 GLU B N 1
ATOM 2682 C CA . GLU B 1 68 ? -7.711 -21.438 -18.734 1 98.25 68 GLU B CA 1
ATOM 2683 C C . GLU B 1 68 ? -8.195 -20.688 -17.484 1 98.25 68 GLU B C 1
ATOM 2685 O O . GLU B 1 68 ? -8.859 -19.656 -17.594 1 98.25 68 GLU B O 1
ATOM 2690 N N . ASP B 1 69 ? -7.828 -21.203 -16.344 1 98.19 69 ASP B N 1
ATOM 2691 C CA . ASP B 1 69 ? -8.234 -20.594 -15.086 1 98.19 69 ASP B CA 1
ATOM 2692 C C . ASP B 1 69 ? -7.539 -19.234 -14.898 1 98.19 69 ASP B C 1
ATOM 2694 O O . ASP B 1 69 ? -8.008 -18.391 -14.125 1 98.19 69 ASP B O 1
ATOM 2698 N N . ALA B 1 70 ? -6.441 -19.031 -15.586 1 98.38 70 ALA B N 1
ATOM 2699 C CA . ALA B 1 70 ? -5.664 -17.797 -15.461 1 98.38 70 ALA B CA 1
ATOM 2700 C C . ALA B 1 70 ? -6.004 -16.812 -16.578 1 98.38 70 ALA B C 1
ATOM 2702 O O . ALA B 1 70 ? -5.496 -15.695 -16.594 1 98.38 70 ALA B O 1
ATOM 2703 N N . ASP B 1 71 ? -6.852 -17.203 -17.484 1 98.5 71 ASP B N 1
ATOM 2704 C CA . ASP B 1 71 ? -7.031 -16.453 -18.734 1 98.5 71 ASP B CA 1
ATOM 2705 C C . ASP B 1 71 ? -7.547 -15.047 -18.453 1 98.5 71 ASP B C 1
ATOM 2707 O O . ASP B 1 71 ? -7.051 -14.078 -19.031 1 98.5 71 ASP B O 1
ATOM 2711 N N . PHE B 1 72 ? -8.531 -14.922 -17.609 1 98.31 72 PHE B N 1
ATOM 2712 C CA . PHE B 1 72 ? -9.086 -13.609 -17.297 1 98.31 72 PHE B CA 1
ATOM 2713 C C . PHE B 1 72 ? -8 -12.68 -16.766 1 98.31 72 PHE B C 1
ATOM 2715 O O . PHE B 1 72 ? -7.812 -11.578 -17.281 1 98.31 72 PHE B O 1
ATOM 2722 N N . ALA B 1 73 ? -7.328 -13.148 -15.711 1 98.69 73 ALA B N 1
ATOM 2723 C CA . ALA B 1 73 ? -6.297 -12.336 -15.062 1 98.69 73 ALA B CA 1
ATOM 2724 C C . ALA B 1 73 ? -5.191 -11.969 -16.047 1 98.69 73 ALA B C 1
ATOM 2726 O O . ALA B 1 73 ? -4.754 -10.82 -16.109 1 98.69 73 ALA B O 1
ATOM 2727 N N . ALA B 1 74 ? -4.773 -12.953 -16.812 1 98.75 74 ALA B N 1
ATOM 2728 C CA . ALA B 1 74 ? -3.688 -12.742 -17.766 1 98.75 74 ALA B CA 1
ATOM 2729 C C . ALA B 1 74 ? -4.07 -11.703 -18.828 1 98.75 74 ALA B C 1
ATOM 2731 O O . ALA B 1 74 ? -3.301 -10.781 -19.094 1 98.75 74 ALA B O 1
ATOM 2732 N N . ARG B 1 75 ? -5.238 -11.805 -19.375 1 98.38 75 ARG B N 1
ATOM 2733 C CA . ARG B 1 75 ? -5.711 -10.852 -20.375 1 98.38 75 ARG B CA 1
ATOM 2734 C C . ARG B 1 75 ? -5.879 -9.461 -19.781 1 98.38 75 ARG B C 1
ATOM 2736 O O . ARG B 1 75 ? -5.504 -8.461 -20.406 1 98.38 75 ARG B O 1
ATOM 2743 N N . PHE B 1 76 ? -6.441 -9.445 -18.594 1 98.19 76 PHE B N 1
ATOM 2744 C CA . PHE B 1 76 ? -6.684 -8.164 -17.938 1 98.19 76 PHE B CA 1
ATOM 2745 C C . PHE B 1 76 ? -5.375 -7.406 -17.734 1 98.19 76 PHE B C 1
ATOM 2747 O O . PHE B 1 76 ? -5.277 -6.23 -18.094 1 98.19 76 PHE B O 1
ATOM 2754 N N . LEU B 1 77 ? -4.387 -8.078 -17.219 1 98.44 77 LEU B N 1
ATOM 2755 C CA . LEU B 1 77 ? -3.098 -7.445 -16.953 1 98.44 77 LEU B CA 1
ATOM 2756 C C . LEU B 1 77 ? -2.396 -7.082 -18.266 1 98.44 77 LEU B C 1
ATOM 2758 O O . LEU B 1 77 ? -1.789 -6.016 -18.375 1 98.44 77 LEU B O 1
ATOM 2762 N N . ALA B 1 78 ? -2.473 -7.941 -19.234 1 98.44 78 ALA B N 1
ATOM 2763 C CA . ALA B 1 78 ? -1.818 -7.688 -20.516 1 98.44 78 ALA B CA 1
ATOM 2764 C C . ALA B 1 78 ? -2.41 -6.457 -21.188 1 98.44 78 ALA B C 1
ATOM 2766 O O . ALA B 1 78 ? -1.687 -5.676 -21.812 1 98.44 78 ALA B O 1
ATOM 2767 N N . GLU B 1 79 ? -3.676 -6.285 -21.016 1 96.94 79 GLU B N 1
ATOM 2768 C CA . GLU B 1 79 ? -4.383 -5.207 -21.703 1 96.94 79 GLU B CA 1
ATOM 2769 C C . GLU B 1 79 ? -4.254 -3.893 -20.938 1 96.94 79 GLU B C 1
ATOM 2771 O O . GLU B 1 79 ? -3.967 -2.85 -21.531 1 96.94 79 GLU B O 1
ATOM 2776 N N . ARG B 1 80 ? -4.391 -3.934 -19.625 1 95.62 80 ARG B N 1
ATOM 2777 C CA . ARG B 1 80 ? -4.594 -2.711 -18.859 1 95.62 80 ARG B CA 1
ATOM 2778 C C . ARG B 1 80 ? -3.277 -2.195 -18.297 1 95.62 80 ARG B C 1
ATOM 2780 O O . ARG B 1 80 ? -3.107 -0.988 -18.094 1 95.62 80 ARG B O 1
ATOM 2787 N N . LEU B 1 81 ? -2.32 -3.029 -18.109 1 93.5 81 LEU B N 1
ATOM 2788 C CA . LEU B 1 81 ? -1.062 -2.615 -17.5 1 93.5 81 LEU B CA 1
ATOM 2789 C C . LEU B 1 81 ? -0.173 -1.902 -18.516 1 93.5 81 LEU B C 1
ATOM 2791 O O . LEU B 1 81 ? 0.368 -0.832 -18.219 1 93.5 81 LEU B O 1
ATOM 2795 N N . PRO B 1 82 ? -0.18 -2.209 -19.875 1 94.19 82 PRO B N 1
ATOM 2796 C CA . PRO B 1 82 ? 0.141 -3.33 -20.75 1 94.19 82 PRO B CA 1
ATOM 2797 C C . PRO B 1 82 ? 1.434 -4.043 -20.359 1 94.19 82 PRO B C 1
ATOM 2799 O O . PRO B 1 82 ? 2.439 -3.389 -20.078 1 94.19 82 PRO B O 1
ATOM 2802 N N . ALA B 1 83 ? 1.493 -5.289 -20.344 1 98.31 83 ALA B N 1
ATOM 2803 C CA . ALA B 1 83 ? 2.592 -6.176 -19.969 1 98.31 83 ALA B CA 1
ATOM 2804 C C . ALA B 1 83 ? 2.639 -7.406 -20.875 1 98.31 83 ALA B C 1
ATOM 2806 O O . ALA B 1 83 ? 1.662 -7.723 -21.562 1 98.31 83 ALA B O 1
ATOM 2807 N N . LEU B 1 84 ? 3.814 -7.961 -21 1 98.69 84 LEU B N 1
ATOM 2808 C CA . LEU B 1 84 ? 3.912 -9.359 -21.391 1 98.69 84 LEU B CA 1
ATOM 2809 C C . LEU B 1 84 ? 3.592 -10.281 -20.219 1 98.69 84 LEU B C 1
ATOM 2811 O O . LEU B 1 84 ? 4.41 -10.445 -19.312 1 98.69 84 LEU B O 1
ATOM 2815 N N . VAL B 1 85 ? 2.414 -10.82 -20.266 1 98.94 85 VAL B N 1
ATOM 2816 C CA . VAL B 1 85 ? 2.027 -11.727 -19.188 1 98.94 85 VAL B CA 1
ATOM 2817 C C . VAL B 1 85 ? 2.379 -13.164 -19.562 1 98.94 85 VAL B C 1
ATOM 2819 O O . VAL B 1 85 ? 2.061 -13.609 -20.672 1 98.94 85 VAL B O 1
ATOM 2822 N N . VAL B 1 86 ? 3.078 -13.844 -18.672 1 98.94 86 VAL B N 1
ATOM 2823 C CA . VAL B 1 86 ? 3.471 -15.242 -18.828 1 98.94 86 VAL B CA 1
ATOM 2824 C C . VAL B 1 86 ? 2.719 -16.109 -17.828 1 98.94 86 VAL B C 1
ATOM 2826 O O . VAL B 1 86 ? 3.1 -16.172 -16.656 1 98.94 86 VAL B O 1
ATOM 2829 N N . SER B 1 87 ? 1.678 -16.734 -18.312 1 98.94 87 SER B N 1
ATOM 2830 C CA . SER B 1 87 ? 0.943 -17.672 -17.469 1 98.94 87 SER B CA 1
ATOM 2831 C C . SER B 1 87 ? 1.622 -19.047 -17.453 1 98.94 87 SER B C 1
ATOM 2833 O O . SER B 1 87 ? 1.949 -19.594 -18.516 1 98.94 87 SER B O 1
ATOM 2835 N N . VAL B 1 88 ? 1.779 -19.594 -16.297 1 98.94 88 VAL B N 1
ATOM 2836 C CA . VAL B 1 88 ? 2.596 -20.797 -16.141 1 98.94 88 VAL B CA 1
ATOM 2837 C C . VAL B 1 88 ? 1.703 -22 -15.844 1 98.94 88 VAL B C 1
ATOM 2839 O O . VAL B 1 88 ? 0.899 -21.953 -14.914 1 98.94 88 VAL B O 1
ATOM 2842 N N . ASP B 1 89 ? 1.812 -22.984 -16.641 1 98.88 89 ASP B N 1
ATOM 2843 C CA . ASP B 1 89 ? 1.155 -24.266 -16.391 1 98.88 89 ASP B CA 1
ATOM 2844 C C . ASP B 1 89 ? 2.023 -25.172 -15.508 1 98.88 89 ASP B C 1
ATOM 2846 O O . ASP B 1 89 ? 2.486 -26.219 -15.953 1 98.88 89 ASP B O 1
ATOM 2850 N N . TYR B 1 90 ? 2.141 -24.781 -14.258 1 98.88 90 TYR B N 1
ATOM 2851 C CA . TYR B 1 90 ? 3.068 -25.438 -13.344 1 98.88 90 TYR B CA 1
ATOM 2852 C C . TYR B 1 90 ? 2.584 -26.844 -13.008 1 98.88 90 TYR B C 1
ATOM 2854 O O . TYR B 1 90 ? 1.401 -27.156 -13.172 1 98.88 90 TYR B O 1
ATOM 2862 N N . SER B 1 91 ? 3.484 -27.734 -12.508 1 98.88 91 SER B N 1
ATOM 2863 C CA . SER B 1 91 ? 3.186 -29.125 -12.156 1 98.88 91 SER B CA 1
ATOM 2864 C C . SER B 1 91 ? 2.271 -29.203 -10.938 1 98.88 91 SER B C 1
ATOM 2866 O O . SER B 1 91 ? 2.434 -28.438 -9.984 1 98.88 91 SER B O 1
ATOM 2868 N N . LEU B 1 92 ? 1.345 -30.172 -10.922 1 98.81 92 LEU B N 1
ATOM 2869 C CA . LEU B 1 92 ? 0.321 -30.219 -9.883 1 98.81 92 LEU B CA 1
ATOM 2870 C C . LEU B 1 92 ? 0.54 -31.422 -8.969 1 98.81 92 LEU B C 1
ATOM 2872 O O . LEU B 1 92 ? 0.93 -32.5 -9.43 1 98.81 92 LEU B O 1
ATOM 2876 N N . ALA B 1 93 ? 0.348 -31.203 -7.742 1 98.56 93 ALA B N 1
ATOM 2877 C CA . ALA B 1 93 ? 0.243 -32.281 -6.758 1 98.56 93 ALA B CA 1
ATOM 2878 C C . ALA B 1 93 ? -1.081 -33.031 -6.902 1 98.56 93 ALA B C 1
ATOM 2880 O O . ALA B 1 93 ? -2.059 -32.469 -7.414 1 98.56 93 ALA B O 1
ATOM 2881 N N . PRO B 1 94 ? -1.256 -34.281 -6.551 1 98.12 94 PRO B N 1
ATOM 2882 C CA . PRO B 1 94 ? -0.22 -35 -5.824 1 98.12 94 PRO B CA 1
ATOM 2883 C C . PRO B 1 94 ? 0.785 -35.688 -6.754 1 98.12 94 PRO B C 1
ATOM 2885 O O . PRO B 1 94 ? 1.795 -36.219 -6.289 1 98.12 94 PRO B O 1
ATOM 2888 N N . ALA B 1 95 ? 0.532 -35.688 -8.102 1 98.56 95 ALA B N 1
ATOM 2889 C CA . ALA B 1 95 ? 1.462 -36.344 -9.023 1 98.56 95 ALA B CA 1
ATOM 2890 C C . ALA B 1 95 ? 2.855 -35.719 -8.914 1 98.56 95 ALA B C 1
ATOM 2892 O O . ALA B 1 95 ? 3.861 -36.438 -8.992 1 98.56 95 ALA B O 1
ATOM 2893 N N . PHE B 1 96 ? 2.975 -34.469 -8.75 1 98.62 96 PHE B N 1
ATOM 2894 C CA . PHE B 1 96 ? 4.223 -33.719 -8.594 1 98.62 96 PHE B CA 1
ATOM 2895 C C . PHE B 1 96 ? 4.16 -32.812 -7.387 1 98.62 96 PHE B C 1
ATOM 2897 O O . PHE B 1 96 ? 3.934 -31.594 -7.535 1 98.62 96 PHE B O 1
ATOM 2904 N N . PRO B 1 97 ? 4.414 -33.25 -6.207 1 98.25 97 PRO B N 1
ATOM 2905 C CA . PRO B 1 97 ? 4.332 -32.438 -4.992 1 98.25 97 PRO B CA 1
ATOM 2906 C C . PRO B 1 97 ? 5.516 -31.484 -4.844 1 98.25 97 PRO B C 1
ATOM 2908 O O . PRO B 1 97 ? 6.371 -31.422 -5.73 1 98.25 97 PRO B O 1
ATOM 2911 N N . PHE B 1 98 ? 5.539 -30.734 -3.779 1 98.06 98 PHE B N 1
ATOM 2912 C CA . PHE B 1 98 ? 6.633 -29.828 -3.449 1 98.06 98 PHE B CA 1
ATOM 2913 C C . PHE B 1 98 ? 7.973 -30.547 -3.49 1 98.06 98 PHE B C 1
ATOM 2915 O O . PHE B 1 98 ? 8.094 -31.656 -2.969 1 98.06 98 PHE B O 1
ATOM 2922 N N . PRO B 1 99 ? 8.898 -29.938 -4.23 1 98.06 99 PRO B N 1
ATOM 2923 C CA . PRO B 1 99 ? 9.023 -28.547 -4.656 1 98.06 99 PRO B CA 1
ATOM 2924 C C . PRO B 1 99 ? 8.773 -28.359 -6.152 1 98.06 99 PRO B C 1
ATOM 2926 O O . PRO B 1 99 ? 9.312 -27.422 -6.758 1 98.06 99 PRO B O 1
ATOM 2929 N N . ALA B 1 100 ? 8.008 -29.172 -6.793 1 98.69 100 ALA B N 1
ATOM 2930 C CA . ALA B 1 100 ? 7.867 -29.156 -8.242 1 98.69 100 ALA B CA 1
ATOM 2931 C C . ALA B 1 100 ? 7.316 -27.828 -8.727 1 98.69 100 ALA B C 1
ATOM 2933 O O . ALA B 1 100 ? 7.898 -27.188 -9.609 1 98.69 100 ALA B O 1
ATOM 2934 N N . ALA B 1 101 ? 6.246 -27.375 -8.133 1 98.75 101 ALA B N 1
ATOM 2935 C CA . ALA B 1 101 ? 5.57 -26.172 -8.602 1 98.75 101 ALA B CA 1
ATOM 2936 C C . ALA B 1 101 ? 6.441 -24.938 -8.398 1 98.75 101 ALA B C 1
ATOM 2938 O O . ALA B 1 101 ? 6.66 -24.156 -9.328 1 98.75 101 ALA B O 1
ATOM 2939 N N . PRO B 1 102 ? 7.059 -24.766 -7.195 1 98.56 102 PRO B N 1
ATOM 2940 C CA . PRO B 1 102 ? 7.965 -23.625 -7.012 1 98.56 102 PRO B CA 1
ATOM 2941 C C . PRO B 1 102 ? 9.156 -23.656 -7.969 1 98.56 102 PRO B C 1
ATOM 2943 O O . PRO B 1 102 ? 9.57 -22.609 -8.477 1 98.56 102 PRO B O 1
ATOM 2946 N N . GLU B 1 103 ? 9.672 -24.766 -8.227 1 98.69 103 GLU B N 1
ATOM 2947 C CA . GLU B 1 103 ? 10.805 -24.891 -9.148 1 98.69 103 GLU B CA 1
ATOM 2948 C C . GLU B 1 103 ? 10.383 -24.594 -10.578 1 98.69 103 GLU B C 1
ATOM 2950 O O . GLU B 1 103 ? 11.141 -24 -11.344 1 98.69 103 GLU B O 1
ATOM 2955 N N . ASP B 1 104 ? 9.219 -25.062 -10.953 1 98.88 104 ASP B N 1
ATOM 2956 C CA . ASP B 1 104 ? 8.672 -24.672 -12.258 1 98.88 104 ASP B CA 1
ATOM 2957 C C . ASP B 1 104 ? 8.547 -23.156 -12.375 1 98.88 104 ASP B C 1
ATOM 2959 O O . ASP B 1 104 ? 8.875 -22.578 -13.414 1 98.88 104 ASP B O 1
ATOM 2963 N N . ALA B 1 105 ? 8.031 -22.547 -11.305 1 98.94 105 ALA B N 1
ATOM 2964 C CA . ALA B 1 105 ? 7.91 -21.094 -11.281 1 98.94 105 ALA B CA 1
ATOM 2965 C C . ALA B 1 105 ? 9.266 -20.422 -11.492 1 98.94 105 ALA B C 1
ATOM 2967 O O . ALA B 1 105 ? 9.375 -19.453 -12.258 1 98.94 105 ALA B O 1
ATOM 2968 N N . TYR B 1 106 ? 10.266 -20.922 -10.852 1 98.81 106 TYR B N 1
ATOM 2969 C CA . TYR B 1 106 ? 11.609 -20.359 -10.984 1 98.81 106 TYR B CA 1
ATOM 2970 C C . TYR B 1 106 ? 12.133 -20.531 -12.406 1 98.81 106 TYR B C 1
ATOM 2972 O O . TYR B 1 106 ? 12.719 -19.609 -12.969 1 98.81 106 TYR B O 1
ATOM 2980 N N . ARG B 1 107 ? 11.922 -21.672 -12.992 1 98.69 107 ARG B N 1
ATOM 2981 C CA . ARG B 1 107 ? 12.344 -21.906 -14.367 1 98.69 107 ARG B CA 1
ATOM 2982 C C . ARG B 1 107 ? 11.633 -20.953 -15.328 1 98.69 107 ARG B C 1
ATOM 2984 O O . ARG B 1 107 ? 12.242 -20.484 -16.297 1 98.69 107 ARG B O 1
ATOM 2991 N N . ALA B 1 108 ? 10.375 -20.734 -15.062 1 98.88 108 ALA B N 1
ATOM 2992 C CA . ALA B 1 108 ? 9.633 -19.781 -15.867 1 98.88 108 ALA B CA 1
ATOM 2993 C C . ALA B 1 108 ? 10.227 -18.375 -15.727 1 98.88 108 ALA B C 1
ATOM 2995 O O . ALA B 1 108 ? 10.312 -17.641 -16.703 1 98.88 108 ALA B O 1
ATOM 2996 N N . ALA B 1 109 ? 10.602 -18.016 -14.516 1 98.81 109 ALA B N 1
ATOM 2997 C CA . ALA B 1 109 ? 11.211 -16.703 -14.289 1 98.81 109 ALA B CA 1
ATOM 2998 C C . ALA B 1 109 ? 12.547 -16.594 -15.016 1 98.81 109 ALA B C 1
ATOM 3000 O O . ALA B 1 109 ? 12.844 -15.539 -15.602 1 98.81 109 ALA B O 1
ATOM 3001 N N . VAL B 1 110 ? 13.336 -17.609 -14.977 1 98.69 110 VAL B N 1
ATOM 3002 C CA . VAL B 1 110 ? 14.609 -17.625 -15.688 1 98.69 110 VAL B CA 1
ATOM 3003 C C . VAL B 1 110 ? 14.367 -17.484 -17.188 1 98.69 110 VAL B C 1
ATOM 3005 O O . VAL B 1 110 ? 15.062 -16.734 -17.875 1 98.69 110 VAL B O 1
ATOM 3008 N N . TRP B 1 111 ? 13.406 -18.234 -17.672 1 98.5 111 TRP B N 1
ATOM 3009 C CA . TRP B 1 111 ? 13.031 -18.109 -19.078 1 98.5 111 TRP B CA 1
ATOM 3010 C C . TRP B 1 111 ? 12.68 -16.656 -19.422 1 98.5 111 TRP B C 1
ATOM 3012 O O . TRP B 1 111 ? 13.141 -16.125 -20.438 1 98.5 111 TRP B O 1
ATOM 3022 N N . ALA B 1 112 ? 11.836 -16.016 -18.594 1 98.5 112 ALA B N 1
ATOM 3023 C CA . ALA B 1 112 ? 11.438 -14.633 -18.828 1 98.5 112 ALA B CA 1
ATOM 3024 C C . ALA B 1 112 ? 12.656 -13.711 -18.844 1 98.5 112 ALA B C 1
ATOM 3026 O O . ALA B 1 112 ? 12.773 -12.836 -19.703 1 98.5 112 ALA B O 1
ATOM 3027 N N . ALA B 1 113 ? 13.562 -13.891 -17.953 1 98.06 113 ALA B N 1
ATOM 3028 C CA . ALA B 1 113 ? 14.758 -13.055 -17.828 1 98.06 113 ALA B CA 1
ATOM 3029 C C . ALA B 1 113 ? 15.656 -13.195 -19.047 1 98.06 113 ALA B C 1
ATOM 3031 O O . ALA B 1 113 ? 16.375 -12.258 -19.406 1 98.06 113 ALA B O 1
ATOM 3032 N N . THR B 1 114 ? 15.555 -14.312 -19.75 1 97.56 114 THR B N 1
ATOM 3033 C CA . THR B 1 114 ? 16.516 -14.594 -20.812 1 97.56 114 THR B CA 1
ATOM 3034 C C . THR B 1 114 ? 15.852 -14.461 -22.172 1 97.56 114 THR B C 1
ATOM 3036 O O . THR B 1 114 ? 16.516 -14.133 -23.156 1 97.56 114 THR B O 1
ATOM 3039 N N . ARG B 1 115 ? 14.531 -14.672 -22.281 1 97.12 115 ARG B N 1
ATOM 3040 C CA . ARG B 1 115 ? 13.922 -14.836 -23.594 1 97.12 115 ARG B CA 1
ATOM 3041 C C . ARG B 1 115 ? 12.805 -13.812 -23.812 1 97.12 115 ARG B C 1
ATOM 3043 O O . ARG B 1 115 ? 12.297 -13.672 -24.922 1 97.12 115 ARG B O 1
ATOM 3050 N N . ALA B 1 116 ? 12.406 -13.117 -22.781 1 95 116 ALA B N 1
ATOM 3051 C CA . ALA B 1 116 ? 11.234 -12.25 -22.859 1 95 116 ALA B CA 1
ATOM 3052 C C . ALA B 1 116 ? 11.414 -11.188 -23.938 1 95 116 ALA B C 1
ATOM 3054 O O . ALA B 1 116 ? 10.445 -10.758 -24.562 1 95 116 ALA B O 1
ATOM 3055 N N . ARG B 1 117 ? 12.625 -10.773 -24.188 1 96.44 117 ARG B N 1
ATOM 3056 C CA . ARG B 1 117 ? 12.883 -9.719 -25.172 1 96.44 117 ARG B CA 1
ATOM 3057 C C . ARG B 1 117 ? 12.391 -10.125 -26.562 1 96.44 117 ARG B C 1
ATOM 3059 O O . ARG B 1 117 ? 11.875 -9.289 -27.297 1 96.44 117 ARG B O 1
ATOM 3066 N N . ALA B 1 118 ? 12.523 -11.375 -26.875 1 96.62 118 ALA B N 1
ATOM 3067 C CA . ALA B 1 118 ? 12.109 -11.891 -28.172 1 96.62 118 ALA B CA 1
ATOM 3068 C C . ALA B 1 118 ? 10.594 -11.773 -28.344 1 96.62 118 ALA B C 1
ATOM 3070 O O . ALA B 1 118 ? 10.094 -11.828 -29.469 1 96.62 118 ALA B O 1
ATOM 3071 N N . PHE B 1 119 ? 9.891 -11.547 -27.266 1 96.75 119 PHE B N 1
ATOM 3072 C CA . PHE B 1 119 ? 8.438 -11.461 -27.312 1 96.75 119 PHE B CA 1
ATOM 3073 C C . PHE B 1 119 ? 7.969 -10.07 -26.906 1 96.75 119 PHE B C 1
ATOM 3075 O O . PHE B 1 119 ? 6.824 -9.891 -26.484 1 96.75 119 PHE B O 1
ATOM 3082 N N . GLY B 1 120 ? 8.906 -9.141 -26.859 1 96.81 120 GLY B N 1
ATOM 3083 C CA . GLY B 1 120 ? 8.555 -7.754 -26.609 1 96.81 120 GLY B CA 1
ATOM 3084 C C . GLY B 1 120 ? 8.633 -7.379 -25.141 1 96.81 120 GLY B C 1
ATOM 3085 O O . GLY B 1 120 ? 8.195 -6.293 -24.75 1 96.81 120 GLY B O 1
ATOM 3086 N N . GLY B 1 121 ? 9.133 -8.258 -24.375 1 97.75 121 GLY B N 1
ATOM 3087 C CA . GLY B 1 121 ? 9.227 -7.996 -22.938 1 97.75 121 GLY B CA 1
ATOM 3088 C C . GLY B 1 121 ? 10.555 -7.383 -22.531 1 97.75 121 GLY B C 1
ATOM 3089 O O . GLY B 1 121 ? 11.555 -7.512 -23.25 1 97.75 121 GLY B O 1
ATOM 3090 N N . ASN B 1 122 ? 10.57 -6.66 -21.422 1 97.44 122 ASN B N 1
ATOM 3091 C CA . ASN B 1 122 ? 11.766 -6.133 -20.766 1 97.44 122 ASN B CA 1
ATOM 3092 C C . ASN B 1 122 ? 12.195 -7.008 -19.594 1 97.44 122 ASN B C 1
ATOM 3094 O O . ASN B 1 122 ? 11.547 -7.023 -18.547 1 97.44 122 ASN B O 1
ATOM 3098 N N . PRO B 1 123 ? 13.289 -7.711 -19.688 1 96.12 123 PRO B N 1
ATOM 3099 C CA . PRO B 1 123 ? 13.695 -8.664 -18.641 1 96.12 123 PRO B CA 1
ATOM 3100 C C . PRO B 1 123 ? 14.117 -7.98 -17.344 1 96.12 123 PRO B C 1
ATOM 3102 O O . PRO B 1 123 ? 14.305 -8.648 -16.328 1 96.12 123 PRO B O 1
ATOM 3105 N N . LYS B 1 124 ? 14.242 -6.699 -17.328 1 95.06 124 LYS B N 1
ATOM 3106 C CA . LYS B 1 124 ? 14.633 -5.973 -16.125 1 95.06 124 LYS B CA 1
ATOM 3107 C C . LYS B 1 124 ? 13.414 -5.559 -15.312 1 95.06 124 LYS B C 1
ATOM 3109 O O . LYS B 1 124 ? 13.547 -5.043 -14.203 1 95.06 124 LYS B O 1
ATOM 3114 N N . LYS B 1 125 ? 12.266 -5.734 -15.836 1 97.31 125 LYS B N 1
ATOM 3115 C CA . LYS B 1 125 ? 11.008 -5.398 -15.18 1 97.31 125 LYS B CA 1
ATOM 3116 C C . LYS B 1 125 ? 10.102 -6.621 -15.055 1 97.31 125 LYS B C 1
ATOM 3118 O O . LYS B 1 125 ? 9.156 -6.777 -15.828 1 97.31 125 LYS B O 1
ATOM 3123 N N . ILE B 1 126 ? 10.422 -7.473 -14.117 1 98.62 126 ILE B N 1
ATOM 3124 C CA . ILE B 1 126 ? 9.656 -8.703 -13.93 1 98.62 126 ILE B CA 1
ATOM 3125 C C . ILE B 1 126 ? 8.875 -8.633 -12.625 1 98.62 126 ILE B C 1
ATOM 3127 O O . ILE B 1 126 ? 9.445 -8.406 -11.555 1 98.62 126 ILE B O 1
ATOM 3131 N N . GLY B 1 127 ? 7.633 -8.672 -12.672 1 98.75 127 GLY B N 1
ATOM 3132 C CA . GLY B 1 127 ? 6.742 -8.859 -11.539 1 98.75 127 GLY B CA 1
ATOM 3133 C C . GLY B 1 127 ? 6.082 -10.227 -11.508 1 98.75 127 GLY B C 1
ATOM 3134 O O . GLY B 1 127 ? 6.16 -10.977 -12.484 1 98.75 127 GLY B O 1
ATOM 3135 N N . VAL B 1 128 ? 5.469 -10.578 -10.391 1 98.94 128 VAL B N 1
ATOM 3136 C CA . VAL B 1 128 ? 4.797 -11.867 -10.258 1 98.94 128 VAL B CA 1
ATOM 3137 C C . VAL B 1 128 ? 3.447 -11.68 -9.57 1 98.94 128 VAL B C 1
ATOM 3139 O O . VAL B 1 128 ? 3.289 -10.781 -8.742 1 98.94 128 VAL B O 1
ATOM 3142 N N . ALA B 1 129 ? 2.512 -12.5 -9.938 1 98.94 129 ALA B N 1
ATOM 3143 C CA . ALA B 1 129 ? 1.17 -12.445 -9.359 1 98.94 129 ALA B CA 1
ATOM 3144 C C . ALA B 1 129 ? 0.497 -13.812 -9.406 1 98.94 129 ALA B C 1
ATOM 3146 O O . ALA B 1 129 ? 0.903 -14.688 -10.172 1 98.94 129 ALA B O 1
ATOM 3147 N N . GLY B 1 130 ? -0.486 -13.961 -8.617 1 98.88 130 GLY B N 1
ATOM 3148 C CA . GLY B 1 130 ? -1.257 -15.195 -8.641 1 98.88 130 GLY B CA 1
ATOM 3149 C C . GLY B 1 130 ? -2.4 -15.203 -7.641 1 98.88 130 GLY B C 1
ATOM 3150 O O . GLY B 1 130 ? -2.484 -14.328 -6.781 1 98.88 130 GLY B O 1
ATOM 3151 N N . HIS B 1 131 ? -3.277 -16.188 -7.785 1 98.75 131 HIS B N 1
ATOM 3152 C CA . HIS B 1 131 ? -4.461 -16.344 -6.949 1 98.75 131 HIS B CA 1
ATOM 3153 C C . HIS B 1 131 ? -4.43 -17.656 -6.191 1 98.75 131 HIS B C 1
ATOM 3155 O O . HIS B 1 131 ? -4.074 -18.703 -6.758 1 98.75 131 HIS B O 1
ATOM 3161 N N . ASP B 1 132 ? -4.785 -17.609 -4.867 1 98.5 132 ASP B N 1
ATOM 3162 C CA . ASP B 1 132 ? -4.883 -18.844 -4.086 1 98.5 132 ASP B CA 1
ATOM 3163 C C . ASP B 1 132 ? -3.529 -19.547 -4 1 98.5 132 ASP B C 1
ATOM 3165 O O . ASP B 1 132 ? -2.545 -18.953 -3.549 1 98.5 132 ASP B O 1
ATOM 3169 N N . ALA B 1 133 ? -3.434 -20.781 -4.43 1 98.81 133 ALA B N 1
ATOM 3170 C CA . ALA B 1 133 ? -2.158 -21.5 -4.508 1 98.81 133 ALA B CA 1
ATOM 3171 C C . ALA B 1 133 ? -1.18 -20.766 -5.422 1 98.81 133 ALA B C 1
ATOM 3173 O O . ALA B 1 133 ? 0.029 -20.766 -5.176 1 98.81 133 ALA B O 1
ATOM 3174 N N . GLY B 1 134 ? -1.702 -20.125 -6.41 1 98.88 134 GLY B N 1
ATOM 3175 C CA . GLY B 1 134 ? -0.865 -19.328 -7.293 1 98.88 134 GLY B CA 1
ATOM 3176 C C . GLY B 1 134 ? -0.244 -18.125 -6.605 1 98.88 134 GLY B C 1
ATOM 3177 O O . GLY B 1 134 ? 0.868 -17.719 -6.945 1 98.88 134 GLY B O 1
ATOM 3178 N N . GLY B 1 135 ? -1.015 -17.469 -5.688 1 98.81 135 GLY B N 1
ATOM 3179 C CA . GLY B 1 135 ? -0.433 -16.422 -4.867 1 98.81 135 GLY B CA 1
ATOM 3180 C C . GLY B 1 135 ? 0.718 -16.906 -4.004 1 98.81 135 GLY B C 1
ATOM 3181 O O . GLY B 1 135 ? 1.712 -16.203 -3.83 1 98.81 135 GLY B O 1
ATOM 3182 N N . GLN B 1 136 ? 0.591 -18.109 -3.467 1 98.56 136 GLN B N 1
ATOM 3183 C CA . GLN B 1 136 ? 1.682 -18.734 -2.725 1 98.56 136 GLN B CA 1
ATOM 3184 C C . GLN B 1 136 ? 2.893 -18.969 -3.621 1 98.56 136 GLN B C 1
ATOM 3186 O O . GLN B 1 136 ? 4.031 -18.734 -3.209 1 98.56 136 GLN B O 1
ATOM 3191 N N . LEU B 1 137 ? 2.668 -19.406 -4.84 1 98.81 137 LEU B N 1
ATOM 3192 C CA . LEU B 1 137 ? 3.762 -19.688 -5.766 1 98.81 137 LEU B CA 1
ATOM 3193 C C . LEU B 1 137 ? 4.473 -18.391 -6.164 1 98.81 137 LEU B C 1
ATOM 3195 O O . LEU B 1 137 ? 5.703 -18.359 -6.27 1 98.81 137 LEU B O 1
ATOM 3199 N N . ALA B 1 138 ? 3.684 -17.344 -6.422 1 98.88 138 ALA B N 1
ATOM 3200 C CA . ALA B 1 138 ? 4.285 -16.047 -6.699 1 98.88 138 ALA B CA 1
ATOM 3201 C C . ALA B 1 138 ? 5.195 -15.602 -5.559 1 98.88 138 ALA B C 1
ATOM 3203 O O . ALA B 1 138 ? 6.336 -15.188 -5.789 1 98.88 138 ALA B O 1
ATOM 3204 N N . ASN B 1 139 ? 4.688 -15.711 -4.383 1 98.5 139 ASN B N 1
ATOM 3205 C CA . ASN B 1 139 ? 5.453 -15.344 -3.193 1 98.5 139 ASN B CA 1
ATOM 3206 C C . ASN B 1 139 ? 6.688 -16.234 -3.029 1 98.5 139 ASN B C 1
ATOM 3208 O O . ASN B 1 139 ? 7.777 -15.734 -2.738 1 98.5 139 ASN B O 1
ATOM 3212 N N . CYS B 1 140 ? 6.523 -17.5 -3.209 1 98 140 CYS B N 1
ATOM 3213 C CA . CYS B 1 140 ? 7.621 -18.469 -3.125 1 98 140 CYS B CA 1
ATOM 3214 C C . CYS B 1 140 ? 8.711 -18.141 -4.141 1 98 140 CYS B C 1
ATOM 3216 O O . CYS B 1 140 ? 9.898 -18.172 -3.816 1 98 140 CYS B O 1
ATOM 3218 N N . LEU B 1 141 ? 8.258 -17.859 -5.316 1 98.56 141 LEU B N 1
ATOM 3219 C CA . LEU B 1 141 ? 9.203 -17.484 -6.363 1 98.56 141 LEU B CA 1
ATOM 3220 C C . LEU B 1 141 ? 10.031 -16.266 -5.945 1 98.56 141 LEU B C 1
ATOM 3222 O O . LEU B 1 141 ? 11.234 -16.219 -6.211 1 98.56 141 LEU B O 1
ATOM 3226 N N . ALA B 1 142 ? 9.43 -15.281 -5.312 1 98.25 142 ALA B N 1
ATOM 3227 C CA . ALA B 1 142 ? 10.156 -14.102 -4.84 1 98.25 142 ALA B CA 1
ATOM 3228 C C . ALA B 1 142 ? 11.25 -14.492 -3.855 1 98.25 142 ALA B C 1
ATOM 3230 O O . ALA B 1 142 ? 12.359 -13.945 -3.9 1 98.25 142 ALA B O 1
ATOM 3231 N N . PHE B 1 143 ? 10.969 -15.453 -2.971 1 97.81 143 PHE B N 1
ATOM 3232 C CA . PHE B 1 143 ? 11.977 -15.977 -2.055 1 97.81 143 PHE B CA 1
ATOM 3233 C C . PHE B 1 143 ? 13.133 -16.594 -2.824 1 97.81 143 PHE B C 1
ATOM 3235 O O . PHE B 1 143 ? 14.297 -16.25 -2.598 1 97.81 143 PHE B O 1
ATOM 3242 N N . ILE B 1 144 ? 12.789 -17.5 -3.705 1 98 144 ILE B N 1
ATOM 3243 C CA . ILE B 1 144 ? 13.789 -18.266 -4.438 1 98 144 ILE B CA 1
ATOM 3244 C C . ILE B 1 144 ? 14.664 -17.312 -5.254 1 98 144 ILE B C 1
ATOM 3246 O O . ILE B 1 144 ? 15.891 -17.438 -5.258 1 98 144 ILE B O 1
ATOM 3250 N N . ALA B 1 145 ? 14.031 -16.375 -5.93 1 98.12 145 ALA B N 1
ATOM 3251 C CA . ALA B 1 145 ? 14.758 -15.422 -6.758 1 98.12 145 ALA B CA 1
ATOM 3252 C C . ALA B 1 145 ? 15.734 -14.602 -5.918 1 98.12 145 ALA B C 1
ATOM 3254 O O . ALA B 1 145 ? 16.891 -14.398 -6.32 1 98.12 145 ALA B O 1
ATOM 3255 N N . ARG B 1 146 ? 15.297 -14.117 -4.773 1 96.88 146 ARG B N 1
ATOM 3256 C CA . ARG B 1 146 ? 16.172 -13.367 -3.871 1 96.88 146 ARG B CA 1
ATOM 3257 C C . ARG B 1 146 ? 17.359 -14.227 -3.42 1 96.88 146 ARG B C 1
ATOM 3259 O O . ARG B 1 146 ? 18.5 -13.773 -3.463 1 96.88 146 ARG B O 1
ATOM 3266 N N . ASP B 1 147 ? 17.078 -15.438 -3.025 1 97.06 147 ASP B N 1
ATOM 3267 C CA . ASP B 1 147 ? 18.078 -16.312 -2.426 1 97.06 147 ASP B CA 1
ATOM 3268 C C . ASP B 1 147 ? 19.094 -16.781 -3.473 1 97.06 147 ASP B C 1
ATOM 3270 O O . ASP B 1 147 ? 20.281 -16.906 -3.188 1 97.06 147 ASP B O 1
ATOM 3274 N N . ARG B 1 148 ? 18.594 -17.062 -4.699 1 97.19 148 ARG B N 1
ATOM 3275 C CA . ARG B 1 148 ? 19.469 -17.578 -5.742 1 97.19 148 ARG B CA 1
ATOM 3276 C C . ARG B 1 148 ? 20.141 -16.438 -6.508 1 97.19 148 ARG B C 1
ATOM 3278 O O . ARG B 1 148 ? 21.203 -16.625 -7.102 1 97.19 148 ARG B O 1
ATOM 3285 N N . GLY B 1 149 ? 19.547 -15.242 -6.637 1 95.75 149 GLY B N 1
ATOM 3286 C CA . GLY B 1 149 ? 20.172 -14.023 -7.141 1 95.75 149 GLY B CA 1
ATOM 3287 C C . GLY B 1 149 ? 20.219 -13.961 -8.656 1 95.75 149 GLY B C 1
ATOM 3288 O O . GLY B 1 149 ? 20.828 -13.055 -9.227 1 95.75 149 GLY B O 1
ATOM 3289 N N . GLU B 1 150 ? 19.578 -14.898 -9.383 1 92.5 150 GLU B N 1
ATOM 3290 C CA . GLU B 1 150 ? 19.688 -14.961 -10.836 1 92.5 150 GLU B CA 1
ATOM 3291 C C . GLU B 1 150 ? 18.609 -14.117 -11.508 1 92.5 150 GLU B C 1
ATOM 3293 O O . GLU B 1 150 ? 18.797 -13.625 -12.617 1 92.5 150 GLU B O 1
ATOM 3298 N N . VAL B 1 151 ? 17.453 -14.008 -10.906 1 96.81 151 VAL B N 1
ATOM 3299 C CA . VAL B 1 151 ? 16.328 -13.242 -11.438 1 96.81 151 VAL B CA 1
ATOM 3300 C C . VAL B 1 151 ? 15.875 -12.219 -10.398 1 96.81 151 VAL B C 1
ATOM 3302 O O . VAL B 1 151 ? 15.742 -12.547 -9.219 1 96.81 151 VAL B O 1
ATOM 3305 N N . GLN B 1 152 ? 15.68 -11.023 -10.82 1 96.38 152 GLN B N 1
ATOM 3306 C CA . GLN B 1 152 ? 15.188 -9.984 -9.93 1 96.38 152 GLN B CA 1
ATOM 3307 C C . GLN B 1 152 ? 13.68 -9.781 -10.102 1 96.38 152 GLN B C 1
ATOM 3309 O O . GLN B 1 152 ? 13.211 -9.508 -11.203 1 96.38 152 GLN B O 1
ATOM 3314 N N . ILE B 1 153 ? 12.953 -9.953 -9.047 1 98.38 153 ILE B N 1
ATOM 3315 C CA . ILE B 1 153 ? 11.523 -9.656 -9.039 1 98.38 153 ILE B CA 1
ATOM 3316 C C . ILE B 1 153 ? 11.281 -8.258 -8.477 1 98.38 153 ILE B C 1
ATOM 3318 O O . ILE B 1 153 ? 11.664 -7.965 -7.344 1 98.38 153 ILE B O 1
ATOM 3322 N N . VAL B 1 154 ? 10.578 -7.445 -9.203 1 97.38 154 VAL B N 1
ATOM 3323 C CA . VAL B 1 154 ? 10.445 -6.027 -8.883 1 97.38 154 VAL B CA 1
ATOM 3324 C C . VAL B 1 154 ? 9.25 -5.82 -7.949 1 97.38 154 VAL B C 1
ATOM 3326 O O . VAL B 1 154 ? 9.266 -4.914 -7.113 1 97.38 154 VAL B O 1
ATOM 3329 N N . ALA B 1 155 ? 8.266 -6.652 -8.125 1 98.38 155 ALA B N 1
ATOM 3330 C CA . ALA B 1 155 ? 7.027 -6.512 -7.359 1 98.38 155 ALA B CA 1
ATOM 3331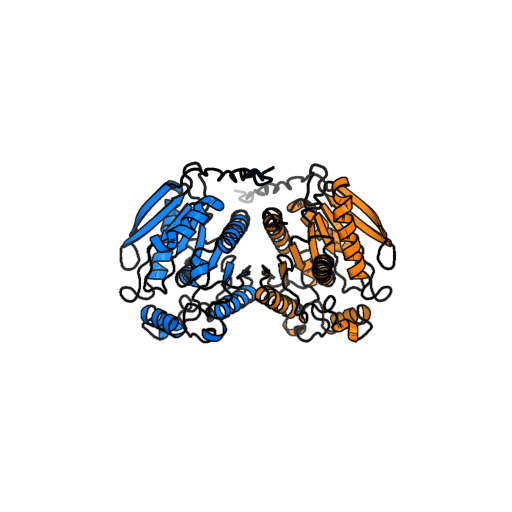 C C . ALA B 1 155 ? 6.203 -7.797 -7.414 1 98.38 155 ALA B C 1
ATOM 3333 O O . ALA B 1 155 ? 6.352 -8.594 -8.344 1 98.38 155 ALA B O 1
ATOM 3334 N N . GLN B 1 156 ? 5.355 -7.992 -6.398 1 98.81 156 GLN B N 1
ATOM 3335 C CA . GLN B 1 156 ? 4.469 -9.148 -6.395 1 98.81 156 GLN B CA 1
ATOM 3336 C C . GLN B 1 156 ? 3.061 -8.758 -5.957 1 98.81 156 GLN B C 1
ATOM 3338 O O . GLN B 1 156 ? 2.889 -7.883 -5.105 1 98.81 156 GLN B O 1
ATOM 3343 N N . ALA B 1 157 ? 2.07 -9.344 -6.57 1 98.94 157 ALA B N 1
ATOM 3344 C CA . ALA B 1 157 ? 0.662 -9.172 -6.223 1 98.94 157 ALA B CA 1
ATOM 3345 C C . ALA B 1 157 ? 0.02 -10.516 -5.863 1 98.94 157 ALA B C 1
ATOM 3347 O O . ALA B 1 157 ? -0.083 -11.406 -6.711 1 98.94 157 ALA B O 1
ATOM 3348 N N . LEU B 1 158 ? -0.436 -10.617 -4.633 1 98.88 158 LEU B N 1
ATOM 3349 C CA . LEU B 1 158 ? -0.95 -11.867 -4.098 1 98.88 158 LEU B CA 1
ATOM 3350 C C . LEU B 1 158 ? -2.451 -11.781 -3.852 1 98.88 158 LEU B C 1
ATOM 3352 O O . LEU B 1 158 ? -2.902 -11.008 -3.002 1 98.88 158 LEU B O 1
ATOM 3356 N N . PHE B 1 159 ? -3.252 -12.617 -4.586 1 98.88 159 PHE B N 1
ATOM 3357 C CA . PHE B 1 159 ? -4.703 -12.617 -4.453 1 98.88 159 PHE B CA 1
ATOM 3358 C C . PHE B 1 159 ? -5.176 -13.812 -3.637 1 98.88 159 PHE B C 1
ATOM 3360 O O . PHE B 1 159 ? -5.078 -14.953 -4.09 1 98.88 159 PHE B O 1
ATOM 3367 N N . GLY B 1 160 ? -5.68 -13.555 -2.418 1 98.56 160 GLY B N 1
ATOM 3368 C CA . GLY B 1 160 ? -6.148 -14.641 -1.564 1 98.56 160 GLY B CA 1
ATOM 3369 C C . GLY B 1 160 ? -5.152 -15.773 -1.437 1 98.56 160 GLY B C 1
ATOM 3370 O O . GLY B 1 160 ? -5.504 -16.938 -1.624 1 98.56 160 GLY B O 1
ATOM 3371 N N . PRO B 1 161 ? -3.92 -15.461 -1.102 1 98.75 161 PRO B N 1
ATOM 3372 C CA . PRO B 1 161 ? -2.857 -16.469 -1.171 1 98.75 161 PRO B CA 1
ATOM 3373 C C . PRO B 1 161 ? -2.934 -17.484 -0.037 1 98.75 161 PRO B C 1
ATOM 3375 O O . PRO B 1 161 ? -3.342 -17.156 1.077 1 98.75 161 PRO B O 1
ATOM 3378 N N . MET B 1 162 ? -2.52 -18.703 -0.324 1 98.19 162 MET B N 1
ATOM 3379 C CA . MET B 1 162 ? -2.309 -19.75 0.674 1 98.19 162 MET B CA 1
ATOM 3380 C C . MET B 1 162 ? -0.915 -19.656 1.285 1 98.19 162 MET B C 1
ATOM 3382 O O . MET B 1 162 ? 0.08 -19.969 0.634 1 98.19 162 MET B O 1
ATOM 3386 N N . LEU B 1 163 ? -0.851 -19.266 2.604 1 97.69 163 LEU B N 1
ATOM 3387 C CA . LEU B 1 163 ? 0.46 -18.875 3.107 1 97.69 163 LEU B CA 1
ATOM 3388 C C . LEU B 1 163 ? 0.781 -19.609 4.41 1 97.69 163 LEU B C 1
ATOM 3390 O O . LEU B 1 163 ? 1.869 -19.438 4.969 1 97.69 163 LEU B O 1
ATOM 3394 N N . ASP B 1 164 ? -0.143 -20.422 4.941 1 96.31 164 ASP B N 1
ATOM 3395 C CA . ASP B 1 164 ? 0.053 -21.031 6.25 1 96.31 164 ASP B CA 1
ATOM 3396 C C . ASP B 1 164 ? -0.34 -22.516 6.227 1 96.31 164 ASP B C 1
ATOM 3398 O O . ASP B 1 164 ? -1.432 -22.875 6.668 1 96.31 164 ASP B O 1
ATOM 3402 N N . PRO B 1 165 ? 0.627 -23.375 5.898 1 95.94 165 PRO B N 1
ATOM 3403 C CA . PRO B 1 165 ? 0.318 -24.812 5.879 1 95.94 165 PRO B CA 1
ATOM 3404 C C . PRO B 1 165 ? -0.049 -25.359 7.258 1 95.94 165 PRO B C 1
ATOM 3406 O O . PRO B 1 165 ? -0.616 -26.453 7.359 1 95.94 165 PRO B O 1
ATOM 3409 N N . SER B 1 166 ? 0.259 -24.641 8.344 1 92.44 166 SER B N 1
ATOM 3410 C CA . SER B 1 166 ? -0.11 -25.062 9.688 1 92.44 166 SER B CA 1
ATOM 3411 C C . SER B 1 166 ? -1.592 -24.828 9.953 1 92.44 166 SER B C 1
ATOM 3413 O O . SER B 1 166 ? -2.154 -25.391 10.898 1 92.44 166 SER B O 1
ATOM 3415 N N . MET B 1 167 ? -2.199 -23.969 9.242 1 92.81 167 MET B N 1
ATOM 3416 C CA . MET B 1 167 ? -3.617 -23.625 9.289 1 92.81 167 MET B CA 1
ATOM 3417 C C . MET B 1 167 ? -3.988 -23.031 10.648 1 92.81 167 MET B C 1
ATOM 3419 O O . MET B 1 167 ? -5.145 -23.109 11.062 1 92.81 167 MET B O 1
ATOM 3423 N N . THR B 1 168 ? -3.053 -22.406 11.336 1 90.88 168 THR B N 1
ATOM 3424 C CA . THR B 1 168 ? -3.297 -21.844 12.656 1 90.88 168 THR B CA 1
ATOM 3425 C C . THR B 1 168 ? -4.023 -20.5 12.547 1 90.88 168 THR B C 1
ATOM 3427 O O . THR B 1 168 ? -4.566 -20 13.531 1 90.88 168 THR B O 1
ATOM 3430 N N . ARG B 1 169 ? -4.094 -19.938 11.422 1 89.88 169 ARG B N 1
ATOM 3431 C CA . ARG B 1 169 ? -4.695 -18.625 11.234 1 89.88 169 ARG B CA 1
ATOM 3432 C C . ARG B 1 169 ? -5.891 -18.688 10.281 1 89.88 169 ARG B C 1
ATOM 3434 O O . ARG B 1 169 ? -6.305 -17.688 9.719 1 89.88 169 ARG B O 1
ATOM 3441 N N . ILE B 1 170 ? -6.355 -19.891 10.039 1 93.5 170 ILE B N 1
ATOM 3442 C CA . ILE B 1 170 ? -7.477 -20.047 9.117 1 93.5 170 ILE B CA 1
ATOM 3443 C C . ILE B 1 170 ? -8.758 -19.531 9.773 1 93.5 170 ILE B C 1
ATOM 3445 O O . ILE B 1 170 ? -8.992 -19.75 10.961 1 93.5 170 ILE B O 1
ATOM 3449 N N . GLY B 1 171 ? -9.57 -18.797 8.984 1 91.44 171 GLY B N 1
ATOM 3450 C CA . GLY B 1 171 ? -10.805 -18.219 9.508 1 91.44 171 GLY B CA 1
ATOM 3451 C C . GLY B 1 171 ? -11.922 -19.25 9.648 1 91.44 171 GLY B C 1
ATOM 3452 O O . GLY B 1 171 ? -11.789 -20.375 9.18 1 91.44 171 GLY B O 1
ATOM 3453 N N . ASP B 1 172 ? -13.016 -18.781 10.297 1 93.69 172 ASP B N 1
ATOM 3454 C CA . ASP B 1 172 ? -14.219 -19.594 10.438 1 93.69 172 ASP B CA 1
ATOM 3455 C C . ASP B 1 172 ? -15.109 -19.469 9.211 1 93.69 172 ASP B C 1
ATOM 3457 O O . ASP B 1 172 ? -15.703 -18.406 8.961 1 93.69 172 ASP B O 1
ATOM 3461 N N . ALA B 1 173 ? -15.297 -20.562 8.484 1 93.44 173 ALA B N 1
ATOM 3462 C CA . ALA B 1 173 ? -15.969 -20.547 7.184 1 93.44 173 ALA B CA 1
ATOM 3463 C C . ALA B 1 173 ? -17.422 -20.125 7.324 1 93.44 173 ALA B C 1
ATOM 3465 O O . ALA B 1 173 ? -17.953 -19.375 6.504 1 93.44 173 ALA B O 1
ATOM 3466 N N . ASP B 1 174 ? -18.078 -20.656 8.305 1 94.19 174 ASP B N 1
ATOM 3467 C CA . ASP B 1 174 ? -19.484 -20.344 8.5 1 94.19 174 ASP B CA 1
ATOM 3468 C C . ASP B 1 174 ? -19.688 -18.875 8.867 1 94.19 174 ASP B C 1
ATOM 3470 O O . ASP B 1 174 ? -20.531 -18.203 8.281 1 94.19 174 ASP B O 1
ATOM 3474 N N . ARG B 1 175 ? -18.906 -18.391 9.742 1 93.75 175 ARG B N 1
ATOM 3475 C CA . ARG B 1 175 ? -19.016 -17.016 10.188 1 93.75 175 ARG B CA 1
ATOM 3476 C C . ARG B 1 175 ? -18.734 -16.047 9.039 1 93.75 175 ARG B C 1
ATOM 3478 O O . ARG B 1 175 ? -19.359 -14.992 8.945 1 93.75 175 ARG B O 1
ATOM 3485 N N . LEU B 1 176 ? -17.891 -16.453 8.102 1 94 176 LEU B N 1
ATOM 3486 C CA . LEU B 1 176 ? -17.422 -15.578 7.039 1 94 176 LEU B CA 1
ATOM 3487 C C . LEU B 1 176 ? -18.234 -15.781 5.766 1 94 176 LEU B C 1
ATOM 3489 O O . LEU B 1 176 ? -18.031 -15.094 4.77 1 94 176 LEU B O 1
ATOM 3493 N N . ALA B 1 177 ? -19.094 -16.781 5.742 1 96.06 177 ALA B N 1
ATOM 3494 C CA . ALA B 1 177 ? -19.797 -17.156 4.516 1 96.06 177 ALA B CA 1
ATOM 3495 C C . ALA B 1 177 ? -18.812 -17.438 3.383 1 96.06 177 ALA B C 1
ATOM 3497 O O . ALA B 1 177 ? -18.984 -16.938 2.268 1 96.06 177 ALA B O 1
ATOM 3498 N N . SER B 1 178 ? -17.766 -18.141 3.697 1 96.31 178 SER B N 1
ATOM 3499 C CA . SER B 1 178 ? -16.703 -18.469 2.756 1 96.31 178 SER B CA 1
ATOM 3500 C C . SER B 1 178 ? -17.125 -19.594 1.809 1 96.31 178 SER B C 1
ATOM 3502 O O . SER B 1 178 ? -17.812 -20.531 2.217 1 96.31 178 SER B O 1
ATOM 3504 N N . ASP B 1 179 ? -16.594 -19.484 0.533 1 97.44 179 ASP B N 1
ATOM 3505 C CA . ASP B 1 179 ? -16.922 -20.531 -0.435 1 97.44 179 ASP B CA 1
ATOM 3506 C C . ASP B 1 179 ? -15.859 -21.625 -0.445 1 97.44 179 ASP B C 1
ATOM 3508 O O . ASP B 1 179 ? -15.961 -22.578 -1.214 1 97.44 179 ASP B O 1
ATOM 3512 N N . ILE B 1 180 ? -14.836 -21.5 0.342 1 96.44 180 ILE B N 1
ATOM 3513 C CA . ILE B 1 180 ? -13.883 -22.578 0.595 1 96.44 180 ILE B CA 1
ATOM 3514 C C . ILE B 1 180 ? -13.82 -22.875 2.094 1 96.44 180 ILE B C 1
ATOM 3516 O O . ILE B 1 180 ? -14.188 -22.031 2.912 1 96.44 180 ILE B O 1
ATOM 3520 N N . THR B 1 181 ? -13.305 -24.094 2.424 1 96.81 181 THR B N 1
ATOM 3521 C CA . THR B 1 181 ? -13.344 -24.531 3.816 1 96.81 181 THR B CA 1
ATOM 3522 C C . THR B 1 181 ? -11.945 -24.891 4.301 1 96.81 181 THR B C 1
ATOM 3524 O O . THR B 1 181 ? -11.07 -25.219 3.496 1 96.81 181 THR B O 1
ATOM 3527 N N . PRO B 1 182 ? -11.773 -24.859 5.645 1 96.56 182 PRO B N 1
ATOM 3528 C CA . PRO B 1 182 ? -10.508 -25.328 6.211 1 96.56 182 PRO B CA 1
ATOM 3529 C C . PRO B 1 182 ? -10.18 -26.766 5.801 1 96.56 182 PRO B C 1
ATOM 3531 O O . PRO B 1 182 ? -9.023 -27.094 5.547 1 96.56 182 PRO B O 1
ATOM 3534 N N . ARG B 1 183 ? -11.195 -27.562 5.703 1 96.62 183 ARG B N 1
ATOM 3535 C CA . ARG B 1 183 ? -10.992 -28.953 5.32 1 96.62 183 ARG B CA 1
ATOM 3536 C C . ARG B 1 183 ? -10.43 -29.047 3.908 1 96.62 183 ARG B C 1
ATOM 3538 O O . ARG B 1 183 ? -9.516 -29.844 3.652 1 96.62 183 ARG B O 1
ATOM 3545 N N . GLU B 1 184 ? -10.953 -28.266 3.018 1 97.06 184 GLU B N 1
ATOM 3546 C CA . GLU B 1 184 ? -10.469 -28.266 1.643 1 97.06 184 GLU B CA 1
ATOM 3547 C C . GLU B 1 184 ? -9.023 -27.766 1.574 1 97.06 184 GLU B C 1
ATOM 3549 O O . GLU B 1 184 ? -8.203 -28.328 0.863 1 97.06 184 GLU B O 1
ATOM 3554 N N . CYS B 1 185 ? -8.75 -26.75 2.326 1 97.25 185 CYS B N 1
ATOM 3555 C CA . CYS B 1 185 ? -7.391 -26.219 2.365 1 97.25 185 CYS B CA 1
ATOM 3556 C C . CYS B 1 185 ? -6.418 -27.266 2.918 1 97.25 185 CYS B C 1
ATOM 3558 O O . CYS B 1 185 ? -5.32 -27.438 2.383 1 97.25 185 CYS B O 1
ATOM 3560 N N . ALA B 1 186 ? -6.828 -27.938 3.93 1 96.94 186 ALA B N 1
ATOM 3561 C CA . ALA B 1 186 ? -5.992 -28.969 4.535 1 96.94 186 ALA B CA 1
ATOM 3562 C C . ALA B 1 186 ? -5.688 -30.078 3.531 1 96.94 186 ALA B C 1
ATOM 3564 O O . ALA B 1 186 ? -4.555 -30.578 3.467 1 96.94 186 ALA B O 1
ATOM 3565 N N . ALA B 1 187 ? -6.672 -30.469 2.797 1 97.75 187 ALA B N 1
ATOM 3566 C CA . ALA B 1 187 ? -6.492 -31.516 1.792 1 97.75 187 ALA B CA 1
ATOM 3567 C C . ALA B 1 187 ? -5.492 -31.078 0.722 1 97.75 187 ALA B C 1
ATOM 3569 O O . ALA B 1 187 ? -4.652 -31.875 0.288 1 97.75 187 ALA B O 1
ATOM 3570 N N . CYS B 1 188 ? -5.578 -29.844 0.319 1 98.25 188 CYS B N 1
ATOM 3571 C CA . CYS B 1 188 ? -4.656 -29.297 -0.67 1 98.25 188 CYS B CA 1
ATOM 3572 C C . CYS B 1 188 ? -3.227 -29.297 -0.148 1 98.25 188 CYS B C 1
ATOM 3574 O O . CYS B 1 188 ? -2.312 -29.75 -0.836 1 98.25 188 CYS B O 1
ATOM 3576 N N . TYR B 1 189 ? -3.035 -28.875 1.075 1 97.75 189 TYR B N 1
ATOM 3577 C CA . TYR B 1 189 ? -1.697 -28.828 1.654 1 97.75 189 TYR B CA 1
ATOM 3578 C C . TYR B 1 189 ? -1.132 -30.234 1.829 1 97.75 189 TYR B C 1
ATOM 3580 O O . TYR B 1 189 ? 0.062 -30.469 1.619 1 97.75 189 TYR B O 1
ATOM 3588 N N . ARG B 1 190 ? -1.979 -31.172 2.205 1 97.19 190 ARG B N 1
ATOM 3589 C CA . ARG B 1 190 ? -1.526 -32.562 2.373 1 97.19 190 ARG B CA 1
ATOM 3590 C C . ARG B 1 190 ? -1 -33.125 1.06 1 97.19 190 ARG B C 1
ATOM 3592 O O . ARG B 1 190 ? 0.014 -33.812 1.043 1 97.19 190 ARG B O 1
ATOM 3599 N N . ALA B 1 191 ? -1.707 -32.812 0.006 1 98.38 191 ALA B N 1
ATOM 3600 C CA . ALA B 1 191 ? -1.287 -33.281 -1.309 1 98.38 191 ALA B CA 1
ATOM 3601 C C . ALA B 1 191 ? -0.013 -32.594 -1.767 1 98.38 191 ALA B C 1
ATOM 3603 O O . ALA B 1 191 ? 0.878 -33.219 -2.344 1 98.38 191 ALA B O 1
ATOM 3604 N N . TYR B 1 192 ? 0.111 -31.297 -1.461 1 98.38 192 TYR B N 1
ATOM 3605 C CA . TYR B 1 192 ? 1.205 -30.453 -1.921 1 98.38 192 TYR B CA 1
ATOM 3606 C C . TYR B 1 192 ? 2.471 -30.703 -1.112 1 98.38 192 TYR B C 1
ATOM 3608 O O . TYR B 1 192 ? 3.576 -30.703 -1.659 1 98.38 192 TYR B O 1
ATOM 3616 N N . LEU B 1 193 ? 2.281 -30.938 0.16 1 98.19 193 LEU B N 1
ATOM 3617 C CA . LEU B 1 193 ? 3.365 -31.156 1.112 1 98.19 193 LEU B CA 1
ATOM 3618 C C . LEU B 1 193 ? 3.219 -32.5 1.812 1 98.19 193 LEU B C 1
ATOM 3620 O O . LEU B 1 193 ? 2.965 -32.562 3.018 1 98.19 193 LEU B O 1
ATOM 3624 N N . PRO B 1 194 ? 3.572 -33.562 1.147 1 96.06 194 PRO B N 1
ATOM 3625 C CA . PRO B 1 194 ? 3.283 -34.875 1.705 1 96.06 194 PRO B CA 1
ATOM 3626 C C . PRO B 1 194 ? 4.16 -35.219 2.908 1 96.06 194 PRO B C 1
ATOM 3628 O O . PRO B 1 194 ? 3.775 -36.031 3.75 1 96.06 194 PRO B O 1
ATOM 3631 N N . GLN B 1 195 ? 5.32 -34.594 2.994 1 94.5 195 GLN B N 1
ATOM 3632 C CA . GLN B 1 195 ? 6.168 -34.812 4.16 1 94.5 195 GLN B CA 1
ATOM 3633 C C . GLN B 1 195 ? 5.969 -33.719 5.203 1 94.5 195 GLN B C 1
ATOM 3635 O O . GLN B 1 195 ? 6.047 -32.531 4.887 1 94.5 195 GLN B O 1
ATOM 3640 N N . ALA B 1 196 ? 5.848 -34.094 6.395 1 89.38 196 ALA B N 1
ATOM 3641 C CA . ALA B 1 196 ? 5.539 -33.188 7.484 1 89.38 196 ALA B CA 1
ATOM 3642 C C . ALA B 1 196 ? 6.609 -32.094 7.605 1 89.38 196 ALA B C 1
ATOM 3644 O O . ALA B 1 196 ? 6.297 -30.938 7.887 1 89.38 196 ALA B O 1
ATOM 3645 N N . ALA B 1 197 ? 7.797 -32.438 7.414 1 89.56 197 ALA B N 1
ATOM 3646 C CA . ALA B 1 197 ? 8.906 -31.516 7.555 1 89.56 197 ALA B CA 1
ATOM 3647 C C . ALA B 1 197 ? 8.805 -30.391 6.523 1 89.56 197 ALA B C 1
ATOM 3649 O O . ALA B 1 197 ? 9.312 -29.281 6.746 1 89.56 197 ALA B O 1
ATOM 3650 N N . GLN B 1 198 ? 8.133 -30.625 5.402 1 91.56 198 GLN B N 1
ATOM 3651 C CA . GLN B 1 198 ? 7.988 -29.641 4.336 1 91.56 198 GLN B CA 1
ATOM 3652 C C . GLN B 1 198 ? 7.094 -28.484 4.77 1 91.56 198 GLN B C 1
ATOM 3654 O O . GLN B 1 198 ? 7.176 -27.391 4.219 1 91.56 198 GLN B O 1
ATOM 3659 N N . ARG B 1 199 ? 6.305 -28.703 5.77 1 91.06 199 ARG B N 1
ATOM 3660 C CA . ARG B 1 199 ? 5.32 -27.719 6.207 1 91.06 199 ARG B CA 1
ATOM 3661 C C . ARG B 1 199 ? 5.988 -26.578 6.957 1 91.06 199 ARG B C 1
ATOM 3663 O O . ARG B 1 199 ? 5.375 -25.531 7.172 1 91.06 199 ARG B O 1
ATOM 3670 N N . MET B 1 200 ? 7.254 -26.781 7.234 1 89.56 200 MET B N 1
ATOM 3671 C CA . MET B 1 200 ? 8 -25.734 7.914 1 89.56 200 MET B CA 1
ATOM 3672 C C . MET B 1 200 ? 9.055 -25.125 6.992 1 89.56 200 MET B C 1
ATOM 3674 O O . MET B 1 200 ? 9.805 -24.234 7.398 1 89.56 200 MET B O 1
ATOM 3678 N N . HIS B 1 201 ? 9.156 -25.75 5.82 1 93.12 201 HIS B N 1
ATOM 3679 C CA . HIS B 1 201 ? 10.109 -25.188 4.871 1 93.12 201 HIS B CA 1
ATOM 3680 C C . HIS B 1 201 ? 9.859 -23.703 4.633 1 93.12 201 HIS B C 1
ATOM 3682 O O . HIS B 1 201 ? 8.719 -23.297 4.402 1 93.12 201 HIS B O 1
ATOM 3688 N N . PRO B 1 202 ? 10.852 -22.828 4.605 1 91.69 202 PRO B N 1
ATOM 3689 C CA . PRO B 1 202 ? 10.664 -21.375 4.512 1 91.69 202 PRO B CA 1
ATOM 3690 C C . PRO B 1 202 ? 9.93 -20.953 3.242 1 91.69 202 PRO B C 1
ATOM 3692 O O . PRO B 1 202 ? 9.188 -19.969 3.252 1 91.69 202 PRO B O 1
ATOM 3695 N N . TYR B 1 203 ? 10.109 -21.734 2.156 1 94.5 203 TYR B N 1
ATOM 3696 C CA . TYR B 1 203 ? 9.438 -21.406 0.904 1 94.5 203 TYR B CA 1
ATOM 3697 C C . TYR B 1 203 ? 7.977 -21.844 0.937 1 94.5 203 TYR B C 1
ATOM 3699 O O . TYR B 1 203 ? 7.129 -21.25 0.266 1 94.5 203 TYR B O 1
ATOM 3707 N N . ALA B 1 204 ? 7.664 -22.906 1.695 1 94.75 204 ALA B N 1
ATOM 3708 C CA . ALA B 1 204 ? 6.324 -23.5 1.731 1 94.75 204 ALA B CA 1
ATOM 3709 C C . ALA B 1 204 ? 5.457 -22.812 2.787 1 94.75 204 ALA B C 1
ATOM 3711 O O . ALA B 1 204 ? 4.234 -22.75 2.648 1 94.75 204 ALA B O 1
ATOM 3712 N N . ALA B 1 205 ? 6.098 -22.312 3.83 1 94.94 205 ALA B N 1
ATOM 3713 C CA . ALA B 1 205 ? 5.414 -21.703 4.969 1 94.94 205 ALA B CA 1
ATOM 3714 C C . ALA B 1 205 ? 5.922 -20.297 5.227 1 94.94 205 ALA B C 1
ATOM 3716 O O . ALA B 1 205 ? 6.504 -20.016 6.277 1 94.94 205 ALA B O 1
ATOM 3717 N N . PRO B 1 206 ? 5.555 -19.406 4.301 1 94.44 206 PRO B N 1
ATOM 3718 C CA . PRO B 1 206 ? 6.117 -18.062 4.406 1 94.44 206 PRO B CA 1
ATOM 3719 C C . PRO B 1 206 ? 5.688 -17.344 5.684 1 94.44 206 PRO B C 1
ATOM 3721 O O . PRO B 1 206 ? 6.43 -16.5 6.207 1 94.44 206 PRO B O 1
ATOM 3724 N N . LEU B 1 207 ? 4.562 -17.641 6.215 1 93.62 207 LEU B N 1
ATOM 3725 C CA . LEU B 1 207 ? 4.094 -16.984 7.43 1 93.62 207 LEU B CA 1
ATOM 3726 C C . LEU B 1 207 ? 5.008 -17.297 8.609 1 93.62 207 LEU B C 1
ATOM 3728 O O . LEU B 1 207 ? 5.125 -16.5 9.539 1 93.62 207 LEU B O 1
ATOM 3732 N N . GLU B 1 208 ? 5.664 -18.422 8.562 1 90.25 208 GLU B N 1
ATOM 3733 C CA . GLU B 1 208 ? 6.555 -18.844 9.641 1 90.25 208 GLU B CA 1
ATOM 3734 C C . GLU B 1 208 ? 8 -18.453 9.344 1 90.25 208 GLU B C 1
ATOM 3736 O O . GLU B 1 208 ? 8.883 -18.641 10.18 1 90.25 208 GLU B O 1
ATOM 3741 N N . SER B 1 209 ? 8.195 -17.922 8.18 1 88.62 209 SER B N 1
ATOM 3742 C CA . SER B 1 209 ? 9.555 -17.578 7.777 1 88.62 209 SER B CA 1
ATOM 3743 C C . SER B 1 209 ? 10.031 -16.312 8.477 1 88.62 209 SER B C 1
ATOM 3745 O O . SER B 1 209 ? 9.258 -15.359 8.633 1 88.62 209 SER B O 1
ATOM 3747 N N . VAL B 1 210 ? 11.289 -16.25 8.867 1 82.88 210 VAL B N 1
ATOM 3748 C CA . VAL B 1 210 ? 11.867 -15.078 9.516 1 82.88 210 VAL B CA 1
ATOM 3749 C C . VAL B 1 210 ? 12.75 -14.32 8.531 1 82.88 210 VAL B C 1
ATOM 3751 O O . VAL B 1 210 ? 13.359 -13.305 8.883 1 82.88 210 VAL B O 1
ATOM 3754 N N . ARG B 1 211 ? 12.82 -14.789 7.289 1 90.81 211 ARG B N 1
ATOM 3755 C CA . ARG B 1 211 ? 13.695 -14.188 6.285 1 90.81 211 ARG B CA 1
ATOM 3756 C C . ARG B 1 211 ? 12.883 -13.406 5.254 1 90.81 211 ARG B C 1
ATOM 3758 O O . ARG B 1 211 ? 12.969 -13.68 4.055 1 90.81 211 ARG B O 1
ATOM 3765 N N . LEU B 1 212 ? 12.18 -12.438 5.73 1 95.62 212 LEU B N 1
ATOM 3766 C CA . LEU B 1 212 ? 11.273 -11.719 4.84 1 95.62 212 LEU B CA 1
ATOM 3767 C C . LEU B 1 212 ? 11.945 -10.477 4.266 1 95.62 212 LEU B C 1
ATOM 3769 O O . LEU B 1 212 ? 11.469 -9.914 3.273 1 95.62 212 LEU B O 1
ATOM 3773 N N . ALA B 1 213 ? 13.062 -10.078 4.898 1 93.5 213 ALA B N 1
ATOM 3774 C CA . ALA B 1 213 ? 13.742 -8.875 4.434 1 93.5 213 ALA B CA 1
ATOM 3775 C C . ALA B 1 213 ? 14.211 -9.031 2.99 1 93.5 213 ALA B C 1
ATOM 3777 O O . ALA B 1 213 ? 14.695 -10.094 2.6 1 93.5 213 ALA B O 1
ATOM 3778 N N . GLY B 1 214 ? 14.109 -8.008 2.205 1 94.88 214 GLY B N 1
ATOM 3779 C CA . GLY B 1 214 ? 14.625 -8 0.846 1 94.88 214 GLY B CA 1
ATOM 3780 C C . GLY B 1 214 ? 13.625 -8.516 -0.172 1 94.88 214 GLY B C 1
ATOM 3781 O O . GLY B 1 214 ? 13.898 -8.508 -1.375 1 94.88 214 GLY B O 1
ATOM 3782 N N . LEU B 1 215 ? 12.5 -8.984 0.312 1 97.5 215 LEU B N 1
ATOM 3783 C CA . LEU B 1 215 ? 11.453 -9.336 -0.642 1 97.5 215 LEU B CA 1
ATOM 3784 C C . LEU B 1 215 ? 10.922 -8.094 -1.352 1 97.5 215 LEU B C 1
ATOM 3786 O O . LEU B 1 215 ? 11.055 -6.98 -0.846 1 97.5 215 LEU B O 1
ATOM 3790 N N . PRO B 1 216 ? 10.414 -8.258 -2.539 1 97.88 216 PRO B N 1
ATOM 3791 C CA . PRO B 1 216 ? 9.945 -7.098 -3.303 1 97.88 216 PRO B CA 1
ATOM 3792 C C . PRO B 1 216 ? 8.695 -6.461 -2.707 1 97.88 216 PRO B C 1
ATOM 3794 O O . PRO B 1 216 ? 7.996 -7.094 -1.911 1 97.88 216 PRO B O 1
ATOM 3797 N N . PRO B 1 217 ? 8.445 -5.188 -3.135 1 98.19 217 PRO B N 1
ATOM 3798 C CA . PRO B 1 217 ? 7.148 -4.598 -2.791 1 98.19 217 PRO B CA 1
ATOM 3799 C C . PRO B 1 217 ? 5.977 -5.531 -3.096 1 98.19 217 PRO B C 1
ATOM 3801 O O . PRO B 1 217 ? 5.969 -6.191 -4.137 1 98.19 217 PRO B O 1
ATOM 3804 N N . THR B 1 218 ? 5 -5.57 -2.127 1 98.75 218 THR B N 1
ATOM 3805 C CA . THR B 1 218 ? 3.98 -6.609 -2.203 1 98.75 218 THR B CA 1
ATOM 3806 C C . THR B 1 218 ? 2.586 -6.008 -2.074 1 98.75 218 THR B C 1
ATOM 3808 O O . THR B 1 218 ? 2.326 -5.215 -1.164 1 98.75 218 THR B O 1
ATOM 3811 N N . LEU B 1 219 ? 1.764 -6.32 -3.021 1 98.75 219 LEU B N 1
ATOM 3812 C CA . LEU B 1 219 ? 0.327 -6.102 -2.898 1 98.75 219 LEU B CA 1
ATOM 3813 C C . LEU B 1 219 ? -0.375 -7.371 -2.42 1 98.75 219 LEU B C 1
ATOM 3815 O O . LEU B 1 219 ? -0.221 -8.438 -3.02 1 98.75 219 LEU B O 1
ATOM 3819 N N . VAL B 1 220 ? -1.102 -7.262 -1.3 1 98.81 220 VAL B N 1
ATOM 3820 C CA . VAL B 1 220 ? -1.935 -8.352 -0.794 1 98.81 220 VAL B CA 1
ATOM 3821 C C . VAL B 1 220 ? -3.41 -7.984 -0.948 1 98.81 220 VAL B C 1
ATOM 3823 O O . VAL B 1 220 ? -3.863 -6.969 -0.413 1 98.81 220 VAL B O 1
ATOM 3826 N N . VAL B 1 221 ? -4.098 -8.805 -1.693 1 98.75 221 VAL B N 1
ATOM 3827 C CA . VAL B 1 221 ? -5.527 -8.609 -1.919 1 98.75 221 VAL B CA 1
ATOM 3828 C C . VAL B 1 221 ? -6.316 -9.711 -1.219 1 98.75 221 VAL B C 1
ATOM 3830 O O . VAL B 1 221 ? -6.039 -10.898 -1.409 1 98.75 221 VAL B O 1
ATOM 3833 N N . THR B 1 222 ? -7.312 -9.305 -0.4 1 98.31 222 THR B N 1
ATOM 3834 C CA . THR B 1 222 ? -8.109 -10.281 0.329 1 98.31 222 THR B CA 1
ATOM 3835 C C . THR B 1 222 ? -9.602 -10.023 0.133 1 98.31 222 THR B C 1
ATOM 3837 O O . THR B 1 222 ? -9.992 -8.945 -0.316 1 98.31 222 THR B O 1
ATOM 3840 N N . ALA B 1 223 ? -10.367 -11.07 0.293 1 97.75 223 ALA B N 1
ATOM 3841 C CA . ALA B 1 223 ? -11.828 -11.016 0.258 1 97.75 223 ALA B CA 1
ATOM 3842 C C . ALA B 1 223 ? -12.414 -11.188 1.654 1 97.75 223 ALA B C 1
ATOM 3844 O O . ALA B 1 223 ? -11.93 -12.008 2.439 1 97.75 223 ALA B O 1
ATOM 3845 N N . GLN B 1 224 ? -13.469 -10.422 1.949 1 95.19 224 GLN B N 1
ATOM 3846 C CA . GLN B 1 224 ? -14.109 -10.5 3.258 1 95.19 224 GLN B CA 1
ATOM 3847 C C . GLN B 1 224 ? -14.648 -11.906 3.523 1 95.19 224 GLN B C 1
ATOM 3849 O O . GLN B 1 224 ? -14.5 -12.43 4.629 1 95.19 224 GLN B O 1
ATOM 3854 N N . ASN B 1 225 ? -15.273 -12.531 2.521 1 97.12 225 ASN B N 1
ATOM 3855 C CA . ASN B 1 225 ? -15.859 -13.859 2.676 1 97.12 225 ASN B CA 1
ATOM 3856 C C . ASN B 1 225 ? -14.883 -14.961 2.256 1 97.12 225 ASN B C 1
ATOM 3858 O O . ASN B 1 225 ? -15.188 -15.75 1.363 1 97.12 225 ASN B O 1
ATOM 3862 N N . ASP B 1 226 ? -13.688 -14.961 2.881 1 97.94 226 ASP B N 1
ATOM 3863 C CA . ASP B 1 226 ? -12.602 -15.875 2.57 1 97.94 226 ASP B CA 1
ATOM 3864 C C . ASP B 1 226 ? -11.859 -16.297 3.838 1 97.94 226 ASP B C 1
ATOM 3866 O O . ASP B 1 226 ? -11.32 -15.461 4.562 1 97.94 226 ASP B O 1
ATOM 3870 N N . VAL B 1 227 ? -11.758 -17.578 4.094 1 97.69 227 VAL B N 1
ATOM 3871 C CA . VAL B 1 227 ? -11.109 -18.109 5.293 1 97.69 227 VAL B CA 1
ATOM 3872 C C . VAL B 1 227 ? -9.625 -17.75 5.281 1 97.69 227 VAL B C 1
ATOM 3874 O O . VAL B 1 227 ? -8.961 -17.781 6.32 1 97.69 227 VAL B O 1
ATOM 3877 N N . LEU B 1 228 ? -9.078 -17.359 4.125 1 97.75 228 LEU B N 1
ATOM 3878 C CA . LEU B 1 228 ? -7.645 -17.156 3.98 1 97.75 228 LEU B CA 1
ATOM 3879 C C . LEU B 1 228 ? -7.277 -15.703 4.301 1 97.75 228 LEU B C 1
ATOM 3881 O O . LEU B 1 228 ? -6.094 -15.367 4.391 1 97.75 228 LEU B O 1
ATOM 3885 N N . HIS B 1 229 ? -8.258 -14.773 4.48 1 96.44 229 HIS B N 1
ATOM 3886 C CA . HIS B 1 229 ? -7.902 -13.367 4.613 1 96.44 229 HIS B CA 1
ATOM 3887 C C . HIS B 1 229 ? -7.137 -13.109 5.91 1 96.44 229 HIS B C 1
ATOM 3889 O O . HIS B 1 229 ? -6.277 -12.234 5.965 1 96.44 229 HIS B O 1
ATOM 3895 N N . VAL B 1 230 ? -7.363 -13.953 6.93 1 95.38 230 VAL B N 1
ATOM 3896 C CA . VAL B 1 230 ? -6.699 -13.75 8.211 1 95.38 230 VAL B CA 1
ATOM 3897 C C . VAL B 1 230 ? -5.203 -14.023 8.07 1 95.38 230 VAL B C 1
ATOM 3899 O O . VAL B 1 230 ? -4.375 -13.203 8.469 1 95.38 230 VAL B O 1
ATOM 3902 N N . GLU B 1 231 ? -4.789 -15.117 7.48 1 96.75 231 GLU B N 1
ATOM 3903 C CA . GLU B 1 231 ? -3.373 -15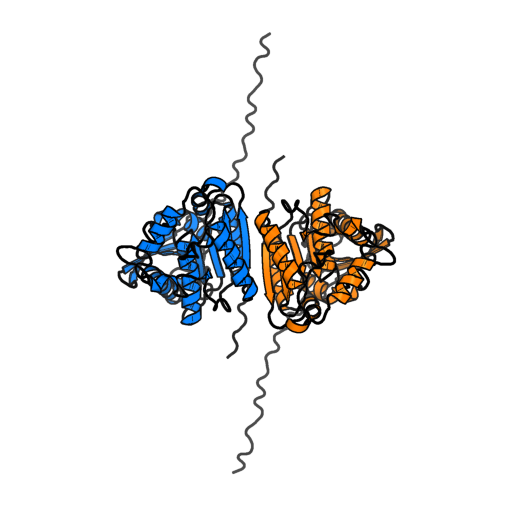.438 7.32 1 96.75 231 GLU B CA 1
ATOM 3904 C C . GLU B 1 231 ? -2.701 -14.477 6.344 1 96.75 231 GLU B C 1
ATOM 3906 O O . GLU B 1 231 ? -1.536 -14.109 6.523 1 96.75 231 GLU B O 1
ATOM 3911 N N . ALA B 1 232 ? -3.434 -14.102 5.312 1 98.06 232 ALA B N 1
ATOM 3912 C CA . ALA B 1 232 ? -2.867 -13.18 4.332 1 98.06 232 ALA B CA 1
ATOM 3913 C C . ALA B 1 232 ? -2.545 -11.828 4.969 1 98.06 232 ALA B C 1
ATOM 3915 O O . ALA B 1 232 ? -1.472 -11.266 4.734 1 98.06 232 ALA B O 1
ATOM 3916 N N . GLU B 1 233 ? -3.43 -11.32 5.793 1 96.75 233 GLU B N 1
ATOM 3917 C CA . GLU B 1 233 ? -3.232 -10.016 6.426 1 96.75 233 GLU B CA 1
ATOM 3918 C C . GLU B 1 233 ? -2.203 -10.102 7.551 1 96.75 233 GLU B C 1
ATOM 3920 O O . GLU B 1 233 ? -1.453 -9.148 7.785 1 96.75 233 GLU B O 1
ATOM 3925 N N . LYS B 1 234 ? -2.156 -11.211 8.266 1 96.19 234 LYS B N 1
ATOM 3926 C CA . LYS B 1 234 ? -1.064 -11.43 9.211 1 96.19 234 LYS B CA 1
ATOM 3927 C C . LYS B 1 234 ? 0.285 -11.43 8.492 1 96.19 234 LYS B C 1
ATOM 3929 O O . LYS B 1 234 ? 1.249 -10.836 8.977 1 96.19 234 LYS B O 1
ATOM 3934 N N . TYR B 1 235 ? 0.351 -12.148 7.355 1 97.56 235 TYR B N 1
ATOM 3935 C CA . TYR B 1 235 ? 1.583 -12.172 6.574 1 97.56 235 TYR B CA 1
ATOM 3936 C C . TYR B 1 235 ? 1.989 -10.766 6.152 1 97.56 235 TYR B C 1
ATOM 3938 O O . TYR B 1 235 ? 3.172 -10.414 6.191 1 97.56 235 TYR B O 1
ATOM 3946 N N . ALA B 1 236 ? 1.031 -9.938 5.742 1 97.44 236 ALA B N 1
ATOM 3947 C CA . ALA B 1 236 ? 1.307 -8.547 5.414 1 97.44 236 ALA B CA 1
ATOM 3948 C C . ALA B 1 236 ? 1.968 -7.824 6.586 1 97.44 236 ALA B C 1
ATOM 3950 O O . ALA B 1 236 ? 2.922 -7.066 6.398 1 97.44 236 ALA B O 1
ATOM 3951 N N . GLY B 1 237 ? 1.433 -8.055 7.781 1 95.19 237 GLY B N 1
ATOM 3952 C CA . GLY B 1 237 ? 2.053 -7.488 8.969 1 95.19 237 GLY B CA 1
ATOM 3953 C C . GLY B 1 237 ? 3.5 -7.91 9.141 1 95.19 237 GLY B C 1
ATOM 3954 O O . GLY B 1 237 ? 4.348 -7.094 9.508 1 95.19 237 GLY B O 1
ATOM 3955 N N . CYS B 1 238 ? 3.814 -9.172 8.844 1 96.19 238 CYS B N 1
ATOM 3956 C CA . CYS B 1 238 ? 5.18 -9.68 8.938 1 96.19 238 CYS B CA 1
ATOM 3957 C C . CYS B 1 238 ? 6.082 -9 7.91 1 96.19 238 CYS B C 1
ATOM 3959 O O . CYS B 1 238 ? 7.223 -8.648 8.219 1 96.19 238 CYS B O 1
ATOM 3961 N N . LEU B 1 239 ? 5.547 -8.844 6.703 1 97.31 239 LEU B N 1
ATOM 3962 C CA . LEU B 1 239 ? 6.301 -8.148 5.668 1 97.31 239 LEU B CA 1
ATOM 3963 C C . LEU B 1 239 ? 6.648 -6.73 6.113 1 97.31 239 LEU B C 1
ATOM 3965 O O . LEU B 1 239 ? 7.805 -6.312 6.008 1 97.31 239 LEU B O 1
ATOM 3969 N N . ILE B 1 240 ? 5.66 -5.98 6.66 1 94.25 240 ILE B N 1
ATOM 3970 C CA . ILE B 1 240 ? 5.844 -4.605 7.109 1 94.25 240 ILE B CA 1
ATOM 3971 C C . ILE B 1 240 ? 6.914 -4.551 8.195 1 94.25 240 ILE B C 1
ATOM 3973 O O . ILE B 1 240 ? 7.824 -3.723 8.141 1 94.25 240 ILE B O 1
ATOM 3977 N N . SER B 1 241 ? 6.855 -5.52 9.141 1 92 241 SER B N 1
ATOM 3978 C CA . SER B 1 241 ? 7.809 -5.574 10.242 1 92 241 SER B CA 1
ATOM 3979 C C . SER B 1 241 ? 9.227 -5.828 9.734 1 92 241 SER B C 1
ATOM 3981 O O . SER B 1 241 ? 10.203 -5.492 10.414 1 92 241 SER B O 1
ATOM 3983 N N . SER B 1 242 ? 9.289 -6.402 8.555 1 94.31 242 SER B N 1
ATOM 3984 C CA . SER B 1 242 ? 10.594 -6.73 7.977 1 94.31 242 SER B CA 1
ATOM 3985 C C . SER B 1 242 ? 11.062 -5.641 7.016 1 94.31 242 SER B C 1
ATOM 3987 O O . SER B 1 242 ? 12.062 -5.809 6.324 1 94.31 242 SER B O 1
ATOM 3989 N N . GLY B 1 243 ? 10.297 -4.559 6.879 1 92.25 243 GLY B N 1
ATOM 3990 C CA . GLY B 1 243 ? 10.695 -3.41 6.078 1 92.25 243 GLY B CA 1
ATOM 3991 C C . GLY B 1 243 ? 10.266 -3.516 4.629 1 92.25 243 GLY B C 1
ATOM 3992 O O . GLY B 1 243 ? 10.688 -2.719 3.789 1 92.25 243 GLY B O 1
ATOM 3993 N N . VAL B 1 244 ? 9.445 -4.492 4.305 1 96.38 244 VAL B N 1
ATOM 3994 C CA . VAL B 1 244 ? 8.953 -4.656 2.939 1 96.38 244 VAL B CA 1
ATOM 3995 C C . VAL B 1 244 ? 7.777 -3.717 2.693 1 96.38 244 VAL B C 1
ATOM 3997 O O . VAL B 1 244 ? 6.82 -3.693 3.471 1 96.38 244 VAL B O 1
ATOM 4000 N N . LEU B 1 245 ? 7.891 -2.898 1.656 1 96.62 245 LEU B N 1
ATOM 4001 C CA . LEU B 1 245 ? 6.738 -2.094 1.264 1 96.62 245 LEU B CA 1
ATOM 4002 C C . LEU B 1 245 ? 5.539 -2.98 0.954 1 96.62 245 LEU B C 1
ATOM 4004 O O . LEU B 1 245 ? 5.605 -3.84 0.073 1 96.62 245 LEU B O 1
ATOM 4008 N N . THR B 1 246 ? 4.391 -2.748 1.704 1 98.06 246 THR B N 1
ATOM 4009 C CA . THR B 1 246 ? 3.246 -3.646 1.608 1 98.06 246 THR B CA 1
ATOM 4010 C C . THR B 1 246 ? 1.949 -2.859 1.453 1 98.06 246 THR B C 1
ATOM 4012 O O . THR B 1 246 ? 1.689 -1.926 2.217 1 98.06 246 THR B O 1
ATOM 4015 N N . GLN B 1 247 ? 1.277 -3.141 0.442 1 97.81 247 GLN B N 1
ATOM 4016 C CA . GLN B 1 247 ? -0.068 -2.623 0.217 1 97.81 247 GLN B CA 1
ATOM 4017 C C . GLN B 1 247 ? -1.117 -3.713 0.414 1 97.81 247 GLN B C 1
ATOM 4019 O O . GLN B 1 247 ? -0.944 -4.84 -0.056 1 97.81 247 GLN B O 1
ATOM 4024 N N . VAL B 1 248 ? -2.199 -3.385 1.146 1 97.94 248 VAL B N 1
ATOM 4025 C CA . VAL B 1 248 ? -3.25 -4.355 1.426 1 97.94 248 VAL B CA 1
ATOM 4026 C C . VAL B 1 248 ? -4.617 -3.746 1.12 1 97.94 248 VAL B C 1
ATOM 4028 O O . VAL B 1 248 ? -4.871 -2.586 1.452 1 97.94 248 VAL B O 1
ATOM 4031 N N . ILE B 1 249 ? -5.438 -4.52 0.502 1 95.88 249 ILE B N 1
ATOM 4032 C CA . ILE B 1 249 ? -6.84 -4.141 0.355 1 95.88 249 ILE B CA 1
ATOM 4033 C C . ILE B 1 249 ? -7.727 -5.367 0.554 1 95.88 249 ILE B C 1
ATOM 4035 O O . ILE B 1 249 ? -7.461 -6.434 -0.005 1 95.88 249 ILE B O 1
ATOM 4039 N N . ARG B 1 250 ? -8.758 -5.215 1.361 1 96 250 ARG B N 1
ATOM 4040 C CA . ARG B 1 250 ? -9.812 -6.215 1.535 1 96 250 ARG B CA 1
ATOM 4041 C C . ARG B 1 250 ? -11.102 -5.781 0.849 1 96 250 ARG B C 1
ATOM 4043 O O . ARG B 1 250 ? -11.625 -4.699 1.124 1 96 250 ARG B O 1
ATOM 4050 N N . TYR B 1 251 ? -11.578 -6.555 -0.034 1 95.62 251 TYR B N 1
ATOM 4051 C CA . TYR B 1 251 ? -12.844 -6.23 -0.691 1 95.62 251 TYR B CA 1
ATOM 4052 C C . TYR B 1 251 ? -14.023 -6.812 0.075 1 95.62 251 TYR B C 1
ATOM 4054 O O . TYR B 1 251 ? -14.016 -7.992 0.43 1 95.62 251 TYR B O 1
ATOM 4062 N N . PRO B 1 252 ? -15.039 -5.957 0.361 1 92.44 252 PRO B N 1
ATOM 4063 C CA . PRO B 1 252 ? -16.219 -6.422 1.101 1 92.44 252 PRO B CA 1
ATOM 4064 C C . PRO B 1 252 ? -17.156 -7.262 0.242 1 92.44 252 PRO B C 1
ATOM 4066 O O . PRO B 1 252 ? -17.219 -7.066 -0.975 1 92.44 252 PRO B O 1
ATOM 4069 N N . ASP B 1 253 ? -17.75 -8.141 0.831 1 92.12 253 ASP B N 1
ATOM 4070 C CA . ASP B 1 253 ? -18.906 -8.867 0.313 1 92.12 253 ASP B CA 1
ATOM 4071 C C . ASP B 1 253 ? -18.547 -9.664 -0.937 1 92.12 253 ASP B C 1
ATOM 4073 O O . ASP B 1 253 ? -19.344 -9.75 -1.876 1 92.12 253 ASP B O 1
ATOM 4077 N N . ILE B 1 254 ? -17.297 -10.109 -1.084 1 95.38 254 ILE B N 1
ATOM 4078 C CA . ILE B 1 254 ? -16.938 -11.039 -2.146 1 95.38 254 ILE B CA 1
ATOM 4079 C C . ILE B 1 254 ? -16.266 -12.273 -1.547 1 95.38 254 ILE B C 1
ATOM 4081 O O . ILE B 1 254 ? -15.797 -12.242 -0.411 1 95.38 254 ILE B O 1
ATOM 4085 N N . THR B 1 255 ? -16.344 -13.352 -2.34 1 97.69 255 THR B N 1
ATOM 4086 C CA . THR B 1 255 ? -15.82 -14.648 -1.9 1 97.69 255 THR B CA 1
ATOM 4087 C C . THR B 1 255 ? -14.406 -14.875 -2.441 1 97.69 255 THR B C 1
ATOM 4089 O O . THR B 1 255 ? -13.906 -14.078 -3.236 1 97.69 255 THR B O 1
ATOM 4092 N N . HIS B 1 256 ? -13.773 -15.945 -1.996 1 98.06 256 HIS B N 1
ATOM 4093 C CA . HIS B 1 256 ? -12.453 -16.359 -2.443 1 98.06 256 HIS B CA 1
ATOM 4094 C C . HIS B 1 256 ? -12.422 -16.594 -3.951 1 98.06 256 HIS B C 1
ATOM 4096 O O . HIS B 1 256 ? -11.555 -16.047 -4.648 1 98.06 256 HIS B O 1
ATOM 4102 N N . ALA B 1 257 ? -13.383 -17.312 -4.461 1 97.62 257 ALA B N 1
ATOM 4103 C CA . ALA B 1 257 ? -13.445 -17.641 -5.883 1 97.62 257 ALA B CA 1
ATOM 4104 C C . ALA B 1 257 ? -13.648 -16.391 -6.73 1 97.62 257 ALA B C 1
ATOM 4106 O O . ALA B 1 257 ? -13.109 -16.281 -7.832 1 97.62 257 ALA B O 1
ATOM 4107 N N . ALA B 1 258 ? -14.391 -15.438 -6.176 1 97.5 258 ALA B N 1
ATOM 4108 C CA . ALA B 1 258 ? -14.703 -14.211 -6.91 1 97.5 258 ALA B CA 1
ATOM 4109 C C . ALA B 1 258 ? -13.453 -13.375 -7.141 1 97.5 258 ALA B C 1
ATOM 4111 O O . ALA B 1 258 ? -13.367 -12.625 -8.117 1 97.5 258 ALA B O 1
ATOM 4112 N N . LEU B 1 259 ? -12.453 -13.516 -6.297 1 97.44 259 LEU B N 1
ATOM 4113 C CA . LEU B 1 259 ? -11.227 -12.734 -6.406 1 97.44 259 LEU B CA 1
ATOM 4114 C C . LEU B 1 259 ? -10.508 -13.031 -7.719 1 97.44 259 LEU B C 1
ATOM 4116 O O . LEU B 1 259 ? -9.836 -12.164 -8.273 1 97.44 259 LEU B O 1
ATOM 4120 N N . ALA B 1 260 ? -10.688 -14.219 -8.266 1 97.88 260 ALA B N 1
ATOM 4121 C CA . ALA B 1 260 ? -9.953 -14.664 -9.445 1 97.88 260 ALA B CA 1
ATOM 4122 C C . ALA B 1 260 ? -10.312 -13.828 -10.664 1 97.88 260 ALA B C 1
ATOM 4124 O O . ALA B 1 260 ? -9.547 -13.758 -11.625 1 97.88 260 ALA B O 1
ATOM 4125 N N . THR B 1 261 ? -11.508 -13.234 -10.617 1 97.94 261 THR B N 1
ATOM 4126 C CA . THR B 1 261 ? -11.945 -12.438 -11.758 1 97.94 261 THR B CA 1
ATOM 4127 C C . THR B 1 261 ? -12.5 -11.094 -11.305 1 97.94 261 THR B C 1
ATOM 4129 O O . THR B 1 261 ? -13.344 -10.5 -11.977 1 97.94 261 THR B O 1
ATOM 4132 N N . HIS B 1 262 ? -12.141 -10.664 -10.141 1 97.94 262 HIS B N 1
ATOM 4133 C CA . HIS B 1 262 ? -12.664 -9.422 -9.594 1 97.94 262 HIS B CA 1
ATOM 4134 C C . HIS B 1 262 ? -12 -8.211 -10.242 1 97.94 262 HIS B C 1
ATOM 4136 O O . HIS B 1 262 ? -10.859 -7.871 -9.906 1 97.94 262 HIS B O 1
ATOM 4142 N N . GLU B 1 263 ? -12.711 -7.469 -11.055 1 96.81 263 GLU B N 1
ATOM 4143 C CA . GLU B 1 263 ? -12.141 -6.414 -11.883 1 96.81 263 GLU B CA 1
ATOM 4144 C C . GLU B 1 263 ? -11.492 -5.324 -11.031 1 96.81 263 GLU B C 1
ATOM 4146 O O . GLU B 1 263 ? -10.391 -4.863 -11.336 1 96.81 263 GLU B O 1
ATOM 4151 N N . ALA B 1 264 ? -12.172 -4.949 -9.93 1 95.5 264 ALA B N 1
ATOM 4152 C CA . ALA B 1 264 ? -11.633 -3.883 -9.086 1 95.5 264 ALA B CA 1
ATOM 4153 C C . ALA B 1 264 ? -10.297 -4.285 -8.477 1 95.5 264 ALA B C 1
ATOM 4155 O O . ALA B 1 264 ? -9.398 -3.457 -8.336 1 9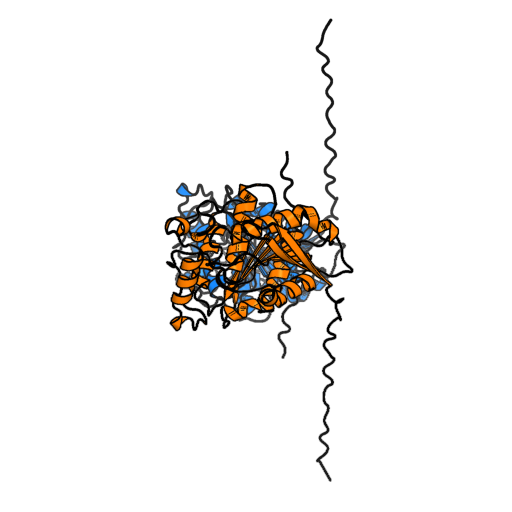5.5 264 ALA B O 1
ATOM 4156 N N . ALA B 1 265 ? -10.141 -5.496 -8.086 1 97.31 265 ALA B N 1
ATOM 4157 C CA . ALA B 1 265 ? -8.891 -6.004 -7.527 1 97.31 265 ALA B CA 1
ATOM 4158 C C . ALA B 1 265 ? -7.77 -5.973 -8.57 1 97.31 265 ALA B C 1
ATOM 4160 O O . ALA B 1 265 ? -6.645 -5.57 -8.266 1 97.31 265 ALA B O 1
ATOM 4161 N N . PHE B 1 266 ? -8.102 -6.355 -9.781 1 98.12 266 PHE B N 1
ATOM 4162 C CA . PHE B 1 266 ? -7.082 -6.383 -10.82 1 98.12 266 PHE B CA 1
ATOM 4163 C C . PHE B 1 266 ? -6.746 -4.969 -11.281 1 98.12 266 PHE B C 1
ATOM 4165 O O . PHE B 1 266 ? -5.605 -4.688 -11.648 1 98.12 266 PHE B O 1
ATOM 4172 N N . GLU B 1 267 ? -7.746 -4.09 -11.242 1 96.5 267 GLU B N 1
ATOM 4173 C CA . GLU B 1 267 ? -7.43 -2.688 -11.508 1 96.5 267 GLU B CA 1
ATOM 4174 C C . GLU B 1 267 ? -6.402 -2.16 -10.508 1 96.5 267 GLU B C 1
ATOM 4176 O O . GLU B 1 267 ? -5.48 -1.432 -10.883 1 96.5 267 GLU B O 1
ATOM 4181 N N . GLU B 1 268 ? -6.574 -2.533 -9.266 1 96.31 268 GLU B N 1
ATOM 4182 C CA . GLU B 1 268 ? -5.609 -2.119 -8.258 1 96.31 268 GLU B CA 1
ATOM 4183 C C . GLU B 1 268 ? -4.242 -2.748 -8.508 1 96.31 268 GLU B C 1
ATOM 4185 O O . GLU B 1 268 ? -3.209 -2.1 -8.32 1 96.31 268 GLU B O 1
ATOM 4190 N N . ALA B 1 269 ? -4.219 -3.963 -8.93 1 98.19 269 ALA B N 1
ATOM 4191 C CA . ALA B 1 269 ? -2.957 -4.609 -9.266 1 98.19 269 ALA B CA 1
ATOM 4192 C C . ALA B 1 269 ? -2.268 -3.896 -10.43 1 98.19 269 ALA B C 1
ATOM 4194 O O . ALA B 1 269 ? -1.045 -3.729 -10.422 1 98.19 269 ALA B O 1
ATOM 4195 N N . VAL B 1 270 ? -3.053 -3.506 -11.422 1 97.56 270 VAL B N 1
ATOM 4196 C CA . VAL B 1 270 ? -2.514 -2.752 -12.555 1 97.56 270 VAL B CA 1
ATOM 4197 C C . VAL B 1 270 ? -1.852 -1.471 -12.047 1 97.56 270 VAL B C 1
ATOM 4199 O O . VAL B 1 270 ? -0.708 -1.175 -12.406 1 97.56 270 VAL B O 1
ATOM 4202 N N . ARG B 1 271 ? -2.533 -0.772 -11.227 1 94.56 271 ARG B N 1
ATOM 4203 C CA . ARG B 1 271 ? -1.999 0.472 -10.68 1 94.56 271 ARG B CA 1
ATOM 4204 C C . ARG B 1 271 ? -0.741 0.215 -9.859 1 94.56 271 ARG B C 1
ATOM 4206 O O . ARG B 1 271 ? 0.239 0.955 -9.969 1 94.56 271 ARG B O 1
ATOM 4213 N N . PHE B 1 272 ? -0.788 -0.796 -9.055 1 96.94 272 PHE B N 1
ATOM 4214 C CA . PHE B 1 272 ? 0.345 -1.157 -8.211 1 96.94 272 PHE B CA 1
ATOM 4215 C C . PHE B 1 272 ? 1.576 -1.456 -9.062 1 96.94 272 PHE B C 1
ATOM 4217 O O . PHE B 1 272 ? 2.648 -0.896 -8.828 1 96.94 272 PHE B O 1
ATOM 4224 N N . PHE B 1 273 ? 1.397 -2.281 -10.055 1 97.69 273 PHE B N 1
ATOM 4225 C CA . PHE B 1 273 ? 2.51 -2.654 -10.922 1 97.69 273 PHE B CA 1
ATOM 4226 C C . PHE B 1 273 ? 3.018 -1.446 -11.703 1 97.69 273 PHE B C 1
ATOM 4228 O O . PHE B 1 273 ? 4.227 -1.285 -11.883 1 97.69 273 PHE B O 1
ATOM 4235 N N . GLN B 1 274 ? 2.094 -0.661 -12.195 1 94.69 274 GLN B N 1
ATOM 4236 C CA . GLN B 1 274 ? 2.498 0.542 -12.922 1 94.69 274 GLN B CA 1
ATOM 4237 C C . GLN B 1 274 ? 3.408 1.417 -12.062 1 94.69 274 GLN B C 1
ATOM 4239 O O . GLN B 1 274 ? 4.438 1.904 -12.539 1 94.69 274 GLN B O 1
ATOM 4244 N N . CYS B 1 275 ? 3.02 1.547 -10.852 1 91.94 275 CYS B N 1
ATOM 4245 C CA . CYS B 1 275 ? 3.791 2.363 -9.922 1 91.94 275 CYS B CA 1
ATOM 4246 C C . CYS B 1 275 ? 5.156 1.741 -9.656 1 91.94 275 CYS B C 1
ATOM 4248 O O . CYS B 1 275 ? 6.168 2.445 -9.617 1 91.94 275 CYS B O 1
ATOM 4250 N N . ARG B 1 276 ? 5.234 0.471 -9.516 1 94.94 276 ARG B N 1
ATOM 4251 C CA . ARG B 1 276 ? 6.469 -0.201 -9.125 1 94.94 276 ARG B CA 1
ATOM 4252 C C . ARG B 1 276 ? 7.426 -0.322 -10.305 1 94.94 276 ARG B C 1
ATOM 4254 O O . ARG B 1 276 ? 8.648 -0.295 -10.125 1 94.94 276 ARG B O 1
ATOM 4261 N N . PHE B 1 277 ? 6.871 -0.469 -11.5 1 94.25 277 PHE B N 1
ATOM 4262 C CA . PHE B 1 277 ? 7.723 -0.617 -12.68 1 94.25 277 PHE B CA 1
ATOM 4263 C C . PHE B 1 277 ? 8.305 0.728 -13.094 1 94.25 277 PHE B C 1
ATOM 4265 O O . PHE B 1 277 ? 9.289 0.78 -13.844 1 94.25 277 PHE B O 1
ATOM 4272 N N . GLN B 1 278 ? 7.703 1.807 -12.68 1 84.88 278 GLN B N 1
ATOM 4273 C CA . GLN B 1 278 ? 8.227 3.137 -12.969 1 84.88 278 GLN B CA 1
ATOM 4274 C C . GLN B 1 278 ? 9.344 3.514 -11.992 1 84.88 278 GLN B C 1
ATOM 4276 O O . GLN B 1 278 ? 10.156 4.391 -12.281 1 84.88 278 GLN B O 1
ATOM 4281 N N . ALA B 1 279 ? 9.281 2.934 -10.812 1 68.5 279 ALA B N 1
ATOM 4282 C CA . ALA B 1 279 ? 10.258 3.277 -9.781 1 68.5 279 ALA B CA 1
ATOM 4283 C C . ALA B 1 279 ? 11.664 2.842 -10.188 1 68.5 279 ALA B C 1
ATOM 4285 O O . ALA B 1 279 ? 11.844 1.766 -10.758 1 68.5 279 ALA B O 1
ATOM 4286 N N . ARG B 1 280 ? 12.508 3.902 -10.391 1 55.81 280 ARG B N 1
ATOM 4287 C CA . ARG B 1 280 ? 13.898 3.615 -10.727 1 55.81 280 ARG B CA 1
ATOM 4288 C C . ARG B 1 280 ? 14.547 2.721 -9.672 1 55.81 280 ARG B C 1
ATOM 4290 O O . ARG B 1 280 ? 14.352 2.93 -8.477 1 55.81 280 ARG B O 1
ATOM 4297 N N . GLN B 1 281 ? 14.984 1.412 -10.062 1 50.69 281 GLN B N 1
ATOM 4298 C CA . GLN B 1 281 ? 15.688 0.526 -9.141 1 50.69 281 GLN B CA 1
ATOM 4299 C C . GLN B 1 281 ? 16.875 1.233 -8.492 1 50.69 281 GLN B C 1
ATOM 4301 O O . GLN B 1 281 ? 17.594 1.99 -9.156 1 50.69 281 GLN B O 1
ATOM 4306 N N . PRO B 1 282 ? 16.953 1.36 -7.117 1 43.34 282 PRO B N 1
ATOM 4307 C CA . PRO B 1 282 ? 18.188 1.887 -6.551 1 43.34 282 PRO B CA 1
ATOM 4308 C C . PRO B 1 282 ? 19.438 1.295 -7.211 1 43.34 282 PRO B C 1
ATOM 4310 O O . PRO B 1 282 ? 19.438 0.131 -7.621 1 43.34 282 PRO B O 1
ATOM 4313 N N . ASN B 1 283 ? 20.188 2.025 -7.941 1 31.83 283 ASN B N 1
ATOM 4314 C CA . ASN B 1 283 ? 21.484 1.538 -8.383 1 31.83 283 ASN B CA 1
ATOM 4315 C C . ASN B 1 283 ? 22.172 0.686 -7.316 1 31.83 283 ASN B C 1
ATOM 4317 O O . ASN B 1 283 ? 22.422 1.163 -6.207 1 31.83 283 ASN B O 1
ATOM 4321 N N . ARG B 1 284 ? 21.922 -0.59 -7.129 1 33.75 284 ARG B N 1
ATOM 4322 C CA . ARG B 1 284 ? 22.938 -1.369 -6.418 1 33.75 284 ARG B CA 1
ATOM 4323 C C . ARG B 1 284 ? 24.344 -0.983 -6.863 1 33.75 284 ARG B C 1
ATOM 4325 O O . ARG B 1 284 ? 24.719 -1.213 -8.016 1 33.75 284 ARG B O 1
ATOM 4332 N N . SER B 1 285 ? 24.922 0.15 -6.434 1 27.86 285 SER B N 1
ATOM 4333 C CA . SER B 1 285 ? 26.359 0.318 -6.605 1 27.86 285 SER B CA 1
ATOM 4334 C C . SER B 1 285 ? 27.094 -1.017 -6.492 1 27.86 285 SER B C 1
ATOM 4336 O O . SER B 1 285 ? 26.797 -1.818 -5.602 1 27.86 285 SER B O 1
ATOM 4338 N N . GLU B 1 286 ? 27.953 -1.404 -7.414 1 25.08 286 GLU B N 1
ATOM 4339 C CA . GLU B 1 286 ? 29.203 -2.15 -7.328 1 25.08 286 GLU B CA 1
ATOM 4340 C C . GLU B 1 286 ? 29.953 -1.823 -6.039 1 25.08 286 GLU B C 1
ATOM 4342 O O . GLU B 1 286 ? 30.047 -0.658 -5.648 1 25.08 286 GLU B O 1
#